Protein 6O1W (pdb70)

CATH classification: 3.40.50.300

Radius of gyration: 31.24 Å; Cα contacts (8 Å, |Δi|>4): 1347; chains: 2; bounding box: 85×74×79 Å

Secondary structure (DSSP, 8-state):
-HHHHHHHHHHHHTT---TTSPPPEEEEEEE-TTT--EEEEEE---HHHHHHTHHHHHHHHT----EEEE-SSTTEEEEE--TTS---S--B--GGG--SSTTEEEEEE-SSSEEEEETTTS--EEEE--TTSSHHHHHHHHHHHHHHTT-EE---TTTTTTS-TTGGGTB----SHHHHHHHHHHHHHHHHHHHHHHHHHT-SSHHHHHHH-TT--PPPEEEEES-GGG---TTS-HHHHHHHHHHHHHHHHHHHH-TTTTEEEEEEESS--TTTS-HHHHHH--EEEE---SSHHHHHHHHSSSGGGGS-S-TTEEEEEETTEEEEEEEPB--HHHH--HHHHHH--/-HHHHHHHHTT---TTSPPPEEEEEE--TTT---EEEEE---HHHHHHTHHHHHHHHT----EEEE-SSTTEEEEE--TT----S--B--GGG--SSTTEEEEEE-SSSEEEEETTTS--EEEE--TTSSHHHHHHHHHHHHHHTT-EE---TTTTSSS-HHHHTTB----SHHHHHHHHHHHHHHHHHHHHHHHHTT-SSHHHHHHH-SS--PPPEEEEES-GGG---SS--HHHHHHHHHHHHHHHHHHHH-TTTTEEEEEEESS--TTTS-HHHHHH--EEEE---SSHHHHHHHHSSSGGGGS-S-TTEEEEESSS-EEEEEEPB--HHHH--HHHHHHH-

Nearest PDB structures (foldseek):
  6o1x-assembly1_A  TM=9.893E-01  e=5.615E-67  Clostridium perfringens
  2ius-assembly2_B  TM=6.880E-01  e=2.241E-21  Escherichia coli
  2iu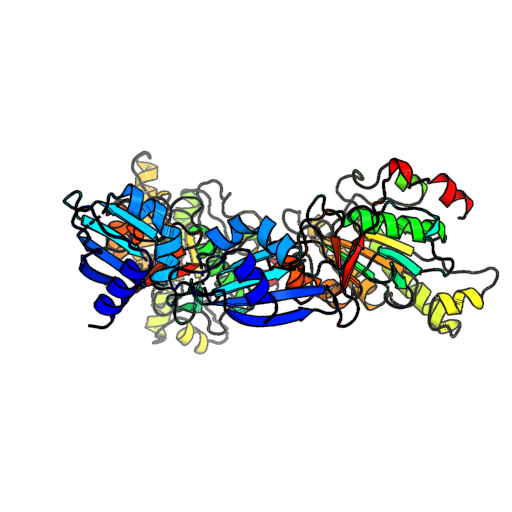s-assembly4_D  TM=6.659E-01  e=2.859E-21  Escherichia coli
  2ius-assembly5_E  TM=6.671E-01  e=4.163E-20  Escherichia coli
  6t8g-assembly1_C  TM=6.425E-01  e=1.037E-19  Pseudomonas aeruginosa PAO1

Organism: Clostridium perfringens (NCBI:txid1502)

Structure (mmCIF, N/CA/C/O backbone):
data_6O1W
#
_entry.id   6O1W
#
_cell.length_a   53.170
_cell.length_b   101.830
_cell.length_c   140.040
_cell.angle_alpha   90.000
_cell.angle_beta   90.000
_cell.angle_gamma   90.000
#
_symmetry.space_group_name_H-M   'P 21 21 21'
#
loop_
_entity.id
_entity.type
_entity.pdbx_description
1 polymer 'DNA translocase coupling protein'
2 non-polymer beta-D-glucopyranose
3 water water
#
loop_
_atom_site.group_PDB
_atom_site.id
_atom_site.type_symbol
_atom_site.label_atom_id
_atom_site.label_alt_id
_atom_site.label_comp_id
_atom_site.label_asym_id
_atom_site.label_entity_id
_atom_site.label_seq_id
_atom_site.pdbx_PDB_ins_code
_atom_site.Cartn_x
_atom_site.Cartn_y
_atom_site.Cartn_z
_atom_site.occupancy
_atom_site.B_iso_or_equiv
_atom_site.auth_seq_id
_atom_site.auth_comp_id
_atom_site.auth_asym_id
_atom_site.auth_atom_id
_atom_site.pdbx_PDB_model_num
ATOM 1 N N . ASP A 1 6 ? -16.808 -30.054 122.829 1.00 62.30 106 ASP A N 1
ATOM 2 C CA . ASP A 1 6 ? -16.625 -28.756 122.186 1.00 61.95 106 ASP A CA 1
ATOM 3 C C . ASP A 1 6 ? -15.684 -27.855 123.008 1.00 63.28 106 ASP A C 1
ATOM 4 O O . ASP A 1 6 ? -15.870 -27.717 124.222 1.00 63.20 106 ASP A O 1
ATOM 9 N N . LYS A 1 7 ? -14.685 -27.251 122.331 1.00 57.63 107 LYS A N 1
ATOM 10 C CA . LYS A 1 7 ? -13.657 -26.382 122.910 1.00 57.35 107 LYS A CA 1
ATOM 11 C C . LYS A 1 7 ? -14.238 -25.250 123.751 1.00 58.36 107 LYS A C 1
ATOM 12 O O . LYS A 1 7 ? -13.929 -25.165 124.941 1.00 58.19 107 LYS A O 1
ATOM 18 N N . ARG A 1 8 ? -15.089 -24.413 123.133 1.00 52.59 108 ARG A N 1
ATOM 19 C CA . ARG A 1 8 ? -15.734 -23.247 123.734 1.00 52.44 108 ARG A CA 1
ATOM 20 C C . ARG A 1 8 ? -16.516 -23.577 125.022 1.00 56.56 108 ARG A C 1
ATOM 21 O O . ARG A 1 8 ? -16.285 -22.925 126.046 1.00 55.33 108 ARG A O 1
ATOM 29 N N . ASN A 1 9 ? -17.384 -24.618 124.987 1.00 52.26 109 ASN A N 1
ATOM 30 C CA . ASN A 1 9 ? -18.137 -25.042 126.169 1.00 51.96 109 ASN A CA 1
ATOM 31 C C . ASN A 1 9 ? -17.214 -25.512 127.288 1.00 51.44 109 ASN A C 1
ATOM 32 O O . ASN A 1 9 ? -17.419 -25.119 128.427 1.00 50.91 109 ASN A O 1
ATOM 37 N N . ALA A 1 10 ? -16.166 -26.281 126.950 1.00 45.90 110 ALA A N 1
ATOM 38 C CA . ALA A 1 10 ? -15.175 -26.772 127.911 1.00 45.16 110 ALA A CA 1
ATOM 39 C C . ALA A 1 10 ? -14.406 -25.611 128.522 1.00 44.75 110 ALA A C 1
ATOM 40 O O . ALA A 1 10 ? -14.182 -25.609 129.722 1.00 41.87 110 ALA A O 1
ATOM 42 N N . GLU A 1 11 ? -14.052 -24.610 127.689 1.00 41.75 111 GLU A N 1
ATOM 43 C CA . GLU A 1 11 ? -13.327 -23.408 128.077 1.00 41.30 111 GLU A CA 1
ATOM 44 C C . GLU A 1 11 ? -14.179 -22.541 129.000 1.00 40.66 111 GLU A C 1
ATOM 45 O O . GLU A 1 11 ? -13.668 -22.092 130.008 1.00 37.64 111 GLU A O 1
ATOM 51 N N . TYR A 1 12 ? -15.472 -22.320 128.675 1.00 37.30 112 TYR A N 1
ATOM 52 C CA . TYR A 1 12 ? -16.351 -21.498 129.525 1.00 36.21 112 TYR A CA 1
ATOM 53 C C . TYR A 1 12 ? -16.590 -22.156 130.856 1.00 37.54 112 TYR A C 1
ATOM 54 O O . TYR A 1 12 ? -16.478 -21.494 131.890 1.00 36.71 112 TYR A O 1
ATOM 63 N N . ARG A 1 13 ? -16.857 -23.477 130.834 1.00 32.96 113 ARG A N 1
ATOM 64 C CA . ARG A 1 13 ? -17.129 -24.247 132.038 1.00 33.29 113 ARG A CA 1
ATOM 65 C C . ARG A 1 13 ? -15.983 -24.105 133.046 1.00 37.91 113 ARG A C 1
ATOM 66 O O . ARG A 1 13 ? -16.223 -23.704 134.189 1.00 38.10 113 ARG A O 1
ATOM 74 N N . LEU A 1 14 ? -14.746 -24.351 132.591 1.00 33.46 114 LEU A N 1
ATOM 75 C CA . LEU A 1 14 ? -13.535 -24.236 133.394 1.00 33.95 114 LEU A CA 1
ATOM 76 C C . LEU A 1 14 ? -13.366 -22.814 133.961 1.00 33.77 114 LEU A C 1
ATOM 77 O O . LEU A 1 14 ? -13.070 -22.657 135.148 1.00 32.60 114 LEU A O 1
ATOM 82 N N . ALA A 1 15 ? -13.592 -21.802 133.131 1.00 28.77 115 ALA A N 1
ATOM 83 C CA . ALA A 1 15 ? -13.472 -20.408 133.544 1.00 27.97 115 ALA A CA 1
ATOM 84 C C . ALA A 1 15 ? -14.464 -20.094 134.668 1.00 32.70 115 ALA A C 1
ATOM 85 O O . ALA A 1 15 ? -14.070 -19.530 135.686 1.00 31.70 115 ALA A O 1
ATOM 87 N N . PHE A 1 16 ? -15.742 -20.517 134.515 1.00 29.97 116 PHE A N 1
ATOM 88 C CA . PHE A 1 16 ? -16.772 -20.234 135.519 1.00 28.45 116 PHE A CA 1
ATOM 89 C C . PHE A 1 16 ? -16.541 -20.967 136.854 1.00 32.25 116 PHE A C 1
ATOM 90 O O . PHE A 1 16 ? -16.733 -20.391 137.924 1.00 30.27 116 PHE A O 1
ATOM 98 N N . GLU A 1 17 ? -16.109 -22.231 136.777 1.00 31.34 117 GLU A N 1
ATOM 99 C CA . GLU A 1 17 ? -15.799 -23.073 137.934 1.00 32.78 117 GLU A CA 1
ATOM 100 C C . GLU A 1 17 ? -14.603 -22.524 138.740 1.00 35.36 117 GLU A C 1
ATOM 101 O O . GLU A 1 17 ? -14.666 -22.509 139.969 1.00 34.36 117 GLU A O 1
ATOM 107 N N . GLN A 1 18 ? -13.543 -22.027 138.058 1.00 33.03 118 GLN A N 1
ATOM 108 C CA . GLN A 1 18 ? -12.372 -21.383 138.722 1.00 33.51 118 GLN A CA 1
ATOM 109 C C . GLN A 1 18 ? -12.854 -20.151 139.568 1.00 36.64 118 GLN A C 1
ATOM 110 O O . GLN A 1 18 ? -12.258 -19.827 140.592 1.00 35.65 118 GLN A O 1
ATOM 116 N N . LEU A 1 19 ? -13.952 -19.496 139.132 1.00 32.26 119 LEU A N 1
ATOM 117 C CA . LEU A 1 19 ? -14.528 -18.341 139.836 1.00 31.25 119 LEU A CA 1
ATOM 118 C C . LEU A 1 19 ? -15.626 -18.725 140.818 1.00 37.60 119 LEU A C 1
ATOM 119 O O . LEU A 1 19 ? -16.117 -17.865 141.547 1.00 37.46 119 LEU A O 1
ATOM 124 N N . ASN A 1 20 ? -16.044 -20.004 140.822 1.00 36.64 120 ASN A N 1
ATOM 125 C CA . ASN A 1 20 ? -17.233 -20.492 141.549 1.00 37.48 120 ASN A CA 1
ATOM 126 C C . ASN A 1 20 ? -18.415 -19.562 141.198 1.00 39.71 120 ASN A C 1
ATOM 127 O O . ASN A 1 20 ? -19.131 -19.064 142.070 1.00 39.32 120 ASN A O 1
ATOM 132 N N . PHE A 1 21 ? -18.536 -19.252 139.896 1.00 34.20 121 PHE A N 1
ATOM 133 C CA . PHE A 1 21 ? -19.565 -18.367 139.392 1.00 32.77 121 PHE A CA 1
ATOM 134 C C . PHE A 1 21 ? -20.809 -19.211 139.105 1.00 38.46 121 PHE A C 1
ATOM 135 O O . PHE A 1 21 ? -21.066 -19.582 137.965 1.00 37.22 121 PHE A O 1
ATOM 143 N N . VAL A 1 22 ? -21.562 -19.530 140.172 1.00 37.44 122 VAL A N 1
ATOM 144 C CA . VAL A 1 22 ? -22.761 -20.407 140.127 1.00 38.65 122 VAL A CA 1
ATOM 145 C C . VAL A 1 22 ? -24.005 -19.716 140.704 1.00 43.08 122 VAL A C 1
ATOM 146 O O . VAL A 1 22 ? -23.868 -18.893 141.609 1.00 41.38 122 VAL A O 1
ATOM 150 N N . GLY A 1 23 ? -25.189 -20.075 140.195 1.00 41.59 123 GLY A N 1
ATOM 151 C CA . GLY A 1 23 ? -26.462 -19.546 140.680 1.00 42.63 123 GLY A CA 1
ATOM 152 C C . GLY A 1 23 ? -26.944 -20.303 141.905 1.00 51.95 123 GLY A C 1
ATOM 153 O O . GLY A 1 23 ? -26.231 -21.187 142.394 1.00 51.56 123 GLY A O 1
ATOM 154 N N . ALA A 1 24 ? -28.178 -20.007 142.390 1.00 51.20 124 ALA A N 1
ATOM 155 C CA . ALA A 1 24 ? -28.775 -20.693 143.561 1.00 52.19 124 ALA A CA 1
ATOM 156 C C . ALA A 1 24 ? -28.889 -22.212 143.378 1.00 56.31 124 ALA A C 1
ATOM 157 O O . ALA A 1 24 ? -28.817 -22.953 144.364 1.00 57.04 124 ALA A O 1
ATOM 159 N N . ASP A 1 25 ? -29.045 -22.666 142.115 1.00 51.09 125 ASP A N 1
ATOM 160 C CA . ASP A 1 25 ? -29.121 -24.080 141.714 1.00 49.32 125 ASP A CA 1
ATOM 161 C C . ASP A 1 25 ? -27.730 -24.745 141.640 1.00 53.03 125 ASP A C 1
ATOM 162 O O . ASP A 1 25 ? -27.639 -25.907 141.257 1.00 53.65 125 ASP A O 1
ATOM 167 N N . SER A 1 26 ? -26.653 -23.995 141.979 1.00 49.67 126 SER A N 1
ATOM 168 C CA . SER A 1 26 ? -25.240 -24.407 141.963 1.00 49.72 126 SER A CA 1
ATOM 169 C C . SER A 1 26 ? -24.697 -24.717 140.543 1.00 50.70 126 SER A C 1
ATOM 170 O O . SER A 1 26 ? -23.658 -25.371 140.401 1.00 50.58 126 SER A O 1
ATOM 173 N N . LYS A 1 27 ? -25.351 -24.192 139.495 1.00 44.88 127 LYS A N 1
ATOM 174 C CA . LYS A 1 27 ? -24.865 -24.421 138.136 1.00 43.12 127 LYS A CA 1
ATOM 175 C C . LYS A 1 27 ? -24.107 -23.222 137.608 1.00 43.73 127 LYS A C 1
ATOM 176 O O . LYS A 1 27 ? -24.466 -22.076 137.905 1.00 42.63 127 LYS A O 1
ATOM 182 N N . THR A 1 28 ? -23.065 -23.485 136.808 1.00 38.25 128 THR A N 1
ATOM 183 C CA . THR A 1 28 ? -22.299 -22.425 136.149 1.00 37.31 128 THR A CA 1
ATOM 184 C C . THR A 1 28 ? -23.144 -22.034 134.916 1.00 38.17 128 THR A C 1
ATOM 185 O O . THR A 1 28 ? -23.961 -22.842 134.476 1.00 37.90 128 THR A O 1
ATOM 189 N N . PRO A 1 29 ? -22.975 -20.820 134.353 1.00 31.73 129 PRO A N 1
ATOM 190 C CA . PRO A 1 29 ? -23.801 -20.419 133.198 1.00 31.49 129 PRO A CA 1
ATOM 191 C C . PRO A 1 29 ? -23.733 -21.390 132.028 1.00 37.93 129 PRO A C 1
ATOM 192 O O . PRO A 1 29 ? -22.708 -22.030 131.792 1.00 37.81 129 PRO A O 1
ATOM 196 N N . ILE A 1 30 ? -24.867 -21.534 131.343 1.00 35.58 130 ILE A N 1
ATOM 197 C CA . ILE A 1 30 ? -25.049 -22.405 130.194 1.00 35.28 130 ILE A CA 1
ATOM 198 C C . ILE A 1 30 ? -24.939 -21.571 128.917 1.00 39.42 130 ILE A C 1
ATOM 199 O O . ILE A 1 30 ? -25.745 -20.666 128.724 1.00 37.57 130 ILE A O 1
ATOM 204 N N . LEU A 1 31 ? -24.014 -21.940 128.003 1.00 37.12 131 LEU A N 1
ATOM 205 C CA . LEU A 1 31 ? -23.901 -21.296 126.699 1.00 36.75 131 LEU A CA 1
ATOM 206 C C . LEU A 1 31 ? -25.124 -21.679 125.851 1.00 43.17 131 LEU A C 1
ATOM 207 O O . LEU A 1 31 ? -25.330 -22.868 125.567 1.00 42.01 131 LEU A O 1
ATOM 212 N N . LYS A 1 32 ? -25.938 -20.675 125.481 1.00 40.21 132 LYS A N 1
ATOM 213 C CA . LYS A 1 32 ? -27.126 -20.884 124.656 1.00 40.69 132 LYS A CA 1
ATOM 214 C C . LYS A 1 32 ? -26.777 -20.658 123.204 1.00 45.67 132 LYS A C 1
ATOM 215 O O . LYS A 1 32 ? -27.255 -21.402 122.344 1.00 47.07 132 LYS A O 1
ATOM 221 N N . SER A 1 33 ? -25.943 -19.631 122.926 1.00 39.71 133 SER A N 1
ATOM 222 C CA . SER A 1 33 ? -25.496 -19.291 121.574 1.00 39.07 133 SER A CA 1
ATOM 223 C C . SER A 1 33 ? -24.318 -18.338 121.557 1.00 40.67 133 SER A C 1
ATOM 224 O O . SER A 1 33 ? -24.172 -17.480 122.431 1.00 37.30 133 SER A O 1
ATOM 227 N N . PHE A 1 34 ? -23.482 -18.499 120.532 1.00 38.11 134 PHE A N 1
ATOM 228 C CA . PHE A 1 34 ? -22.316 -17.679 120.258 1.00 37.43 134 PHE A CA 1
ATOM 229 C C . PHE A 1 34 ? -22.469 -17.271 118.784 1.00 42.53 134 PHE A C 1
ATOM 230 O O . PHE A 1 34 ? -22.334 -18.126 117.904 1.00 41.60 134 PHE A O 1
ATOM 238 N N . ILE A 1 35 ? -22.820 -15.991 118.523 1.00 39.68 135 ILE A N 1
ATOM 239 C CA . ILE A 1 35 ? -23.025 -15.428 117.174 1.00 38.64 135 ILE A CA 1
ATOM 240 C C . ILE A 1 35 ? -21.932 -14.392 116.904 1.00 41.19 135 ILE A C 1
ATOM 241 O O . ILE A 1 35 ? -21.925 -13.332 117.508 1.00 39.54 135 ILE A O 1
ATOM 246 N N . GLU A 1 36 ? -20.998 -14.726 116.023 1.00 39.05 136 GLU A N 1
ATOM 247 C CA . GLU A 1 36 ? -19.881 -13.884 115.626 1.00 38.91 136 GLU A CA 1
ATOM 248 C C . GLU A 1 36 ? -20.249 -13.024 114.406 1.00 41.02 136 GLU A C 1
ATOM 249 O O . GLU A 1 36 ? -20.874 -13.530 113.482 1.00 39.69 136 GLU A O 1
ATOM 255 N N . ASP A 1 37 ? -19.867 -11.737 114.390 1.00 38.26 137 ASP A N 1
ATOM 256 C CA . ASP A 1 37 ? -20.060 -10.898 113.175 1.00 37.35 137 ASP A CA 1
ATOM 257 C C . ASP A 1 37 ? -18.681 -10.893 112.529 1.00 40.31 137 ASP A C 1
ATOM 258 O O . ASP A 1 37 ? -17.741 -10.382 113.120 1.00 39.95 137 ASP A O 1
ATOM 263 N N . LYS A 1 38 ? -18.543 -11.555 111.389 1.00 38.26 138 LYS A N 1
ATOM 264 C CA . LYS A 1 38 ? -17.275 -11.752 110.676 1.00 40.08 138 LYS A CA 1
ATOM 265 C C . LYS A 1 38 ? -16.587 -10.464 110.204 1.00 44.53 138 LYS A C 1
ATOM 266 O O . LYS A 1 38 ? -15.365 -10.419 110.176 1.00 47.10 138 LYS A O 1
ATOM 272 N N . GLY A 1 39 ? -17.355 -9.450 109.834 1.00 39.35 139 GLY A N 1
ATOM 273 C CA . GLY A 1 39 ? -16.801 -8.171 109.393 1.00 37.60 139 GLY A CA 1
ATOM 274 C C . GLY A 1 39 ? -16.391 -7.264 110.542 1.00 37.58 139 GLY A C 1
ATOM 275 O O . GLY A 1 39 ? -15.284 -6.728 110.537 1.00 35.71 139 GLY A O 1
ATOM 276 N N . THR A 1 40 ? -17.269 -7.093 111.545 1.00 33.56 140 THR A N 1
ATOM 277 C CA . THR A 1 40 ? -16.993 -6.218 112.698 1.00 32.97 140 THR A CA 1
ATOM 278 C C . THR A 1 40 ? -16.174 -6.882 113.787 1.00 37.63 140 THR A C 1
ATOM 279 O O . THR A 1 40 ? -15.584 -6.180 114.603 1.00 38.57 140 THR A O 1
ATOM 283 N N . ARG A 1 41 ? -16.185 -8.226 113.843 1.00 35.21 141 ARG A N 1
ATOM 284 C CA . ARG A 1 41 ? -15.509 -9.059 114.850 1.00 35.23 141 ARG A CA 1
ATOM 285 C C . ARG A 1 41 ? -16.126 -8.844 116.255 1.00 39.60 141 ARG A C 1
ATOM 286 O O . ARG A 1 41 ? -15.468 -9.026 117.281 1.00 39.43 141 ARG A O 1
ATOM 294 N N . ILE A 1 42 ? -17.414 -8.485 116.280 1.00 35.88 142 ILE A N 1
ATOM 295 C CA . ILE A 1 42 ? -18.174 -8.296 117.518 1.00 35.53 142 ILE A CA 1
ATOM 296 C C . ILE A 1 42 ? -19.040 -9.552 117.629 1.00 39.46 142 ILE A C 1
ATOM 297 O O . ILE A 1 42 ? -19.720 -9.902 116.655 1.00 38.39 142 ILE A O 1
ATOM 302 N N . ASP A 1 43 ? -19.002 -10.204 118.809 1.00 34.06 143 ASP A N 1
ATOM 303 C CA . ASP A 1 43 ? -19.720 -11.430 119.150 1.00 34.71 143 ASP A CA 1
ATOM 304 C C . ASP A 1 43 ? -20.902 -11.171 120.067 1.00 38.35 143 ASP A C 1
ATOM 305 O O . ASP A 1 43 ? -20.866 -10.257 120.871 1.00 39.66 143 ASP A O 1
ATOM 310 N N . GLU A 1 44 ? -21.924 -12.008 119.975 1.00 34.65 144 GLU A N 1
ATOM 311 C CA . GLU A 1 44 ? -23.099 -11.990 120.831 1.00 34.81 144 GLU A CA 1
ATOM 312 C C . GLU A 1 44 ? -23.096 -13.350 121.540 1.00 39.19 144 GLU A C 1
ATOM 313 O O . GLU A 1 44 ? -23.242 -14.399 120.889 1.00 38.40 144 GLU A O 1
ATOM 319 N N . ILE A 1 45 ? -22.799 -13.330 122.854 1.00 34.64 145 ILE A N 1
ATOM 320 C CA . ILE A 1 45 ? -22.729 -14.541 123.655 1.00 34.29 145 ILE A CA 1
ATOM 321 C C . ILE A 1 45 ? -23.911 -14.557 124.593 1.00 39.88 145 ILE A C 1
ATOM 322 O O . ILE A 1 45 ? -24.087 -13.630 125.386 1.00 39.69 145 ILE A O 1
ATOM 327 N N . THR A 1 46 ? -24.738 -15.604 124.482 1.00 35.63 146 THR A N 1
ATOM 328 C CA . THR A 1 46 ? -25.938 -15.727 125.290 1.00 35.69 146 THR A CA 1
ATOM 329 C C . THR A 1 46 ? -25.749 -16.831 126.291 1.00 39.08 146 THR A C 1
ATOM 330 O O . THR A 1 46 ? -25.429 -17.959 125.918 1.00 38.97 146 THR A O 1
ATOM 334 N N . PHE A 1 47 ? -25.986 -16.509 127.573 1.00 35.28 147 PHE A N 1
ATOM 335 C CA . PHE A 1 47 ? -25.878 -17.450 128.682 1.00 32.93 147 PHE A CA 1
ATOM 336 C C . PHE A 1 47 ? -27.173 -17.562 129.443 1.00 37.72 147 PHE A C 1
ATOM 337 O O . PHE A 1 47 ? -27.883 -16.570 129.646 1.00 36.79 147 PHE A O 1
ATOM 345 N N . GLU A 1 48 ? -27.436 -18.770 129.933 1.00 35.61 148 GLU A N 1
ATOM 346 C CA . GLU A 1 48 ? -28.552 -19.036 130.800 1.00 35.77 148 GLU A CA 1
ATOM 347 C C . GLU A 1 48 ? -28.028 -19.420 132.176 1.00 39.48 148 GLU A C 1
ATOM 348 O O . GLU A 1 48 ? -27.193 -20.329 132.295 1.00 37.91 148 GLU A O 1
ATOM 354 N N . SER A 1 49 ? -28.534 -18.738 133.220 1.00 37.87 149 SER A N 1
ATOM 355 C CA . SER A 1 49 ? -28.152 -18.988 134.627 1.00 38.12 149 SER A CA 1
ATOM 356 C C . SER A 1 49 ? -29.113 -18.296 135.604 1.00 43.54 149 SER A C 1
ATOM 357 O O . SER A 1 49 ? -29.906 -17.457 135.200 1.00 43.46 149 SER A O 1
ATOM 368 N N . ILE A 1 51 ? -27.832 -16.379 137.991 1.00 38.16 151 ILE A N 1
ATOM 369 C CA . ILE A 1 51 ? -27.019 -15.292 138.551 1.00 34.54 151 ILE A CA 1
ATOM 370 C C . ILE A 1 51 ? -27.593 -13.945 138.096 1.00 37.75 151 ILE A C 1
ATOM 371 O O . ILE A 1 51 ? -27.728 -13.719 136.888 1.00 36.99 151 ILE A O 1
ATOM 376 N N . PRO A 1 52 ? -27.930 -13.037 139.047 1.00 33.75 152 PRO A N 1
ATOM 377 C CA . PRO A 1 52 ? -28.503 -11.739 138.644 1.00 33.55 152 PRO A CA 1
ATOM 378 C C . PRO A 1 52 ? -27.561 -10.892 137.769 1.00 38.13 152 PRO A C 1
ATOM 379 O O . PRO A 1 52 ? -26.330 -10.997 137.880 1.00 38.34 152 PRO A O 1
ATOM 383 N N . ILE A 1 53 ? -28.143 -10.097 136.866 1.00 33.49 153 ILE A N 1
ATOM 384 C CA . ILE A 1 53 ? -27.429 -9.228 135.928 1.00 35.04 153 ILE A CA 1
ATOM 385 C C . ILE A 1 53 ? -26.402 -8.298 136.631 1.00 37.81 153 ILE A C 1
ATOM 386 O O . ILE A 1 53 ? -25.321 -8.084 136.097 1.00 35.37 153 ILE A O 1
ATOM 391 N N . GLU A 1 54 ? -26.751 -7.776 137.827 1.00 36.01 154 GLU A N 1
ATOM 392 C CA . GLU A 1 54 ? -25.899 -6.891 138.622 1.00 36.34 154 GLU A CA 1
ATOM 393 C C . GLU A 1 54 ? -24.653 -7.632 139.118 1.00 36.14 154 GLU A C 1
ATOM 394 O O . GLU A 1 54 ? -23.581 -7.029 139.168 1.00 34.77 154 GLU A O 1
ATOM 400 N N . THR A 1 55 ? -24.773 -8.946 139.383 1.00 30.94 155 THR A N 1
ATOM 401 C CA . THR A 1 55 ? -23.615 -9.770 139.729 1.00 31.03 155 THR A CA 1
ATOM 402 C C . THR A 1 55 ? -22.706 -9.988 138.474 1.00 35.12 155 THR A C 1
ATOM 403 O O . THR A 1 55 ? -21.500 -9.778 138.574 1.00 34.25 155 THR A O 1
ATOM 407 N N . TRP A 1 56 ? -23.297 -10.289 137.283 1.00 29.98 156 TRP A N 1
ATOM 408 C CA . TRP A 1 56 ? -22.532 -10.403 136.033 1.00 29.54 156 TRP A CA 1
ATOM 409 C C . TRP A 1 56 ? -21.776 -9.088 135.802 1.00 32.36 156 TRP A C 1
ATOM 410 O O . TRP A 1 56 ? -20.615 -9.115 135.381 1.00 30.20 156 TRP A O 1
ATOM 421 N N . LYS A 1 57 ? -22.442 -7.934 136.065 1.00 28.62 157 LYS A N 1
ATOM 422 C CA . LYS A 1 57 ? -21.825 -6.622 135.840 1.00 29.48 157 LYS A CA 1
ATOM 423 C C . LYS A 1 57 ? -20.645 -6.380 136.772 1.00 34.64 157 LYS A C 1
ATOM 424 O O . LYS A 1 57 ? -19.620 -5.863 136.331 1.00 33.12 157 LYS A O 1
ATOM 430 N N . SER A 1 58 ? -20.749 -6.851 138.025 1.00 32.38 158 SER A N 1
ATOM 431 C CA . SER A 1 58 ? -19.651 -6.766 138.990 1.00 33.60 158 SER A CA 1
ATOM 432 C C . SER A 1 58 ? -18.464 -7.637 138.544 1.00 36.06 158 SER A C 1
ATOM 433 O O . SER A 1 58 ? -17.302 -7.345 138.866 1.00 34.64 158 SER A O 1
ATOM 436 N N . TYR A 1 59 ? -18.772 -8.711 137.796 1.00 29.44 159 TYR A N 1
ATOM 437 C CA . TYR A 1 59 ? -17.745 -9.623 137.342 1.00 27.96 159 TYR A CA 1
ATOM 438 C C . TYR A 1 59 ? -17.135 -9.257 136.026 1.00 31.83 159 TYR A C 1
ATOM 439 O O . TYR A 1 59 ? -16.265 -9.994 135.612 1.00 34.07 159 TYR A O 1
ATOM 448 N N . ILE A 1 60 ? -17.550 -8.144 135.361 1.00 28.28 160 ILE A N 1
ATOM 449 C CA . ILE A 1 60 ? -17.019 -7.753 134.030 1.00 28.58 160 ILE A CA 1
ATOM 450 C C . ILE A 1 60 ? -15.461 -7.711 133.999 1.00 32.82 160 ILE A C 1
ATOM 451 O O . ILE A 1 60 ? -14.872 -8.365 133.127 1.00 31.24 160 ILE A O 1
ATOM 456 N N . PRO A 1 61 ? -14.766 -6.967 134.897 1.00 29.80 161 PRO A N 1
ATOM 457 C CA . PRO A 1 61 ? -13.306 -6.987 134.844 1.00 29.60 161 PRO A CA 1
ATOM 458 C C . PRO A 1 61 ? -12.766 -8.415 134.852 1.00 30.21 161 PRO A C 1
ATOM 459 O O . PRO A 1 61 ? -11.941 -8.699 134.010 1.00 29.09 161 PRO A O 1
ATOM 463 N N . GLN A 1 62 ? -13.287 -9.320 135.714 1.00 26.31 162 GLN A N 1
ATOM 464 C CA . GLN A 1 62 ? -12.777 -10.702 135.806 1.00 26.29 162 GLN A CA 1
ATOM 465 C C . GLN A 1 62 ? -13.104 -11.600 134.596 1.00 29.39 162 GLN A C 1
ATOM 466 O O . GLN A 1 62 ? -12.243 -12.371 134.163 1.00 28.57 162 GLN A O 1
ATOM 472 N N . LEU A 1 63 ? -14.316 -11.488 134.056 1.00 25.29 163 LEU A N 1
ATOM 473 C CA . LEU A 1 63 ? -14.759 -12.244 132.877 1.00 26.35 163 LEU A CA 1
ATOM 474 C C . LEU A 1 63 ? -13.963 -11.859 131.645 1.00 31.92 163 LEU A C 1
ATOM 475 O O . LEU A 1 63 ? -13.683 -12.717 130.816 1.00 31.46 163 LEU A O 1
ATOM 480 N N . GLN A 1 64 ? -13.590 -10.574 131.526 1.00 27.18 164 GLN A N 1
ATOM 481 C CA . GLN A 1 64 ? -12.754 -10.139 130.413 1.00 26.44 164 GLN A CA 1
ATOM 482 C C . GLN A 1 64 ? -11.433 -10.897 130.451 1.00 30.05 164 GLN A C 1
ATOM 483 O O . GLN A 1 64 ? -11.015 -11.403 129.434 1.00 30.34 164 GLN A O 1
ATOM 489 N N . THR A 1 65 ? -10.797 -10.979 131.611 1.00 26.81 165 THR A N 1
ATOM 490 C CA . THR A 1 65 ? -9.530 -11.685 131.793 1.00 27.37 165 THR A CA 1
ATOM 491 C C . THR A 1 65 ? -9.654 -13.229 131.639 1.00 31.86 165 THR A C 1
ATOM 492 O O . THR A 1 65 ? -8.847 -13.845 130.946 1.00 31.54 165 THR A O 1
ATOM 496 N N . SER A 1 66 ? -10.621 -13.831 132.308 1.00 27.84 166 SER A N 1
ATOM 497 C CA . SER A 1 66 ? -10.826 -15.282 132.270 1.00 28.27 166 SER A CA 1
ATOM 498 C C . SER A 1 66 ? -11.166 -15.729 130.844 1.00 34.76 166 SER A C 1
ATOM 499 O O . SER A 1 66 ? -10.546 -16.651 130.346 1.00 34.16 166 SER A O 1
ATOM 502 N N . LEU A 1 67 ? -12.096 -15.036 130.173 1.00 32.49 167 LEU A N 1
ATOM 503 C CA . LEU A 1 67 ? -12.505 -15.409 128.809 1.00 31.56 167 LEU A CA 1
ATOM 504 C C . LEU A 1 67 ? -11.654 -14.772 127.708 1.00 38.14 167 LEU A C 1
ATOM 505 O O . LEU A 1 67 ? -11.819 -15.139 126.547 1.00 39.57 167 LEU A O 1
ATOM 510 N N . ASN A 1 68 ? -10.731 -13.846 128.062 1.00 33.02 168 ASN A N 1
ATOM 511 C CA . ASN A 1 68 ? -9.896 -13.088 127.120 1.00 32.28 168 ASN A CA 1
ATOM 512 C C . ASN A 1 68 ? -10.749 -12.315 126.098 1.00 36.53 168 ASN A C 1
ATOM 513 O O . ASN A 1 68 ? -10.627 -12.519 124.882 1.00 37.76 168 ASN A O 1
ATOM 518 N N . ILE A 1 69 ? -11.653 -11.463 126.589 1.00 30.92 169 ILE A N 1
ATOM 519 C CA . ILE A 1 69 ? -12.520 -10.672 125.706 1.00 29.49 169 ILE A CA 1
ATOM 520 C C . ILE A 1 69 ? -12.594 -9.240 126.234 1.00 33.17 169 ILE A C 1
ATOM 521 O O . ILE A 1 69 ? -12.313 -9.014 127.399 1.00 31.43 169 ILE A O 1
ATOM 526 N N . SER A 1 70 ? -12.987 -8.299 125.384 1.00 28.46 170 SER A N 1
ATOM 527 C CA . SER A 1 70 ? -13.323 -6.933 125.750 1.00 27.86 170 SER A CA 1
ATOM 528 C C . SER A 1 70 ? -14.849 -6.921 125.736 1.00 32.59 170 SER A C 1
ATOM 529 O O . SER A 1 70 ? -15.455 -7.197 124.711 1.00 33.32 170 SER A O 1
ATOM 532 N N . ILE A 1 71 ? -15.462 -6.636 126.859 1.00 27.75 171 ILE A N 1
ATOM 533 C CA . ILE A 1 71 ? -16.904 -6.627 126.945 1.00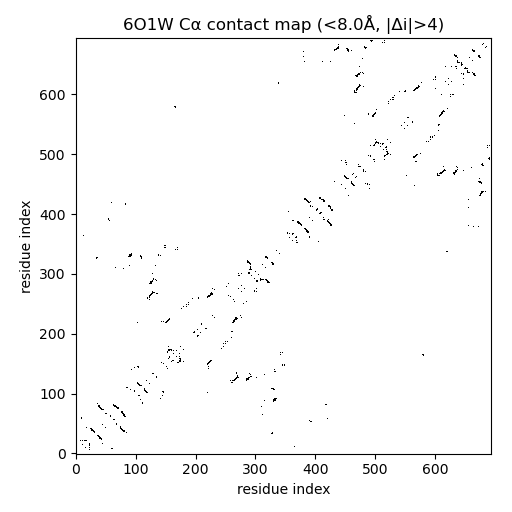 27.42 171 ILE A CA 1
ATOM 534 C C . ILE A 1 71 ? -17.418 -5.237 126.589 1.00 33.25 171 ILE A C 1
ATOM 535 O O . ILE A 1 71 ? -17.059 -4.281 127.250 1.00 32.91 171 ILE A O 1
ATOM 540 N N . ILE A 1 72 ? -18.267 -5.137 125.551 1.00 31.45 172 ILE A N 1
ATOM 541 C CA . ILE A 1 72 ? -18.862 -3.877 125.143 1.00 31.72 172 ILE A CA 1
ATOM 542 C C . ILE A 1 72 ? -20.037 -3.612 126.071 1.00 35.84 172 ILE A C 1
ATOM 543 O O . ILE A 1 72 ? -20.144 -2.506 126.583 1.00 35.92 172 ILE A O 1
ATOM 548 N N . SER A 1 73 ? -20.923 -4.622 126.270 1.00 31.49 173 SER A N 1
ATOM 549 C CA . SER A 1 73 ? -22.095 -4.516 127.141 1.00 32.03 173 SER A CA 1
ATOM 550 C C . SER A 1 73 ? -22.578 -5.884 127.598 1.00 37.69 173 SER A C 1
ATOM 551 O O . SER A 1 73 ? -22.255 -6.907 126.984 1.00 35.21 173 SER A O 1
ATOM 554 N N . ILE A 1 74 ? -23.358 -5.881 128.692 1.00 36.41 174 ILE A N 1
ATOM 555 C CA . ILE A 1 74 ? -24.075 -7.045 129.209 1.00 37.46 174 ILE A CA 1
ATOM 556 C C . ILE A 1 74 ? -25.512 -6.586 129.376 1.00 43.61 174 ILE A C 1
ATOM 557 O O . ILE A 1 74 ? -25.746 -5.540 129.976 1.00 43.93 174 ILE A O 1
ATOM 562 N N . GLU A 1 75 ? -26.461 -7.311 128.790 1.00 42.71 175 GLU A N 1
ATOM 563 C CA . GLU A 1 75 ? -27.891 -6.997 128.923 1.00 43.57 175 GLU A CA 1
ATOM 564 C C . GLU A 1 75 ? -28.713 -8.220 129.307 1.00 48.47 175 GLU A C 1
ATOM 565 O O . GLU A 1 75 ? -28.356 -9.345 128.952 1.00 47.98 175 GLU A O 1
ATOM 571 N N . GLN A 1 76 ? -29.829 -7.997 130.009 1.00 46.04 176 GLN A N 1
ATOM 572 C CA . GLN A 1 76 ? -30.769 -9.051 130.355 1.00 46.72 176 GLN A CA 1
ATOM 573 C C . GLN A 1 76 ? -31.546 -9.381 129.070 1.00 55.43 176 GLN A C 1
ATOM 574 O O . GLN A 1 76 ? -31.890 -8.471 128.315 1.00 56.21 176 GLN A O 1
ATOM 580 N N . GLY A 1 77 ? -31.754 -10.666 128.806 1.00 54.48 177 GLY A N 1
ATOM 581 C CA . GLY A 1 77 ? -32.499 -11.137 127.643 1.00 55.59 177 GLY A CA 1
ATOM 582 C C . GLY A 1 77 ? -33.988 -11.207 127.930 1.00 62.69 177 GLY A C 1
ATOM 583 O O . GLY A 1 77 ? -34.496 -10.412 128.735 1.00 61.43 177 GLY A O 1
ATOM 584 N N . ALA A 1 78 ? -34.700 -12.181 127.294 1.00 61.86 178 ALA A N 1
ATOM 585 C CA . ALA A 1 78 ? -36.151 -12.382 127.468 1.00 62.89 178 ALA A CA 1
ATOM 586 C C . ALA A 1 78 ? -36.550 -12.488 128.937 1.00 68.07 178 ALA A C 1
ATOM 587 O O . ALA A 1 78 ? -37.453 -11.770 129.372 1.00 68.82 178 ALA A O 1
ATOM 589 N N . SER A 1 79 ? -35.846 -13.345 129.707 1.00 63.31 179 SER A N 1
ATOM 590 C CA . SER A 1 79 ? -36.114 -13.551 131.132 1.00 62.34 179 SER A CA 1
ATOM 591 C C . SER A 1 79 ? -34.960 -13.076 132.008 1.00 63.59 179 SER A C 1
ATOM 592 O O . SER A 1 79 ? -33.921 -12.650 131.497 1.00 62.35 179 SER A O 1
ATOM 595 N N . LYS A 1 80 ? -35.131 -13.204 133.332 1.00 58.08 180 LYS A N 1
ATOM 596 C CA . LYS A 1 80 ? -34.090 -12.860 134.283 1.00 58.02 180 LYS A CA 1
ATOM 597 C C . LYS A 1 80 ? -33.049 -14.008 134.374 1.00 60.35 180 LYS A C 1
ATOM 598 O O . LYS A 1 80 ? -32.051 -13.878 135.083 1.00 60.97 180 LYS A O 1
ATOM 604 N N . ARG A 1 81 ? -33.268 -15.104 133.604 1.00 53.46 181 ARG A N 1
ATOM 605 C CA . ARG A 1 81 ? -32.355 -16.245 133.491 1.00 51.50 181 ARG A CA 1
ATOM 606 C C . ARG A 1 81 ? -31.391 -16.088 132.295 1.00 49.51 181 ARG A C 1
ATOM 607 O O . ARG A 1 81 ? -30.465 -16.880 132.163 1.00 48.59 181 ARG A O 1
ATOM 615 N N . ILE A 1 82 ? -31.626 -15.103 131.423 1.00 42.19 182 ILE A N 1
ATOM 616 C CA . ILE A 1 82 ? -30.844 -14.902 130.202 1.00 40.82 182 ILE A CA 1
ATOM 617 C C . ILE A 1 82 ? -30.016 -13.628 130.229 1.00 42.64 182 ILE A C 1
ATOM 618 O O . ILE A 1 82 ? -30.557 -12.541 130.447 1.00 41.44 182 ILE A O 1
ATOM 623 N N . VAL A 1 83 ? -28.707 -13.765 129.958 1.00 37.81 183 VAL A N 1
ATOM 624 C CA . VAL A 1 83 ? -27.811 -12.618 129.793 1.00 37.42 183 VAL A CA 1
ATOM 625 C C . VAL A 1 83 ? -27.210 -12.675 128.408 1.00 38.64 183 VAL A C 1
ATOM 626 O O . VAL A 1 83 ? -26.965 -13.760 127.873 1.00 39.74 183 VAL A O 1
ATOM 630 N N . ILE A 1 84 ? -27.033 -11.518 127.813 1.00 33.40 184 ILE A N 1
ATOM 631 C CA . ILE A 1 84 ? -26.506 -11.352 126.465 1.00 32.90 184 ILE A CA 1
ATOM 632 C C . ILE A 1 84 ? -25.311 -10.437 126.593 1.00 35.45 184 ILE A C 1
ATOM 633 O O . ILE A 1 84 ? -25.454 -9.313 127.085 1.00 34.35 184 ILE A O 1
ATOM 638 N N . ILE A 1 85 ? -24.141 -10.923 126.167 1.00 30.15 185 ILE A N 1
ATOM 639 C CA . ILE A 1 85 ? -22.895 -10.171 126.238 1.00 29.02 185 ILE A CA 1
ATOM 640 C C . ILE A 1 85 ? -22.495 -9.807 124.815 1.00 33.51 185 ILE A C 1
ATOM 641 O O . ILE A 1 85 ? -22.500 -10.683 123.937 1.00 32.67 185 ILE A O 1
ATOM 646 N N . LYS A 1 86 ? -22.166 -8.514 124.588 1.00 28.25 186 LYS A N 1
ATOM 647 C CA . LYS A 1 86 ? -21.618 -8.040 123.334 1.00 28.38 186 LYS A CA 1
ATOM 648 C C . LYS A 1 86 ? -20.135 -7.889 123.617 1.00 31.55 186 LYS A C 1
ATOM 649 O O . LYS A 1 86 ? -19.754 -7.244 124.596 1.00 30.45 186 LYS A O 1
ATOM 655 N N . SER A 1 87 ? -19.299 -8.598 122.871 1.00 30.08 187 SER A N 1
ATOM 656 C CA . SER A 1 87 ? -17.852 -8.571 123.139 1.00 30.83 187 SER A CA 1
ATOM 657 C C . SER A 1 87 ? -16.999 -8.692 121.898 1.00 36.73 187 SER A C 1
ATOM 658 O O . SER A 1 87 ? -17.514 -9.014 120.838 1.00 37.93 187 SER A O 1
ATOM 669 N N . ALA A 1 89 ? -13.074 -10.517 120.919 1.00 37.94 189 ALA A N 1
ATOM 670 C CA . ALA A 1 89 ? -11.983 -11.389 121.371 1.00 37.44 189 ALA A CA 1
ATOM 671 C C . ALA A 1 89 ? -10.712 -10.556 121.552 1.00 42.92 189 ALA A C 1
ATOM 672 O O . ALA A 1 89 ? -10.498 -9.621 120.777 1.00 42.47 189 ALA A O 1
ATOM 674 N N . GLY A 1 90 ? -9.896 -10.884 122.563 1.00 40.30 190 GLY A N 1
ATOM 675 C CA . GLY A 1 90 ? -8.610 -10.226 122.792 1.00 41.72 190 GLY A CA 1
ATOM 676 C C . GLY A 1 90 ? -7.710 -10.276 121.559 1.00 52.74 190 GLY A C 1
ATOM 677 O O . GLY A 1 90 ? -6.828 -9.427 121.410 1.00 54.93 190 GLY A O 1
ATOM 678 N N . ASP A 1 91 ? -7.937 -11.270 120.644 1.00 51.89 191 ASP A N 1
ATOM 679 C CA . ASP A 1 91 ? -7.209 -11.418 119.371 1.00 53.18 191 ASP A CA 1
ATOM 680 C C . ASP A 1 91 ? -7.638 -10.405 118.282 1.00 55.14 191 ASP A C 1
ATOM 681 O O . ASP A 1 91 ? -6.884 -10.194 117.329 1.00 55.82 191 ASP A O 1
ATOM 686 N N . ALA A 1 92 ? -8.857 -9.829 118.396 1.00 48.42 192 ALA A N 1
ATOM 687 C CA . ALA A 1 92 ? -9.396 -8.848 117.442 1.00 47.30 192 ALA A CA 1
ATOM 688 C C . ALA A 1 92 ? -8.919 -7.457 117.878 1.00 46.94 192 ALA A C 1
ATOM 689 O O . ALA A 1 92 ? -9.668 -6.678 118.478 1.00 44.95 192 ALA A O 1
ATOM 691 N N . LYS A 1 93 ? -7.641 -7.171 117.586 1.00 43.25 193 LYS A N 1
ATOM 692 C CA . LYS A 1 93 ? -6.976 -5.951 117.998 1.00 44.19 193 LYS A CA 1
ATOM 693 C C . LYS A 1 93 ? -6.946 -4.856 116.917 1.00 48.08 193 LYS A C 1
ATOM 694 O O . LYS A 1 93 ? -6.614 -5.112 115.756 1.00 48.10 193 LYS A O 1
ATOM 700 N N . ILE A 1 94 ? -7.348 -3.648 117.315 1.00 43.22 194 ILE A N 1
ATOM 701 C CA . ILE A 1 94 ? -7.330 -2.422 116.511 1.00 43.28 194 ILE A CA 1
ATOM 702 C C . ILE A 1 94 ? -7.008 -1.290 117.481 1.00 43.60 194 ILE A C 1
ATOM 703 O O . ILE A 1 94 ? -7.460 -1.360 118.621 1.00 42.31 194 ILE A O 1
ATOM 708 N N . PRO A 1 95 ? -6.273 -0.232 117.072 1.00 39.80 195 PRO A N 1
ATOM 709 C CA . PRO A 1 95 ? -5.955 0.841 118.019 1.00 38.98 195 PRO A CA 1
ATOM 710 C C . PRO A 1 95 ? -7.164 1.618 118.506 1.00 42.91 195 PRO A C 1
ATOM 711 O O . PRO A 1 95 ? -8.223 1.587 117.878 1.00 42.13 195 PRO A O 1
ATOM 715 N N . LYS A 1 96 ? -7.004 2.317 119.637 1.00 40.53 196 LYS A N 1
ATOM 716 C CA . LYS A 1 96 ? -8.068 3.152 120.218 1.00 41.17 196 LYS A CA 1
ATOM 717 C C . LYS A 1 96 ? -7.731 4.630 119.949 1.00 46.45 196 LYS A C 1
ATOM 718 O O . LYS A 1 96 ? -8.505 5.535 120.279 1.00 46.89 196 LYS A O 1
ATOM 724 N N . TYR A 1 97 ? -6.543 4.849 119.361 1.00 43.02 197 TYR A N 1
ATOM 725 C CA . TYR A 1 97 ? -6.010 6.134 118.944 1.00 43.39 197 TYR A CA 1
ATOM 726 C C . TYR A 1 97 ? -4.990 5.869 117.867 1.00 46.69 197 TYR A C 1
ATOM 727 O O . TYR A 1 97 ? -4.106 5.032 118.035 1.00 45.70 197 TYR A O 1
ATOM 736 N N . LEU A 1 98 ? -5.128 6.574 116.739 1.00 43.17 198 LEU A N 1
ATOM 737 C CA . LEU A 1 98 ? -4.257 6.378 115.593 1.00 41.76 198 LEU A CA 1
ATOM 738 C C . LEU A 1 98 ? -4.019 7.737 114.944 1.00 46.10 198 LEU A C 1
ATOM 739 O O . LEU A 1 98 ? -4.803 8.167 114.086 1.00 45.08 198 LEU A O 1
ATOM 744 N N . PRO A 1 99 ? -2.968 8.459 115.398 1.00 41.96 199 PRO A N 1
ATOM 745 C CA . PRO A 1 99 ? -2.694 9.781 114.815 1.00 40.58 199 PRO A CA 1
ATOM 746 C C . PRO A 1 99 ? -2.317 9.682 113.346 1.00 40.49 199 PRO A C 1
ATOM 747 O O . PRO A 1 99 ? -1.668 8.724 112.941 1.00 39.62 199 PRO A O 1
ATOM 751 N N . TRP A 1 100 ? -2.706 10.684 112.556 1.00 35.74 200 TRP A N 1
ATOM 752 C CA . TRP A 1 100 ? -2.316 10.757 111.159 1.00 34.81 200 TRP A CA 1
ATOM 753 C C . TRP A 1 100 ? -0.808 10.964 111.077 1.00 40.05 200 TRP A C 1
ATOM 754 O O . TRP A 1 100 ? -0.220 11.594 111.954 1.00 41.01 200 TRP A O 1
ATOM 765 N N . ASP A 1 101 ? -0.188 10.461 110.007 1.00 36.72 201 ASP A N 1
ATOM 766 C CA . ASP A 1 101 ? 1.227 10.671 109.729 1.00 35.86 201 ASP A CA 1
ATOM 767 C C . ASP A 1 101 ? 1.403 10.652 108.200 1.00 37.97 201 ASP A C 1
ATOM 768 O O . ASP A 1 101 ? 0.838 9.792 107.527 1.00 35.81 201 ASP A O 1
ATOM 773 N N . ASP A 1 102 ? 2.202 11.580 107.660 1.00 35.85 202 ASP A N 1
ATOM 774 C CA . ASP A 1 102 ? 2.423 11.689 106.214 1.00 37.33 202 ASP A CA 1
ATOM 775 C C . ASP A 1 102 ? 3.049 10.420 105.576 1.00 44.40 202 ASP A C 1
ATOM 776 O O . ASP A 1 102 ? 2.993 10.273 104.353 1.00 43.55 202 ASP A O 1
ATOM 781 N N . LYS A 1 103 ? 3.546 9.470 106.405 1.00 44.62 203 LYS A N 1
ATOM 782 C CA . LYS A 1 103 ? 4.120 8.198 105.942 1.00 45.31 203 LYS A CA 1
ATOM 783 C C . LYS A 1 103 ? 3.066 7.280 105.290 1.00 49.14 203 LYS A C 1
ATOM 784 O O . LYS A 1 103 ? 3.432 6.404 104.491 1.00 49.25 203 LYS A O 1
ATOM 790 N N . TYR A 1 104 ? 1.768 7.481 105.640 1.00 43.39 204 TYR A N 1
ATOM 791 C CA . TYR A 1 104 ? 0.642 6.721 105.106 1.00 42.63 204 TYR A CA 1
ATOM 792 C C . TYR A 1 104 ? 0.233 7.141 103.685 1.00 44.46 204 TYR A C 1
ATOM 793 O O . TYR A 1 104 ? -0.451 6.371 103.014 1.00 43.78 204 TYR A O 1
ATOM 802 N N . ILE A 1 105 ? 0.652 8.338 103.227 1.00 41.10 205 ILE A N 1
ATOM 803 C CA . ILE A 1 105 ? 0.324 8.847 101.895 1.00 41.68 205 ILE A CA 1
ATOM 804 C C . ILE A 1 105 ? 0.784 7.864 100.827 1.00 48.53 205 ILE A C 1
ATOM 805 O O . ILE A 1 105 ? 1.962 7.499 100.789 1.00 48.64 205 ILE A O 1
ATOM 810 N N . GLU A 1 106 ? -0.165 7.424 99.984 1.00 46.76 206 GLU A N 1
ATOM 811 C CA . GLU A 1 106 ? 0.061 6.470 98.898 1.00 46.47 206 GLU A CA 1
ATOM 812 C C . GLU A 1 106 ? 0.709 7.127 97.717 1.00 49.53 206 GLU A C 1
ATOM 813 O O . GLU A 1 106 ? 0.422 8.286 97.394 1.00 47.74 206 GLU A O 1
ATOM 819 N N . GLU A 1 107 ? 1.549 6.348 97.035 1.00 47.14 207 GLU A N 1
ATOM 820 C CA . GLU A 1 107 ? 2.290 6.732 95.835 1.00 47.41 207 GLU A CA 1
ATOM 821 C C . GLU A 1 107 ? 1.340 6.766 94.649 1.00 50.40 207 GLU A C 1
ATOM 822 O O . GLU A 1 107 ? 1.410 7.678 93.811 1.00 51.30 207 GLU A O 1
ATOM 828 N N . GLN A 1 108 ? 0.386 5.819 94.632 1.00 44.51 208 GLN A N 1
ATOM 829 C CA . GLN A 1 108 ? -0.619 5.705 93.593 1.00 43.67 208 GLN A CA 1
ATOM 830 C C . GLN A 1 108 ? -1.653 6.839 93.702 1.00 45.73 208 GLN A C 1
ATOM 831 O O . GLN A 1 108 ? -2.357 6.954 94.710 1.00 45.67 208 GLN A O 1
ATOM 837 N N . GLU A 1 109 ? -1.712 7.690 92.665 1.00 39.14 209 GLU A N 1
ATOM 838 C CA . GLU A 1 109 ? -2.630 8.826 92.570 1.00 38.12 209 GLU A CA 1
ATOM 839 C C . GLU A 1 109 ? -4.072 8.309 92.686 1.00 39.82 209 GLU A C 1
ATOM 840 O O . GLU A 1 109 ? -4.404 7.308 92.061 1.00 40.68 209 GLU A O 1
ATOM 846 N N . GLY A 1 110 ? -4.896 8.970 93.488 1.00 34.72 210 GLY A N 1
ATOM 847 C CA . GLY A 1 110 ? -6.292 8.571 93.667 1.00 34.03 210 GLY A CA 1
ATOM 848 C C . GLY A 1 110 ? -6.547 7.544 94.753 1.00 35.26 210 GLY A C 1
ATOM 849 O O . GLY A 1 110 ? -7.701 7.248 95.063 1.00 35.08 210 GLY A O 1
ATOM 850 N N . VAL A 1 111 ? -5.486 6.999 95.345 1.00 30.49 211 VAL A N 1
ATOM 851 C CA . VAL A 1 111 ? -5.579 6.023 96.432 1.00 29.70 211 VAL A CA 1
ATOM 852 C C . VAL A 1 111 ? -5.389 6.793 97.730 1.00 33.63 211 VAL A C 1
ATOM 853 O O . VAL A 1 111 ? -4.394 7.526 97.891 1.00 32.42 211 VAL A O 1
ATOM 857 N N . VAL A 1 112 ? -6.353 6.622 98.652 1.00 30.42 212 VAL A N 1
ATOM 858 C CA . VAL A 1 112 ? -6.329 7.234 99.978 1.00 30.52 212 VAL A CA 1
ATOM 859 C C . VAL A 1 112 ? -6.441 6.164 101.081 1.00 35.59 212 VAL A C 1
ATOM 860 O O . VAL A 1 112 ? -6.990 5.093 100.846 1.00 33.22 212 VAL A O 1
ATOM 864 N N . VAL A 1 113 ? -5.896 6.455 102.271 1.00 34.65 213 VAL A N 1
ATOM 865 C CA . VAL A 1 113 ? -5.941 5.578 103.435 1.00 35.12 213 VAL A CA 1
ATOM 866 C C . VAL A 1 113 ? -6.812 6.264 104.512 1.00 37.26 213 VAL A C 1
ATOM 867 O O . VAL A 1 113 ? -6.594 7.440 104.807 1.00 35.64 213 VAL A O 1
ATOM 871 N N . VAL A 1 114 ? -7.784 5.540 105.106 1.00 32.26 214 VAL A N 1
ATOM 872 C CA . VAL A 1 114 ? -8.640 6.201 106.104 1.00 32.60 214 VAL A CA 1
ATOM 873 C C . VAL A 1 114 ? -8.399 5.734 107.567 1.00 35.16 214 VAL A C 1
ATOM 874 O O . VAL A 1 114 ? -8.888 6.378 108.489 1.00 33.60 214 VAL A O 1
ATOM 878 N N . GLY A 1 115 ? -7.636 4.666 107.754 1.00 31.27 215 GLY A N 1
ATOM 879 C CA . GLY A 1 115 ? -7.332 4.156 109.078 1.00 31.72 215 GLY A CA 1
ATOM 880 C C . GLY A 1 115 ? -6.977 2.688 109.123 1.00 36.52 215 GLY A C 1
ATOM 881 O O . GLY A 1 115 ? -6.669 2.088 108.093 1.00 34.67 215 GLY A O 1
ATOM 882 N N . GLN A 1 116 ? -7.049 2.097 110.325 1.00 34.22 216 GLN A N 1
ATOM 883 C CA . GLN A 1 116 ? -6.632 0.715 110.569 1.00 34.23 216 GLN A CA 1
ATOM 884 C C . GLN A 1 116 ? -7.726 -0.241 110.928 1.00 37.37 216 GLN A C 1
ATOM 885 O O . GLN A 1 116 ? -8.493 0.038 111.841 1.00 36.04 216 GLN A O 1
ATOM 891 N N . THR A 1 117 ? -7.725 -1.423 110.276 1.00 34.90 217 THR A N 1
ATOM 892 C CA . THR A 1 117 ? -8.644 -2.520 110.563 1.00 35.80 217 THR A CA 1
ATOM 893 C C . THR A 1 117 ? -7.823 -3.684 111.210 1.00 41.90 217 THR A C 1
ATOM 894 O O . THR A 1 117 ? -6.683 -3.456 111.613 1.00 41.09 217 THR A O 1
ATOM 898 N N . PHE A 1 118 ? -8.415 -4.882 111.362 1.00 40.16 218 PHE A N 1
ATOM 899 C CA . PHE A 1 118 ? -7.778 -6.050 112.007 1.00 40.10 218 PHE A CA 1
ATOM 900 C C . PHE A 1 118 ? -6.532 -6.549 111.276 1.00 48.69 218 PHE A C 1
ATOM 901 O O . PHE A 1 118 ? -5.514 -6.787 111.920 1.00 48.56 218 PHE A O 1
ATOM 909 N N . SER A 1 119 ? -6.619 -6.692 109.939 1.00 48.02 219 SER A N 1
ATOM 910 C CA . SER A 1 119 ? -5.527 -7.113 109.071 1.00 48.95 219 SER A CA 1
ATOM 911 C C . SER A 1 119 ? -5.293 -5.990 108.069 1.00 53.70 219 SER A C 1
ATOM 912 O O . SER A 1 119 ? -6.012 -5.902 107.067 1.00 55.39 219 SER A O 1
ATOM 915 N N . GLY A 1 120 ? -4.344 -5.111 108.381 1.00 47.89 220 GLY A N 1
ATOM 916 C CA . GLY A 1 120 ? -3.962 -3.990 107.521 1.00 45.74 220 GLY A CA 1
ATOM 917 C C . GLY A 1 120 ? -4.784 -2.725 107.646 1.00 46.46 220 GLY A C 1
ATOM 918 O O . GLY A 1 120 ? -5.651 -2.604 108.519 1.00 46.21 220 GLY A O 1
ATOM 919 N N . ASN A 1 121 ? -4.510 -1.772 106.747 1.00 39.51 221 ASN A N 1
ATOM 920 C CA . ASN A 1 121 ? -5.176 -0.478 106.696 1.00 37.84 221 ASN A CA 1
ATOM 921 C C . ASN A 1 121 ? -6.305 -0.459 105.683 1.00 39.72 221 ASN A C 1
ATOM 922 O O . ASN A 1 121 ? -6.344 -1.285 104.762 1.00 39.95 221 ASN A O 1
ATOM 927 N N . ILE A 1 122 ? -7.239 0.465 105.864 1.00 32.93 222 ILE A N 1
ATOM 928 C CA . ILE A 1 122 ? -8.339 0.589 104.933 1.00 32.90 222 ILE A CA 1
ATOM 929 C C . ILE A 1 122 ? -7.898 1.555 103.840 1.00 35.53 222 ILE A C 1
ATOM 930 O O . ILE A 1 122 ? -7.578 2.700 104.148 1.00 33.64 222 ILE A O 1
ATOM 935 N N . LYS A 1 123 ? -7.880 1.087 102.575 1.00 33.33 223 LYS A N 1
ATOM 936 C CA . LYS A 1 123 ? -7.512 1.905 101.400 1.00 33.32 223 LYS A CA 1
ATOM 937 C C . LYS A 1 123 ? -8.707 2.046 100.488 1.00 35.71 223 LYS A C 1
ATOM 938 O O . LYS A 1 123 ? -9.503 1.109 100.360 1.00 34.85 223 LYS A O 1
ATOM 944 N N . ILE A 1 124 ? -8.883 3.242 99.930 1.00 31.72 224 ILE A N 1
ATOM 945 C CA . ILE A 1 124 ? -9.943 3.543 98.980 1.00 31.69 224 ILE A CA 1
ATOM 946 C C . ILE A 1 124 ? -9.257 4.021 97.699 1.00 35.55 224 ILE A C 1
ATOM 947 O O . ILE A 1 124 ? -8.472 4.969 97.747 1.00 35.62 224 ILE A O 1
ATOM 952 N N . ASP A 1 125 ? -9.555 3.366 96.567 1.00 33.07 225 ASP A N 1
ATOM 953 C CA . ASP A 1 125 ? -9.067 3.763 95.243 1.00 32.13 225 ASP A CA 1
ATOM 954 C C . ASP A 1 125 ? -10.207 4.530 94.572 1.00 33.43 225 ASP A C 1
ATOM 955 O O . ASP A 1 125 ? -11.174 3.937 94.070 1.00 31.60 225 ASP A O 1
ATOM 960 N N . LEU A 1 126 ? -10.083 5.864 94.567 1.00 29.82 226 LEU A N 1
ATOM 961 C CA . LEU A 1 126 ? -11.085 6.757 94.003 1.00 29.19 226 LEU A CA 1
ATOM 962 C C . LEU A 1 126 ? -11.345 6.519 92.518 1.00 32.57 226 LEU A C 1
ATOM 963 O O . LEU A 1 126 ? -12.436 6.847 92.070 1.00 31.36 226 LEU A O 1
ATOM 968 N N . ASN A 1 127 ? -10.420 5.845 91.781 1.00 29.80 227 ASN A N 1
ATOM 969 C CA . ASN A 1 127 ? -10.661 5.483 90.368 1.00 30.33 227 ASN A CA 1
ATOM 970 C C . ASN A 1 127 ? -11.688 4.323 90.244 1.00 36.66 227 ASN A C 1
ATOM 971 O O . ASN A 1 127 ? -12.266 4.130 89.178 1.00 37.67 227 ASN A O 1
ATOM 976 N N . LYS A 1 128 ? -11.926 3.576 91.335 1.00 34.06 228 LYS A N 1
ATOM 977 C CA . LYS A 1 128 ? -12.856 2.431 91.381 1.00 34.12 228 LYS A CA 1
ATOM 978 C C . LYS A 1 128 ? -14.152 2.732 92.139 1.00 36.52 228 LYS A C 1
ATOM 979 O O . LYS A 1 128 ? -15.226 2.329 91.695 1.00 34.97 228 LYS A O 1
ATOM 985 N N . SER A 1 129 ? -14.052 3.477 93.258 1.00 31.90 229 SER A N 1
ATOM 986 C CA . SER A 1 129 ? -15.188 3.834 94.124 1.00 30.96 229 SER A CA 1
ATOM 987 C C . SER A 1 129 ? -15.034 5.348 94.347 1.00 31.75 229 SER A C 1
ATOM 988 O O . SER A 1 129 ? -14.250 5.782 95.183 1.00 28.94 229 SER A O 1
ATOM 991 N N . PRO A 1 130 ? -15.651 6.148 93.443 1.00 28.91 230 PRO A N 1
ATOM 992 C CA . PRO A 1 130 ? -15.314 7.583 93.374 1.00 28.88 230 PRO A CA 1
ATOM 993 C C . PRO A 1 130 ? -15.881 8.519 94.433 1.00 34.03 230 PRO A C 1
ATOM 994 O O . PRO A 1 130 ? -15.381 9.649 94.534 1.00 35.37 230 PRO A O 1
ATOM 998 N N . HIS A 1 131 ? -16.923 8.101 95.177 1.00 28.12 231 HIS A N 1
ATOM 999 C CA . HIS A 1 131 ? -17.547 8.975 96.170 1.00 25.45 231 HIS A CA 1
ATOM 1000 C C . HIS A 1 131 ? -17.634 8.336 97.539 1.00 28.56 231 HIS A C 1
ATOM 1001 O O . HIS A 1 131 ? -17.756 7.112 97.659 1.00 28.72 231 HIS A O 1
ATOM 1008 N N . ILE A 1 132 ? -17.539 9.168 98.568 1.00 24.54 232 ILE A N 1
ATOM 1009 C CA . ILE A 1 132 ? -17.513 8.753 99.973 1.00 25.51 232 ILE A CA 1
ATOM 1010 C C . ILE A 1 132 ? -18.552 9.524 100.787 1.00 30.17 232 ILE A C 1
ATOM 1011 O O . ILE A 1 132 ? -18.656 10.751 100.676 1.00 28.47 232 ILE A O 1
ATOM 1016 N N . LEU A 1 133 ? -19.265 8.810 101.640 1.00 26.16 233 LEU A N 1
ATOM 1017 C CA . LEU A 1 133 ? -20.196 9.424 102.568 1.00 25.70 233 LEU A CA 1
ATOM 1018 C C . LEU A 1 133 ? -19.701 9.039 103.972 1.00 29.65 233 LEU A C 1
ATOM 1019 O O . LEU A 1 133 ? -19.512 7.839 104.270 1.00 28.64 233 LEU A O 1
ATOM 1024 N N . SER A 1 134 ? -19.467 10.046 104.812 1.00 24.32 234 SER A N 1
ATOM 1025 C CA . SER A 1 134 ? -18.993 9.848 106.182 1.00 25.00 234 SER A CA 1
ATOM 1026 C C . SER A 1 134 ? -20.054 10.367 107.125 1.00 32.14 234 SER A C 1
ATOM 1027 O O . SER A 1 134 ? -20.398 11.551 107.065 1.00 32.01 234 SER A O 1
ATOM 1030 N N . ALA A 1 135 ? -20.637 9.452 107.940 1.00 28.24 235 ALA A N 1
ATOM 1031 C CA . ALA A 1 135 ? -21.714 9.768 108.853 1.00 28.67 235 ALA A CA 1
ATOM 1032 C C . ALA A 1 135 ? -21.353 9.535 110.300 1.00 31.97 235 ALA A C 1
ATOM 1033 O O . ALA A 1 135 ? -20.741 8.534 110.625 1.00 30.26 235 ALA A O 1
ATOM 1035 N N . GLY A 1 136 ? -21.754 10.459 111.158 1.00 30.96 236 GLY A N 1
ATOM 1036 C CA . GLY A 1 136 ? -21.461 10.372 112.582 1.00 31.91 236 GLY A CA 1
ATOM 1037 C C . GLY A 1 136 ? -21.968 11.564 113.363 1.00 38.45 236 GLY A C 1
ATOM 1038 O O . GLY A 1 136 ? -22.192 12.633 112.786 1.00 37.76 236 GLY A O 1
ATOM 1039 N N . GLU A 1 137 ? -22.185 11.361 114.681 1.00 37.22 237 GLU A N 1
ATOM 1040 C CA . GLU A 1 137 ? -22.645 12.377 115.626 1.00 38.96 237 GLU A CA 1
ATOM 1041 C C . GLU A 1 137 ? -21.572 13.442 115.792 1.00 43.02 237 GLU A C 1
ATOM 1042 O O . GLU A 1 137 ? -20.408 13.169 115.514 1.00 41.02 237 GLU A O 1
ATOM 1048 N N . THR A 1 138 ? -21.938 14.651 116.225 1.00 44.11 238 THR A N 1
ATOM 1049 C CA . THR A 1 138 ? -20.924 15.710 116.360 1.00 46.42 238 THR A CA 1
ATOM 1050 C C . THR A 1 138 ? -19.858 15.293 117.415 1.00 52.10 238 THR A C 1
ATOM 1051 O O . THR A 1 138 ? -20.208 14.733 118.456 1.00 53.18 238 THR A O 1
ATOM 1055 N N . GLY A 1 139 ? -18.584 15.431 117.040 1.00 48.85 239 GLY A N 1
ATOM 1056 C CA . GLY A 1 139 ? -17.440 15.029 117.862 1.00 48.71 239 GLY A CA 1
ATOM 1057 C C . GLY A 1 139 ? -16.935 13.611 117.616 1.00 51.46 239 GLY A C 1
ATOM 1058 O O . GLY A 1 139 ? -15.906 13.220 118.181 1.00 51.61 239 GLY A O 1
ATOM 1059 N N . SER A 1 140 ? -17.641 12.827 116.754 1.00 44.58 240 SER A N 1
ATOM 1060 C CA . SER A 1 140 ? -17.294 11.427 116.428 1.00 42.66 240 SER A CA 1
ATOM 1061 C C . SER A 1 140 ? -15.985 11.272 115.677 1.00 43.81 240 SER A C 1
ATOM 1062 O O . SER A 1 140 ? -15.352 10.222 115.778 1.00 42.75 240 SER A O 1
ATOM 1065 N N . GLY A 1 141 ? -15.641 12.267 114.862 1.00 39.95 241 GLY A N 1
ATOM 1066 C CA . GLY A 1 141 ? -14.471 12.211 113.985 1.00 38.59 241 GLY A CA 1
ATOM 1067 C C . GLY A 1 141 ? -14.876 12.058 112.527 1.00 40.80 241 GLY A C 1
ATOM 1068 O O . GLY A 1 141 ? -14.016 11.952 111.648 1.00 40.65 241 GLY A O 1
ATOM 1069 N N . LYS A 1 142 ? -16.202 12.071 112.248 1.00 35.98 242 LYS A N 1
ATOM 1070 C CA . LYS A 1 142 ? -16.773 11.935 110.889 1.00 34.42 242 LYS A CA 1
ATOM 1071 C C . LYS A 1 142 ? -16.152 12.977 109.927 1.00 37.95 242 LYS A C 1
ATOM 1072 O O . LYS A 1 142 ? -15.842 12.653 108.781 1.00 35.61 242 LYS A O 1
ATOM 1078 N N . SER A 1 143 ? -16.028 14.235 110.403 1.00 35.25 243 SER A N 1
ATOM 1079 C CA . SER A 1 143 ? -15.520 15.367 109.631 1.00 35.42 243 SER A CA 1
ATOM 1080 C C . SER A 1 143 ? -14.002 15.360 109.488 1.00 37.61 243 SER A C 1
ATOM 1081 O O . SER A 1 143 ? -13.495 15.746 108.429 1.00 36.72 243 SER A O 1
ATOM 1084 N N . VAL A 1 144 ? -13.294 14.899 110.541 1.00 33.35 244 VAL A N 1
ATOM 1085 C CA . VAL A 1 144 ? -11.836 14.730 110.609 1.00 33.93 244 VAL A CA 1
ATOM 1086 C C . VAL A 1 144 ? -11.348 13.791 109.471 1.00 34.63 244 VAL A C 1
ATOM 1087 O O . VAL A 1 144 ? -10.373 14.115 108.793 1.00 34.81 244 VAL A O 1
ATOM 1091 N N . ILE A 1 145 ? -12.077 12.689 109.221 1.00 30.47 245 ILE A N 1
ATOM 1092 C CA . ILE A 1 145 ? -11.802 11.706 108.148 1.00 31.01 245 ILE A CA 1
ATOM 1093 C C . ILE A 1 145 ? -11.791 12.394 106.796 1.00 31.49 245 ILE A C 1
ATOM 1094 O O . ILE A 1 145 ? -10.890 12.150 106.013 1.00 31.33 245 ILE A O 1
ATOM 1099 N N . LEU A 1 146 ? -12.816 13.219 106.510 1.00 26.63 246 LEU A N 1
ATOM 1100 C CA . LEU A 1 146 ? -12.939 13.942 105.247 1.00 28.08 246 LEU A CA 1
ATOM 1101 C C . LEU A 1 146 ? -11.759 14.880 105.003 1.00 30.75 246 LEU A C 1
ATOM 1102 O O . LEU A 1 146 ? -11.290 14.948 103.885 1.00 29.32 246 LEU A O 1
ATOM 1107 N N . ARG A 1 147 ? -11.279 15.593 106.056 1.00 28.92 247 ARG A N 1
ATOM 1108 C CA . ARG A 1 147 ? -10.134 16.519 105.962 1.00 28.87 247 ARG A CA 1
ATOM 1109 C C . ARG A 1 147 ? -8.815 15.755 105.762 1.00 29.69 247 ARG A C 1
ATOM 1110 O O . ARG A 1 147 ? -7.920 16.267 105.098 1.00 27.78 247 ARG A O 1
ATOM 1118 N N . CYS A 1 148 ? -8.723 14.529 106.316 1.00 25.95 248 CYS A N 1
ATOM 1119 C CA . CYS A 1 148 ? -7.587 13.603 106.149 1.00 26.85 248 CYS A CA 1
ATOM 1120 C C . CYS A 1 148 ? -7.514 13.127 104.688 1.00 27.77 248 CYS A C 1
ATOM 1121 O O . CYS A 1 148 ? -6.439 13.073 104.116 1.00 27.14 248 CYS A O 1
ATOM 1124 N N . ILE A 1 149 ? -8.658 12.761 104.099 1.00 25.59 249 ILE A N 1
ATOM 1125 C CA . ILE A 1 149 ? -8.776 12.358 102.684 1.00 24.98 249 ILE A CA 1
ATOM 1126 C C . ILE A 1 149 ? -8.374 13.556 101.802 1.00 27.28 249 ILE A C 1
ATOM 1127 O O . ILE A 1 149 ? -7.605 13.386 100.868 1.00 25.52 249 ILE A O 1
ATOM 1132 N N . LEU A 1 150 ? -8.897 14.763 102.123 1.00 24.60 250 LEU A N 1
ATOM 1133 C CA . LEU A 1 150 ? -8.622 16.005 101.401 1.00 23.88 250 LEU A CA 1
ATOM 1134 C C . LEU A 1 150 ? -7.127 16.286 101.356 1.00 28.07 250 LEU A C 1
ATOM 1135 O O . LEU A 1 150 ? -6.606 16.581 100.286 1.00 29.56 250 LEU A O 1
ATOM 1140 N N . TRP A 1 151 ? -6.445 16.194 102.516 1.00 25.97 251 TRP A N 1
ATOM 1141 C CA . TRP A 1 151 ? -5.004 16.412 102.664 1.00 26.85 251 TRP A CA 1
ATOM 1142 C C . TRP A 1 151 ? -4.192 15.482 101.743 1.00 30.24 251 TRP A C 1
ATOM 1143 O O . TRP A 1 151 ? -3.314 15.939 101.014 1.00 31.50 251 TRP A O 1
ATOM 1154 N N . GLN A 1 152 ? -4.546 14.196 101.731 1.00 26.42 252 GLN A N 1
ATOM 1155 C CA . GLN A 1 152 ? -3.920 13.171 100.899 1.00 26.40 252 GLN A CA 1
ATOM 1156 C C . GLN A 1 152 ? -4.020 13.519 99.419 1.00 29.75 252 GLN A C 1
ATOM 1157 O O . GLN A 1 152 ? -2.996 13.523 98.732 1.00 28.17 252 GLN A O 1
ATOM 1163 N N . LEU A 1 153 ? -5.227 13.900 98.962 1.00 26.17 253 LEU A N 1
ATOM 1164 C CA . LEU A 1 153 ? -5.460 14.303 97.580 1.00 26.37 253 LEU A CA 1
ATOM 1165 C C . LEU A 1 153 ? -4.781 15.616 97.215 1.00 31.06 253 LEU A C 1
ATOM 1166 O O . LEU A 1 153 ? -4.279 15.728 96.099 1.00 31.35 253 LEU A O 1
ATOM 1171 N N . LEU A 1 154 ? -4.729 16.586 98.149 1.00 28.12 254 LEU A N 1
ATOM 1172 C CA . LEU A 1 154 ? -4.021 17.863 97.922 1.00 27.79 254 LEU A CA 1
ATOM 1173 C C . LEU A 1 154 ? -2.514 17.587 97.736 1.00 32.30 254 LEU A C 1
ATOM 1174 O O . LEU A 1 154 ? -1.863 18.246 96.926 1.00 31.96 254 LEU A O 1
ATOM 1179 N N . LYS A 1 155 ? -1.981 16.585 98.470 1.00 29.85 255 LYS A N 1
ATOM 1180 C CA . LYS A 1 155 ? -0.579 16.131 98.398 1.00 30.55 255 LYS A CA 1
ATOM 1181 C C . LYS A 1 155 ? -0.314 15.377 97.109 1.00 34.74 255 LYS A C 1
ATOM 1182 O O . LYS A 1 155 ? 0.834 15.260 96.730 1.00 35.06 255 LYS A O 1
ATOM 1188 N N . GLN A 1 156 ? -1.364 14.855 96.432 1.00 31.99 256 GLN A N 1
ATOM 1189 C CA . GLN A 1 156 ? -1.199 14.170 95.132 1.00 31.12 256 GLN A CA 1
ATOM 1190 C C . GLN A 1 156 ? -1.472 15.123 93.991 1.00 33.79 256 GLN A C 1
ATOM 1191 O O . GLN A 1 156 ? -1.471 14.699 92.844 1.00 33.73 256 GLN A O 1
ATOM 1197 N N . GLY A 1 157 ? -1.687 16.402 94.303 1.00 30.10 257 GLY A N 1
ATOM 1198 C CA . GLY A 1 157 ? -1.894 17.432 93.282 1.00 30.03 257 GLY A CA 1
ATOM 1199 C C . GLY A 1 157 ? -3.329 17.721 92.880 1.00 33.67 257 GLY A C 1
ATOM 1200 O O . GLY A 1 157 ? -3.548 18.418 91.887 1.00 33.83 257 GLY A O 1
ATOM 1201 N N . ALA A 1 158 ? -4.327 17.214 93.629 1.00 27.75 258 ALA A N 1
ATOM 1202 C CA . ALA A 1 158 ? -5.735 17.480 93.263 1.00 27.85 258 ALA A CA 1
ATOM 1203 C C . ALA A 1 158 ? -6.127 18.944 93.511 1.00 31.97 258 ALA A C 1
ATOM 1204 O O . ALA A 1 158 ? -5.482 19.631 94.321 1.00 29.36 258 ALA A O 1
ATOM 1206 N N . ILE A 1 159 ? -7.175 19.399 92.789 1.00 29.58 259 ILE A N 1
ATOM 1207 C CA . ILE A 1 159 ? -7.851 20.697 92.908 1.00 30.31 259 ILE A CA 1
ATOM 1208 C C . ILE A 1 159 ? -8.952 20.444 93.954 1.00 32.52 259 ILE A C 1
ATOM 1209 O O . ILE A 1 159 ? -9.642 19.429 93.867 1.00 31.58 259 ILE A O 1
ATOM 1214 N N . ALA A 1 160 ? -9.197 21.408 94.846 1.00 28.25 260 ALA A N 1
ATOM 1215 C CA . ALA A 1 160 ? -10.208 21.241 95.878 1.00 27.27 260 ALA A CA 1
ATOM 1216 C C . ALA A 1 160 ? -11.255 22.308 95.940 1.00 30.66 260 ALA A C 1
ATOM 1217 O O . ALA A 1 160 ? -10.961 23.487 95.775 1.00 30.73 260 ALA A O 1
ATOM 1219 N N . TYR A 1 161 ? -12.482 21.888 96.267 1.00 27.69 261 TYR A N 1
ATOM 1220 C CA . TYR A 1 161 ? -13.634 22.755 96.475 1.00 27.77 261 TYR A CA 1
ATOM 1221 C C . TYR A 1 161 ? -14.264 22.326 97.789 1.00 32.37 261 TYR A C 1
ATOM 1222 O O . TYR A 1 161 ? -14.463 21.131 98.026 1.00 29.80 261 TYR A O 1
ATOM 1239 N N . VAL A 1 163 ? -17.338 22.987 100.687 1.00 29.31 263 VAL A N 1
ATOM 1240 C CA . VAL A 1 163 ? -18.655 23.573 100.914 1.00 28.80 263 VAL A CA 1
ATOM 1241 C C . VAL A 1 163 ? -18.996 23.564 102.395 1.00 33.25 263 VAL A C 1
ATOM 1242 O O . VAL A 1 163 ? -19.050 22.489 103.012 1.00 31.54 263 VAL A O 1
ATOM 1246 N N . ASP A 1 164 ? -19.271 24.761 102.953 1.00 30.19 264 ASP A N 1
ATOM 1247 C CA . ASP A 1 164 ? -19.687 24.902 104.351 1.00 30.65 264 ASP A CA 1
ATOM 1248 C C . ASP A 1 164 ? -20.548 26.121 104.521 1.00 31.43 264 ASP A C 1
ATOM 1249 O O . ASP A 1 164 ? -20.017 27.215 104.569 1.00 31.89 264 ASP A O 1
ATOM 1254 N N . PHE A 1 165 ? -21.862 25.933 104.706 1.00 28.19 265 PHE A N 1
ATOM 1255 C CA . PHE A 1 165 ? -22.829 27.026 104.837 1.00 27.73 265 PHE A CA 1
ATOM 1256 C C . PHE A 1 165 ? -22.797 27.708 106.182 1.00 32.88 265 PHE A C 1
ATOM 1257 O O . PHE A 1 165 ? -23.460 28.723 106.344 1.00 33.76 265 PHE A O 1
ATOM 1265 N N . LYS A 1 166 ? -21.996 27.203 107.139 1.00 30.24 266 LYS A N 1
ATOM 1266 C CA . LYS A 1 166 ? -21.857 27.859 108.440 1.00 28.64 266 LYS A CA 1
ATOM 1267 C C . LYS A 1 166 ? -20.742 28.917 108.360 1.00 34.42 266 LYS A C 1
ATOM 1268 O O . LYS A 1 166 ? -19.799 28.916 109.156 1.00 34.72 266 LYS A O 1
ATOM 1274 N N . GLY A 1 167 ? -20.880 29.825 107.398 1.00 32.41 267 GLY A N 1
ATOM 1275 C CA . GLY A 1 167 ? -19.929 30.908 107.159 1.00 33.23 267 GLY A CA 1
ATOM 1276 C C . GLY A 1 167 ? -18.515 30.445 106.852 1.00 38.73 267 GLY A C 1
ATOM 1277 O O . GLY A 1 167 ? -17.576 31.234 106.952 1.00 37.99 267 GLY A O 1
ATOM 1278 N N . GLY A 1 168 ? -18.358 29.157 106.522 1.00 36.62 268 GLY A N 1
ATOM 1279 C CA . GLY A 1 168 ? -17.061 28.568 106.209 1.00 36.37 268 GLY A CA 1
ATOM 1280 C C . GLY A 1 168 ? -16.171 28.337 107.412 1.00 40.35 268 GLY A C 1
ATOM 1281 O O . GLY A 1 168 ? -14.992 28.030 107.240 1.00 40.98 268 GLY A O 1
ATOM 1282 N N . VAL A 1 169 ? -16.724 28.434 108.638 1.00 34.26 269 VAL A N 1
ATOM 1283 C CA . VAL A 1 169 ? -15.992 28.267 109.899 1.00 34.00 269 VAL A CA 1
ATOM 1284 C C . VAL A 1 169 ? -15.297 26.882 109.985 1.00 39.16 269 VAL A C 1
ATOM 1285 O O . VAL A 1 169 ? -14.245 26.756 110.618 1.00 39.77 269 VAL A O 1
ATOM 1289 N N . GLU A 1 170 ? -15.851 25.875 109.311 1.00 36.05 270 GLU A N 1
ATOM 1290 C CA . GLU A 1 170 ? -15.268 24.530 109.275 1.00 36.93 270 GLU A CA 1
ATOM 1291 C C . GLU A 1 170 ? -14.070 24.457 108.320 1.00 39.25 270 GLU A C 1
ATOM 1292 O O . GLU A 1 170 ? -13.321 23.494 108.386 1.00 41.58 270 GLU A O 1
ATOM 1298 N N . PHE A 1 171 ? -13.929 25.432 107.396 1.00 33.51 271 PHE A N 1
ATOM 1299 C CA . PHE A 1 171 ? -12.814 25.517 106.432 1.00 33.14 271 PHE A CA 1
ATOM 1300 C C . PHE A 1 171 ? -12.259 26.928 106.468 1.00 36.62 271 PHE A C 1
ATOM 1301 O O . PHE A 1 171 ? -12.620 27.778 105.645 1.00 34.14 271 PHE A O 1
ATOM 1309 N N . GLY A 1 172 ? -11.445 27.166 107.490 1.00 35.09 272 GLY A N 1
ATOM 1310 C CA . GLY A 1 172 ? -10.826 28.448 107.776 1.00 35.83 272 GLY A CA 1
ATOM 1311 C C . GLY A 1 172 ? -9.954 29.007 106.687 1.00 40.58 272 GLY A C 1
ATOM 1312 O O . GLY A 1 172 ? -9.892 28.463 105.581 1.00 39.15 272 GLY A O 1
ATOM 1313 N N . LEU A 1 173 ? -9.256 30.096 107.010 1.00 40.30 273 LEU A N 1
ATOM 1314 C CA . LEU A 1 173 ? -8.410 30.845 106.065 1.00 41.08 273 LEU A CA 1
ATOM 1315 C C . LEU A 1 173 ? -7.236 30.039 105.506 1.00 44.35 273 LEU A C 1
ATOM 1316 O O . LEU A 1 173 ? -6.801 30.307 104.400 1.00 45.46 273 LEU A O 1
ATOM 1321 N N . GLU A 1 174 ? -6.757 29.045 106.246 1.00 40.68 274 GLU A N 1
ATOM 1322 C CA . GLU A 1 174 ? -5.666 28.192 105.805 1.00 40.94 274 GLU A CA 1
ATOM 1323 C C . GLU A 1 174 ? -6.116 27.267 104.674 1.00 43.15 274 GLU A C 1
ATOM 1324 O O . GLU A 1 174 ? -5.324 27.030 103.761 1.00 42.00 274 GLU A O 1
ATOM 1330 N N . TYR A 1 175 ? -7.417 26.833 104.680 1.00 37.84 275 TYR A N 1
ATOM 1331 C CA . TYR A 1 175 ? -8.037 26.021 103.612 1.00 35.27 275 TYR A CA 1
ATOM 1332 C C . TYR A 1 175 ? -8.191 26.825 102.358 1.00 39.07 275 TYR A C 1
ATOM 1333 O O . TYR A 1 175 ? -8.008 26.286 101.274 1.00 38.70 275 TYR A O 1
ATOM 1342 N N . GLU A 1 176 ? -8.453 28.127 102.504 1.00 36.72 276 GLU A N 1
ATOM 1343 C CA . GLU A 1 176 ? -8.585 29.070 101.394 1.00 38.05 276 GLU A CA 1
ATOM 1344 C C . GLU A 1 176 ? -7.276 29.255 100.622 1.00 40.53 276 GLU A C 1
ATOM 1345 O O . GLU A 1 176 ? -7.314 29.694 99.482 1.00 39.74 276 GLU A O 1
ATOM 1351 N N . LYS A 1 177 ? -6.127 28.923 101.226 1.00 37.84 277 LYS A N 1
ATOM 1352 C CA . LYS A 1 177 ? -4.838 29.038 100.523 1.00 38.37 277 LYS A CA 1
ATOM 1353 C C . LYS A 1 177 ? -4.700 27.925 99.475 1.00 43.45 277 LYS A C 1
ATOM 1354 O O . LYS A 1 177 ? -3.958 28.109 98.514 1.00 44.99 277 LYS A O 1
ATOM 1360 N N . VAL A 1 178 ? -5.390 26.762 99.677 1.00 37.67 278 VAL A N 1
ATOM 1361 C CA . VAL A 1 178 ? -5.243 25.586 98.811 1.00 36.63 278 VAL A CA 1
ATOM 1362 C C . VAL A 1 178 ? -6.462 25.283 97.910 1.00 39.87 278 VAL A C 1
ATOM 1363 O O . VAL A 1 178 ? -6.394 24.382 97.070 1.00 40.17 278 VAL A O 1
ATOM 1367 N N . GLY A 1 179 ? -7.533 26.048 98.059 1.00 34.22 279 GLY A N 1
ATOM 1368 C CA . GLY A 1 179 ? -8.737 25.854 97.269 1.00 33.61 279 GLY A CA 1
ATOM 1369 C C . GLY A 1 179 ? -9.804 26.890 97.548 1.00 38.43 279 GLY A C 1
ATOM 1370 O O . GLY A 1 179 ? -9.570 27.892 98.230 1.00 40.07 279 GLY A O 1
ATOM 1371 N N . GLN A 1 180 ? -10.973 26.660 97.010 1.00 33.11 280 GLN A N 1
ATOM 1372 C CA . GLN A 1 180 ? -12.097 27.577 97.126 1.00 31.61 280 GLN A CA 1
ATOM 1373 C C . GLN A 1 180 ? -13.071 27.054 98.169 1.00 31.92 280 GLN A C 1
ATOM 1374 O O . GLN A 1 180 ? -13.486 25.884 98.108 1.00 29.23 280 GLN A O 1
ATOM 1380 N N . VAL A 1 181 ? -13.460 27.936 99.088 1.00 27.88 281 VAL A N 1
ATOM 1381 C CA . VAL A 1 181 ? -14.445 27.648 100.133 1.00 28.34 281 VAL A CA 1
ATOM 1382 C C . VAL A 1 181 ? -15.740 28.355 99.744 1.00 32.31 281 VAL A C 1
ATOM 1383 O O . VAL A 1 181 ? -15.744 29.560 99.576 1.00 30.69 281 VAL A O 1
ATOM 1387 N N . ILE A 1 182 ? -16.828 27.584 99.590 1.00 29.44 282 ILE A N 1
ATOM 1388 C CA . ILE A 1 182 ? -18.171 28.046 99.249 1.00 28.06 282 ILE A CA 1
ATOM 1389 C C . ILE A 1 182 ? -18.966 28.047 100.556 1.00 31.70 282 ILE A C 1
ATOM 1390 O O . ILE A 1 182 ? -19.108 26.999 101.185 1.00 30.17 282 ILE A O 1
ATOM 1395 N N . THR A 1 183 ? -19.467 29.225 100.959 1.00 28.45 283 THR A N 1
ATOM 1396 C CA . THR A 1 183 ? -20.148 29.431 102.237 1.00 29.52 283 THR A CA 1
ATOM 1397 C C . THR A 1 183 ? -21.655 29.754 102.156 1.00 36.02 283 THR A C 1
ATOM 1398 O O . THR A 1 183 ? -22.296 29.940 103.201 1.00 35.82 283 THR A O 1
ATOM 1402 N N . GLU A 1 184 ? -22.200 29.899 100.948 1.00 33.49 284 GLU A N 1
ATOM 1403 C CA . GLU A 1 184 ? -23.621 30.226 100.801 1.00 34.29 284 GLU A CA 1
ATOM 1404 C C . GLU A 1 184 ? -24.199 29.537 99.569 1.00 35.53 284 GLU A C 1
ATOM 1405 O O . GLU A 1 184 ? -23.450 29.125 98.697 1.00 34.20 284 GLU A O 1
ATOM 1411 N N . VAL A 1 185 ? -25.526 29.411 99.523 1.00 32.91 285 VAL A N 1
ATOM 1412 C CA . VAL A 1 185 ? -26.292 28.706 98.501 1.00 33.34 285 VAL A CA 1
ATOM 1413 C C . VAL A 1 185 ? -26.107 29.293 97.072 1.00 39.23 285 VAL A C 1
ATOM 1414 O O . VAL A 1 185 ? -26.071 28.509 96.118 1.00 39.66 285 VAL A O 1
ATOM 1418 N N . ASP A 1 186 ? -25.921 30.627 96.93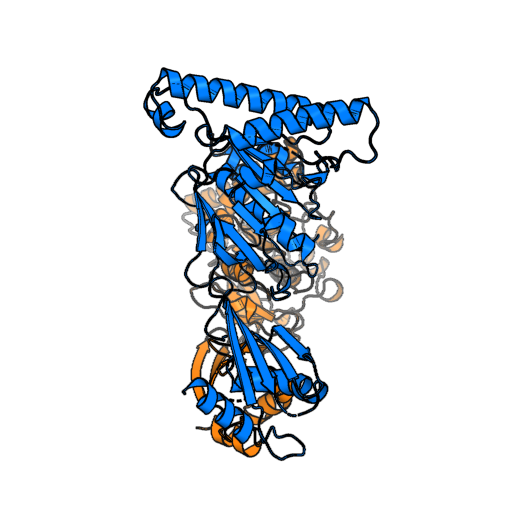2 1.00 34.88 286 ASP A N 1
ATOM 1419 C CA . ASP A 1 186 ? -25.693 31.245 95.621 1.00 34.76 286 ASP A CA 1
ATOM 1420 C C . ASP A 1 186 ? -24.368 30.766 95.032 1.00 37.07 286 ASP A C 1
ATOM 1421 O O . ASP A 1 186 ? -24.326 30.319 93.879 1.00 37.48 286 ASP A O 1
ATOM 1426 N N . ALA A 1 187 ? -23.284 30.825 95.830 1.00 31.61 287 ALA A N 1
ATOM 1427 C CA . ALA A 1 187 ? -21.967 30.342 95.409 1.00 30.13 287 ALA A CA 1
ATOM 1428 C C . ALA A 1 187 ? -22.009 28.824 95.132 1.00 32.30 287 ALA A C 1
ATOM 1429 O O . ALA A 1 187 ? -21.359 28.380 94.193 1.00 32.85 287 ALA A O 1
ATOM 1431 N N . ALA A 1 188 ? -22.818 28.046 95.887 1.00 28.39 288 ALA A N 1
ATOM 1432 C CA . ALA A 1 188 ? -22.961 26.585 95.674 1.00 27.59 288 ALA A CA 1
ATOM 1433 C C . ALA A 1 188 ? -23.672 26.281 94.360 1.00 32.98 288 ALA A C 1
ATOM 1434 O O . ALA A 1 188 ? -23.281 25.320 93.712 1.00 33.61 288 ALA A O 1
ATOM 1436 N N . GLU A 1 189 ? -24.713 27.077 93.960 1.00 29.77 289 GLU A N 1
ATOM 1437 C CA . GLU A 1 189 ? -25.373 26.857 92.661 1.00 30.09 289 GLU A CA 1
ATOM 1438 C C . GLU A 1 189 ? -24.352 27.094 91.534 1.00 34.55 289 GLU A C 1
ATOM 1439 O O . GLU A 1 189 ? -24.251 26.261 90.646 1.00 36.14 289 GLU A O 1
ATOM 1445 N N . LYS A 1 190 ? -23.567 28.189 91.596 1.00 29.33 290 LYS A N 1
ATOM 1446 C CA . LYS A 1 190 ? -22.514 28.461 90.610 1.00 29.45 290 LYS A CA 1
ATOM 1447 C C . LYS A 1 190 ? -21.471 27.325 90.601 1.00 32.22 290 LYS A C 1
ATOM 1448 O O . LYS A 1 190 ? -20.999 26.944 89.547 1.00 32.01 290 LYS A O 1
ATOM 1454 N N . LEU A 1 191 ? -21.096 26.811 91.769 1.00 29.79 291 LEU A N 1
ATOM 1455 C CA . LEU A 1 191 ? -20.093 25.744 91.861 1.00 28.87 291 LEU A CA 1
ATOM 1456 C C . LEU A 1 191 ? -20.572 24.461 91.228 1.00 31.10 291 LEU A C 1
ATOM 1457 O O . LEU A 1 191 ? -19.853 23.897 90.416 1.00 30.05 291 LEU A O 1
ATOM 1462 N N . PHE A 1 192 ? -21.766 24.001 91.598 1.00 28.35 292 PHE A N 1
ATOM 1463 C CA . PHE A 1 192 ? -22.287 22.719 91.110 1.00 29.31 292 PHE A CA 1
ATOM 1464 C C . PHE A 1 192 ? -22.663 22.735 89.621 1.00 31.32 292 PHE A C 1
ATOM 1465 O O . PHE A 1 192 ? -22.557 21.697 88.969 1.00 28.44 292 PHE A O 1
ATOM 1473 N N . LYS A 1 193 ? -23.077 23.892 89.099 1.00 28.19 293 LYS A N 1
ATOM 1474 C CA . LYS A 1 193 ? -23.347 24.049 87.667 1.00 28.79 293 LYS A CA 1
ATOM 1475 C C . LYS A 1 193 ? -21.985 23.991 86.912 1.00 32.88 293 LYS A C 1
ATOM 1476 O O . LYS A 1 193 ? -21.880 23.325 85.901 1.00 33.92 293 LYS A O 1
ATOM 1482 N N . TYR A 1 194 ? -20.937 24.597 87.464 1.00 28.49 294 TYR A N 1
ATOM 1483 C CA . TYR A 1 194 ? -19.599 24.511 86.893 1.00 27.59 294 TYR A CA 1
ATOM 1484 C C . TYR A 1 194 ? -19.084 23.043 86.862 1.00 33.05 294 TYR A C 1
ATOM 1485 O O . TYR A 1 194 ? -18.535 22.611 85.843 1.00 33.44 294 TYR A O 1
ATOM 1494 N N . LEU A 1 195 ? -19.193 22.311 88.000 1.00 28.78 295 LEU A N 1
ATOM 1495 C CA . LEU A 1 195 ? -18.714 20.932 88.141 1.00 28.09 295 LEU A CA 1
ATOM 1496 C C . LEU A 1 195 ? -19.443 19.974 87.216 1.00 32.17 295 LEU A C 1
ATOM 1497 O O . LEU A 1 195 ? -18.813 19.089 86.648 1.00 32.32 295 LEU A O 1
ATOM 1502 N N . VAL A 1 196 ? -20.758 20.166 87.038 1.00 27.91 296 VAL A N 1
ATOM 1503 C CA . VAL A 1 196 ? -21.578 19.363 86.116 1.00 28.86 296 VAL A CA 1
ATOM 1504 C C . VAL A 1 196 ? -21.149 19.610 84.642 1.00 31.27 296 VAL A C 1
ATOM 1505 O O . VAL A 1 196 ? -21.077 18.664 83.858 1.00 30.17 296 VAL A O 1
ATOM 1509 N N . ASP A 1 197 ? -20.856 20.868 84.291 1.00 27.49 297 ASP A N 1
ATOM 1510 C CA . ASP A 1 197 ? -20.345 21.236 82.954 1.00 27.71 297 ASP A CA 1
ATOM 1511 C C . ASP A 1 197 ? -18.912 20.695 82.782 1.00 31.74 297 ASP A C 1
ATOM 1512 O O . ASP A 1 197 ? -18.592 20.212 81.703 1.00 33.53 297 ASP A O 1
ATOM 1517 N N . GLU A 1 198 ? -18.051 20.791 83.831 1.00 25.08 298 GLU A N 1
ATOM 1518 C CA . GLU A 1 198 ? -16.676 20.286 83.751 1.00 25.01 298 GLU A CA 1
ATOM 1519 C C . GLU A 1 198 ? -16.708 18.752 83.573 1.00 28.82 298 GLU A C 1
ATOM 1520 O O . GLU A 1 198 ? -15.915 18.211 82.812 1.00 28.18 298 GLU A O 1
ATOM 1526 N N . ASN A 1 199 ? -17.642 18.081 84.252 1.00 25.70 299 ASN A N 1
ATOM 1527 C CA . ASN A 1 199 ? -17.837 16.649 84.117 1.00 26.11 299 ASN A CA 1
ATOM 1528 C C . ASN A 1 199 ? -18.254 16.315 82.668 1.00 30.80 299 ASN A C 1
ATOM 1529 O O . ASN A 1 199 ? -17.684 15.404 82.067 1.00 31.12 299 ASN A O 1
ATOM 1534 N N . ALA A 1 200 ? -19.211 17.075 82.109 1.00 27.18 300 ALA A N 1
ATOM 1535 C CA . ALA A 1 200 ? -19.711 16.879 80.725 1.00 28.22 300 ALA A CA 1
ATOM 1536 C C . ALA A 1 200 ? -18.579 17.056 79.706 1.00 32.41 300 ALA A C 1
ATOM 1537 O O . ALA A 1 200 ? -18.450 16.219 78.831 1.00 33.34 300 ALA A O 1
ATOM 1539 N N . LYS A 1 201 ? -17.697 18.052 79.896 1.00 29.84 301 LYS A N 1
ATOM 1540 C CA . LYS A 1 201 ? -16.523 18.295 79.036 1.00 29.84 301 LYS A CA 1
ATOM 1541 C C . LYS A 1 201 ? -15.503 17.134 79.093 1.00 31.57 301 LYS A C 1
ATOM 1542 O O . LYS A 1 201 ? -14.966 16.739 78.059 1.00 29.20 301 LYS A O 1
ATOM 1548 N N . ARG A 1 202 ? -15.322 16.542 80.283 1.00 27.79 302 ARG A N 1
ATOM 1549 C CA . ARG A 1 202 ? -14.417 15.413 80.514 1.00 26.80 302 ARG A CA 1
ATOM 1550 C C . ARG A 1 202 ? -14.955 14.142 79.892 1.00 29.90 302 ARG A C 1
ATOM 1551 O O . ARG A 1 202 ? -14.188 13.442 79.236 1.00 29.70 302 ARG A O 1
ATOM 1559 N N . LEU A 1 203 ? -16.283 13.887 79.998 1.00 26.69 303 LEU A N 1
ATOM 1560 C CA . LEU A 1 203 ? -16.911 12.717 79.367 1.00 26.76 303 LEU A CA 1
ATOM 1561 C C . LEU A 1 203 ? -16.743 12.800 77.844 1.00 32.16 303 LEU A C 1
ATOM 1562 O O . LEU A 1 203 ? -16.499 11.785 77.198 1.00 32.53 303 LEU A O 1
ATOM 1567 N N . LYS A 1 204 ? -16.853 14.018 77.288 1.00 27.04 304 LYS A N 1
ATOM 1568 C CA . LYS A 1 204 ? -16.736 14.302 75.848 1.00 26.83 304 LYS A CA 1
ATOM 1569 C C . LYS A 1 204 ? -15.290 13.967 75.399 1.00 29.81 304 LYS A C 1
ATOM 1570 O O . LYS A 1 204 ? -15.109 13.273 74.397 1.00 27.57 304 LYS A O 1
ATOM 1576 N N . LEU A 1 205 ? -14.283 14.384 76.193 1.00 26.72 305 LEU A N 1
ATOM 1577 C CA . LEU A 1 205 ? -12.869 14.097 75.921 1.00 27.63 305 LEU A CA 1
ATOM 1578 C C . LEU A 1 205 ? -12.565 12.590 75.950 1.00 32.15 305 LEU A C 1
ATOM 1579 O O . LEU A 1 205 ? -11.862 12.090 75.074 1.00 31.12 305 LEU A O 1
ATOM 1584 N N . LEU A 1 206 ? -13.175 11.854 76.898 1.00 29.88 306 LEU A N 1
ATOM 1585 C CA . LEU A 1 206 ? -13.038 10.392 77.004 1.00 29.52 306 LEU A CA 1
ATOM 1586 C C . LEU A 1 206 ? -13.649 9.668 75.821 1.00 32.57 306 LEU A C 1
ATOM 1587 O O . LEU A 1 206 ? -12.986 8.793 75.262 1.00 34.56 306 LEU A O 1
ATOM 1592 N N . ARG A 1 207 ? -14.873 10.041 75.388 1.00 27.79 307 ARG A N 1
ATOM 1593 C CA . ARG A 1 207 ? -15.500 9.388 74.218 1.00 27.53 307 ARG A CA 1
ATOM 1594 C C . ARG A 1 207 ? -14.681 9.643 72.969 1.00 30.52 307 ARG A C 1
ATOM 1595 O O . ARG A 1 207 ? -14.347 8.705 72.255 1.00 30.89 307 ARG A O 1
ATOM 1603 N N . GLU A 1 208 ? -14.343 10.912 72.713 1.00 26.26 308 GLU A N 1
ATOM 1604 C CA . GLU A 1 208 ? -13.602 11.324 71.513 1.00 26.11 308 GLU A CA 1
ATOM 1605 C C . GLU A 1 208 ? -12.212 10.703 71.373 1.00 30.59 308 GLU A C 1
ATOM 1606 O O . GLU A 1 208 ? -11.787 10.439 70.255 1.00 28.74 308 GLU A O 1
ATOM 1612 N N . SER A 1 209 ? -11.501 10.514 72.490 1.00 28.78 309 SER A N 1
ATOM 1613 C CA . SER A 1 209 ? -10.136 9.982 72.469 1.00 30.65 309 SER A CA 1
ATOM 1614 C C . SER A 1 209 ? -10.081 8.476 72.663 1.00 39.86 309 SER A C 1
ATOM 1615 O O . SER A 1 209 ? -8.996 7.907 72.586 1.00 41.19 309 SER A O 1
ATOM 1618 N N . GLY A 1 210 ? -11.234 7.849 72.929 1.00 37.53 310 GLY A N 1
ATOM 1619 C CA . GLY A 1 210 ? -11.318 6.412 73.195 1.00 36.95 310 GLY A CA 1
ATOM 1620 C C . GLY A 1 210 ? -10.616 6.057 74.495 1.00 39.51 310 GLY A C 1
ATOM 1621 O O . GLY A 1 210 ? -9.957 5.020 74.583 1.00 38.92 310 GLY A O 1
ATOM 1622 N N . SER A 1 211 ? -10.701 6.953 75.502 1.00 34.37 311 SER A N 1
ATOM 1623 C CA . SER A 1 211 ? -10.019 6.784 76.782 1.00 31.69 311 SER A CA 1
ATOM 1624 C C . SER A 1 211 ? -10.965 6.288 77.841 1.00 36.00 311 SER A C 1
ATOM 1625 O O . SER A 1 211 ? -12.068 6.812 77.949 1.00 34.23 311 SER A O 1
ATOM 1628 N N . LYS A 1 212 ? -10.499 5.346 78.693 1.00 35.51 312 LYS A N 1
ATOM 1629 C CA . LYS A 1 212 ? -11.285 4.775 79.779 1.00 36.27 312 LYS A CA 1
ATOM 1630 C C . LYS A 1 212 ? -11.492 5.752 80.905 1.00 37.79 312 LYS A C 1
ATOM 1631 O O . LYS A 1 212 ? -12.556 5.754 81.507 1.00 39.46 312 LYS A O 1
ATOM 1637 N N . ASN A 1 213 ? -10.483 6.566 81.206 1.00 33.58 313 ASN A N 1
ATOM 1638 C CA . ASN A 1 213 ? -10.495 7.537 82.307 1.00 33.05 313 ASN A CA 1
ATOM 1639 C C . ASN A 1 213 ? -9.567 8.702 82.001 1.00 34.25 313 ASN A C 1
ATOM 1640 O O . ASN A 1 213 ? -8.835 8.637 81.028 1.00 31.66 313 ASN A O 1
ATOM 1645 N N . ILE A 1 214 ? -9.562 9.747 82.848 1.00 32.02 314 ILE A N 1
ATOM 1646 C CA . ILE A 1 214 ? -8.716 10.924 82.632 1.00 33.57 314 ILE A CA 1
ATOM 1647 C C . ILE A 1 214 ? -7.211 10.588 82.655 1.00 37.60 314 ILE A C 1
ATOM 1648 O O . ILE A 1 214 ? -6.443 11.288 82.007 1.00 37.20 314 ILE A O 1
ATOM 1653 N N . GLY A 1 215 ? -6.822 9.527 83.360 1.00 34.75 315 GLY A N 1
ATOM 1654 C CA . GLY A 1 215 ? -5.439 9.051 83.412 1.00 34.23 315 GLY A CA 1
ATOM 1655 C C . GLY A 1 215 ? -4.973 8.584 82.049 1.00 38.98 315 GLY A C 1
ATOM 1656 O O . GLY A 1 215 ? -3.873 8.935 81.629 1.00 40.01 315 GLY A O 1
ATOM 1657 N N . GLU A 1 216 ? -5.832 7.827 81.313 1.00 35.63 316 GLU A N 1
ATOM 1658 C CA . GLU A 1 216 ? -5.507 7.353 79.963 1.00 35.71 316 GLU A CA 1
ATOM 1659 C C . GLU A 1 216 ? -5.524 8.555 79.006 1.00 38.06 316 GLU A C 1
ATOM 1660 O O . GLU A 1 216 ? -4.653 8.662 78.147 1.00 37.85 316 GLU A O 1
ATOM 1666 N N . TYR A 1 217 ? -6.490 9.467 79.176 1.00 32.66 317 TYR A N 1
ATOM 1667 C CA . TYR A 1 217 ? -6.560 10.686 78.363 1.00 32.34 317 TYR A CA 1
ATOM 1668 C C . TYR A 1 217 ? -5.284 11.542 78.486 1.00 37.38 317 TYR A C 1
ATOM 1669 O O . TYR A 1 217 ? -4.777 12.031 77.467 1.00 36.41 317 TYR A O 1
ATOM 1678 N N . ASN A 1 218 ? -4.824 11.788 79.739 1.00 34.18 318 ASN A N 1
ATOM 1679 C CA . ASN A 1 218 ? -3.635 12.605 80.034 1.00 33.87 318 ASN A CA 1
ATOM 1680 C C . ASN A 1 218 ? -2.359 12.127 79.361 1.00 39.31 318 ASN A C 1
ATOM 1681 O O . ASN A 1 218 ? -1.571 12.958 78.927 1.00 40.63 318 ASN A O 1
ATOM 1686 N N . LYS A 1 219 ? -2.171 10.803 79.241 1.00 36.66 319 LYS A N 1
ATOM 1687 C CA . LYS A 1 219 ? -1.023 10.174 78.585 1.00 36.62 319 LYS A CA 1
ATOM 1688 C C . LYS A 1 219 ? -1.016 10.418 77.080 1.00 44.46 319 LYS A C 1
ATOM 1689 O O . LYS A 1 219 ? 0.041 10.272 76.463 1.00 46.34 319 LYS A O 1
ATOM 1695 N N . LYS A 1 220 ? -2.190 10.732 76.480 1.00 39.95 320 LYS A N 1
ATOM 1696 C CA . LYS A 1 220 ? -2.320 10.961 75.044 1.00 39.78 320 LYS A CA 1
ATOM 1697 C C . LYS A 1 220 ? -1.886 12.364 74.618 1.00 45.96 320 LYS A C 1
ATOM 1698 O O . LYS A 1 220 ? -1.544 12.559 73.453 1.00 45.55 320 LYS A O 1
ATOM 1704 N N . PHE A 1 221 ? -1.969 13.347 75.532 1.00 45.39 321 PHE A N 1
ATOM 1705 C CA . PHE A 1 221 ? -1.649 14.754 75.265 1.00 46.39 321 PHE A CA 1
ATOM 1706 C C . PHE A 1 221 ? -0.671 15.310 76.310 1.00 58.30 321 PHE A C 1
ATOM 1707 O O . PHE A 1 221 ? -1.064 15.534 77.468 1.00 60.31 321 PHE A O 1
ATOM 1715 N N . GLU A 1 222 ? 0.580 15.580 75.898 1.00 57.84 322 GLU A N 1
ATOM 1716 C CA . GLU A 1 222 ? 1.594 16.111 76.811 1.00 59.46 322 GLU A CA 1
ATOM 1717 C C . GLU A 1 222 ? 1.168 17.411 77.539 1.00 65.47 322 GLU A C 1
ATOM 1718 O O . GLU A 1 222 ? 1.209 17.443 78.777 1.00 66.69 322 GLU A O 1
ATOM 1724 N N . GLY A 1 223 ? 0.737 18.424 76.791 1.00 61.48 323 GLY A N 1
ATOM 1725 C CA . GLY A 1 223 ? 0.368 19.714 77.369 1.00 62.26 323 GLY A CA 1
ATOM 1726 C C . GLY A 1 223 ? -1.038 19.869 77.928 1.00 68.31 323 GLY A C 1
ATOM 1727 O O . GLY A 1 223 ? -1.393 20.959 78.392 1.00 67.41 323 GLY A O 1
ATOM 1728 N N . GLU A 1 224 ? -1.863 18.798 77.866 1.00 65.83 324 GLU A N 1
ATOM 1729 C CA . GLU A 1 224 ? -3.246 18.840 78.344 1.00 65.50 324 GLU A CA 1
ATOM 1730 C C . GLU A 1 224 ? -3.426 17.846 79.497 1.00 66.83 324 GLU A C 1
ATOM 1731 O O . GLU A 1 224 ? -3.655 16.645 79.278 1.00 66.95 324 GLU A O 1
ATOM 1737 N N . GLU A 1 225 ? -3.253 18.346 80.731 1.00 59.08 325 GLU A N 1
ATOM 1738 C CA . GLU A 1 225 ? -3.367 17.506 81.922 1.00 56.49 325 GLU A CA 1
ATOM 1739 C C . GLU A 1 225 ? -4.568 17.907 82.740 1.00 53.51 325 GLU A C 1
ATOM 1740 O O . GLU A 1 225 ? -4.600 19.007 83.309 1.00 53.75 325 GLU A O 1
ATOM 1746 N N . LEU A 1 226 ? -5.585 17.028 82.745 1.00 43.32 326 LEU A N 1
ATOM 1747 C CA . LEU A 1 226 ? -6.791 17.224 83.543 1.00 40.68 326 LEU A CA 1
ATOM 1748 C C . LEU A 1 226 ? -6.414 16.761 84.948 1.00 38.62 326 LEU A C 1
ATOM 1749 O O . LEU A 1 226 ? -5.763 15.739 85.109 1.00 37.66 326 LEU A O 1
ATOM 1754 N N . LYS A 1 227 ? -6.771 17.530 85.939 1.00 33.22 327 LYS A N 1
ATOM 1755 C CA . LYS A 1 227 ? -6.447 17.197 87.318 1.00 31.65 327 LYS A CA 1
ATOM 1756 C C . LYS A 1 227 ? -7.661 16.646 88.035 1.00 33.56 327 LYS A C 1
ATOM 1757 O O . LYS A 1 227 ? -8.794 17.065 87.753 1.00 30.03 327 LYS A O 1
ATOM 1763 N N . ARG A 1 228 ? -7.420 15.748 89.016 1.00 30.49 328 ARG A N 1
ATOM 1764 C CA . ARG A 1 228 ? -8.478 15.259 89.903 1.00 29.75 328 ARG A CA 1
ATOM 1765 C C . ARG A 1 228 ? -9.093 16.464 90.641 1.00 28.02 328 ARG A C 1
ATOM 1766 O O . ARG A 1 228 ? -8.358 17.338 91.097 1.00 24.89 328 ARG A O 1
ATOM 1774 N N . ILE A 1 229 ? -10.420 16.516 90.719 1.00 23.57 329 ILE A N 1
ATOM 1775 C CA . ILE A 1 229 ? -11.146 17.526 91.475 1.00 23.79 329 ILE A CA 1
ATOM 1776 C C . ILE A 1 229 ? -11.794 16.851 92.710 1.00 29.83 329 ILE A C 1
ATOM 1777 O O . ILE A 1 229 ? -12.547 15.890 92.554 1.00 28.40 329 ILE A O 1
ATOM 1782 N N . ILE A 1 230 ? -11.509 17.358 93.930 1.00 27.02 330 ILE A N 1
ATOM 1783 C CA . ILE A 1 230 ? -12.143 16.849 95.144 1.00 26.40 330 ILE A CA 1
ATOM 1784 C C . ILE A 1 230 ? -13.121 17.893 95.678 1.00 29.06 330 ILE A C 1
ATOM 1785 O O . ILE A 1 230 ? -12.790 19.073 95.787 1.00 27.67 330 ILE A O 1
ATOM 1790 N N . VAL A 1 231 ? -14.346 17.464 95.937 1.00 26.32 331 VAL A N 1
ATOM 1791 C CA . VAL A 1 231 ? -15.419 18.328 96.424 1.00 25.77 331 VAL A CA 1
ATOM 1792 C C . VAL A 1 231 ? -15.794 17.828 97.813 1.00 27.69 331 VAL A C 1
ATOM 1793 O O . VAL A 1 231 ? -16.273 16.707 97.954 1.00 26.39 331 VAL A O 1
ATOM 1797 N N . VAL A 1 232 ? -15.563 18.643 98.821 1.00 23.70 332 VAL A N 1
ATOM 1798 C CA . VAL A 1 232 ? -15.832 18.249 100.199 1.00 24.06 332 VAL A CA 1
ATOM 1799 C C . VAL A 1 232 ? -17.067 18.979 100.649 1.00 28.15 332 VAL A C 1
ATOM 1800 O O . VAL A 1 232 ? -17.090 20.204 100.629 1.00 27.45 332 VAL A O 1
ATOM 1804 N N . ILE A 1 233 ? -18.098 18.232 101.017 1.00 24.73 333 ILE A N 1
ATOM 1805 C CA . ILE A 1 233 ? -19.347 18.816 101.484 1.00 25.13 333 ILE A CA 1
ATOM 1806 C C . ILE A 1 233 ? -19.368 18.482 102.963 1.00 31.16 333 ILE A C 1
ATOM 1807 O O . ILE A 1 233 ? -19.529 17.317 103.341 1.00 32.13 333 ILE A O 1
ATOM 1812 N N . ASP A 1 234 ? -19.154 19.496 103.799 1.00 28.58 334 ASP A N 1
ATOM 1813 C CA . ASP A 1 234 ? -19.123 19.335 105.256 1.00 29.60 334 ASP A CA 1
ATOM 1814 C C . ASP A 1 234 ? -20.431 18.787 105.802 1.00 34.32 334 ASP A C 1
ATOM 1815 O O . ASP A 1 234 ? -20.403 17.938 106.689 1.00 34.01 334 ASP A O 1
ATOM 1820 N N . GLU A 1 235 ? -21.582 19.244 105.261 1.00 29.64 335 GLU A N 1
ATOM 1821 C CA . GLU A 1 235 ? -22.855 18.761 105.764 1.00 29.36 335 GLU A CA 1
ATOM 1822 C C . GLU A 1 235 ? -23.845 18.672 104.643 1.00 33.07 335 GLU A C 1
ATOM 1823 O O . GLU A 1 235 ? -24.252 19.711 104.100 1.00 34.29 335 GLU A O 1
ATOM 1829 N N . LEU A 1 236 ? -24.233 17.431 104.283 1.00 28.46 336 LEU A N 1
ATOM 1830 C CA . LEU A 1 236 ? -25.188 17.168 103.199 1.00 28.64 336 LEU A CA 1
ATOM 1831 C C . LEU A 1 236 ? -26.567 17.791 103.467 1.00 34.60 336 LEU A C 1
ATOM 1832 O O . LEU A 1 236 ? -27.209 18.224 102.510 1.00 35.21 336 LEU A O 1
ATOM 1837 N N . ALA A 1 237 ? -27.002 17.874 104.749 1.00 31.28 337 ALA A N 1
ATOM 1838 C CA . ALA A 1 237 ? -28.302 18.477 105.111 1.00 31.80 337 ALA A CA 1
ATOM 1839 C C . ALA A 1 237 ? -28.439 19.933 104.630 1.00 36.35 337 ALA A C 1
ATOM 1840 O O . ALA A 1 237 ? -29.536 20.336 104.276 1.00 36.58 337 ALA A O 1
ATOM 1842 N N . GLU A 1 238 ? -27.331 20.696 104.567 1.00 32.72 338 GLU A N 1
ATOM 1843 C CA . GLU A 1 238 ? -27.318 22.097 104.074 1.00 33.52 338 GLU A CA 1
ATOM 1844 C C . GLU A 1 238 ? -27.713 22.205 102.570 1.00 39.36 338 GLU A C 1
ATOM 1845 O O . GLU A 1 238 ? -28.189 23.256 102.127 1.00 38.57 338 GLU A O 1
ATOM 1851 N N . LEU A 1 239 ? -27.515 21.116 101.799 1.00 36.52 339 LEU A N 1
ATOM 1852 C CA . LEU A 1 239 ? -27.869 21.070 100.380 1.00 37.62 339 LEU A CA 1
ATOM 1853 C C . LEU A 1 239 ? -29.170 20.273 100.139 1.00 46.71 339 LEU A C 1
ATOM 1854 O O . LEU A 1 239 ? -29.868 20.550 99.168 1.00 47.22 339 LEU A O 1
ATOM 1867 N N . ASP A 1 241 ? -31.675 19.097 102.853 1.00 47.06 341 ASP A N 1
ATOM 1868 C CA . ASP A 1 241 ? -32.826 19.414 103.697 1.00 47.88 341 ASP A CA 1
ATOM 1869 C C . ASP A 1 241 ? -33.444 20.751 103.289 1.00 54.03 341 ASP A C 1
ATOM 1870 O O . ASP A 1 241 ? -32.880 21.815 103.557 1.00 53.62 341 ASP A O 1
ATOM 1875 N N . LYS A 1 242 ? -34.624 20.673 102.642 1.00 50.91 342 LYS A N 1
ATOM 1876 C CA . LYS A 1 242 ? -35.375 21.811 102.104 1.00 50.77 342 LYS A CA 1
ATOM 1877 C C . LYS A 1 242 ? -36.592 22.248 102.950 1.00 55.81 342 LYS A C 1
ATOM 1878 O O . LYS A 1 242 ? -37.288 23.178 102.548 1.00 55.57 342 LYS A O 1
ATOM 1884 N N . THR A 1 243 ? -36.850 21.598 104.093 1.00 55.00 343 THR A N 1
ATOM 1885 C CA . THR A 1 243 ? -38.067 21.770 104.910 1.00 56.16 343 THR A CA 1
ATOM 1886 C C . THR A 1 243 ? -38.531 23.213 105.267 1.00 65.91 343 THR A C 1
ATOM 1887 O O . THR A 1 243 ? -39.728 23.492 105.099 1.00 69.19 343 THR A O 1
ATOM 1891 N N . GLY A 1 244 ? -37.654 24.078 105.781 1.00 62.23 344 GLY A N 1
ATOM 1892 C CA . GLY A 1 244 ? -38.076 25.407 106.239 1.00 61.52 344 GLY A CA 1
ATOM 1893 C C . GLY A 1 244 ? -37.723 26.629 105.417 1.00 65.32 344 GLY A C 1
ATOM 1894 O O . GLY A 1 244 ? -37.992 27.751 105.851 1.00 65.84 344 GLY A O 1
ATOM 1895 N N . VAL A 1 245 ? -37.146 26.436 104.229 1.00 60.99 345 VAL A N 1
ATOM 1896 C CA . VAL A 1 245 ? -36.768 27.521 103.306 1.00 59.76 345 VAL A CA 1
ATOM 1897 C C . VAL A 1 245 ? -37.975 28.026 102.491 1.00 61.80 345 VAL A C 1
ATOM 1898 O O . VAL A 1 245 ? -38.979 27.325 102.392 1.00 60.11 345 VAL A O 1
ATOM 1902 N N . ASP A 1 246 ? -37.850 29.214 101.860 1.00 59.42 346 ASP A N 1
ATOM 1903 C CA . ASP A 1 246 ? -38.889 29.774 100.990 1.00 59.31 346 ASP A CA 1
ATOM 1904 C C . ASP A 1 246 ? -38.831 29.135 99.583 1.00 62.02 346 ASP A C 1
ATOM 1905 O O . ASP A 1 246 ? -37.897 28.390 99.273 1.00 61.84 346 ASP A O 1
ATOM 1910 N N . ASP A 1 247 ? -39.815 29.467 98.737 1.00 57.55 347 ASP A N 1
ATOM 1911 C CA . ASP A 1 247 ? -40.025 28.984 97.374 1.00 57.35 347 ASP A CA 1
ATOM 1912 C C . ASP A 1 247 ? -38.825 29.101 96.459 1.00 58.75 347 ASP A C 1
ATOM 1913 O O . ASP A 1 247 ? -38.534 28.149 95.733 1.00 58.60 347 ASP A O 1
ATOM 1918 N N . GLU A 1 248 ? -38.149 30.265 96.474 1.00 53.25 348 GLU A N 1
ATOM 1919 C CA . GLU A 1 248 ? -36.993 30.551 95.631 1.00 52.77 348 GLU A CA 1
ATOM 1920 C C . GLU A 1 248 ? -35.754 29.780 96.061 1.00 53.71 348 GLU A C 1
ATOM 1921 O O . GLU A 1 248 ? -35.036 29.276 95.200 1.00 54.18 348 GLU A O 1
ATOM 1927 N N . THR A 1 249 ? -35.515 29.678 97.378 1.00 48.02 349 THR A N 1
ATOM 1928 C CA . THR A 1 249 ? -34.388 28.946 97.956 1.00 47.14 349 THR A CA 1
ATOM 1929 C C . THR A 1 249 ? -34.588 27.455 97.731 1.00 49.25 349 THR A C 1
ATOM 1930 O O . THR A 1 249 ? -33.614 26.754 97.483 1.00 48.47 349 THR A O 1
ATOM 1934 N N . ARG A 1 250 ? -35.847 26.982 97.792 1.00 45.63 350 ARG A N 1
ATOM 1935 C CA . ARG A 1 250 ? -36.200 25.572 97.574 1.00 45.47 350 ARG A CA 1
ATOM 1936 C C . ARG A 1 250 ? -35.871 25.169 96.134 1.00 46.92 350 ARG A C 1
ATOM 1937 O O . ARG A 1 250 ? -35.188 24.166 95.939 1.00 46.30 350 ARG A O 1
ATOM 1945 N N . ALA A 1 251 ? -36.299 25.987 95.141 1.00 41.61 351 ALA A N 1
ATOM 1946 C CA . ALA A 1 251 ? -36.037 25.748 93.716 1.00 40.61 351 ALA A CA 1
ATOM 1947 C C . ALA A 1 251 ? -34.521 25.716 93.431 1.00 41.93 351 ALA A C 1
ATOM 1948 O O . ALA A 1 251 ? -34.045 24.867 92.665 1.00 40.23 351 ALA A O 1
ATOM 1950 N N . LYS A 1 252 ? -33.771 26.615 94.088 1.00 37.61 352 LYS A N 1
ATOM 1951 C CA . LYS A 1 252 ? -32.316 26.689 94.013 1.00 37.50 352 LYS A CA 1
ATOM 1952 C C . LYS A 1 252 ? -31.699 25.368 94.549 1.00 40.32 352 LYS A C 1
ATOM 1953 O O . LYS A 1 252 ? -30.852 24.782 93.873 1.00 39.93 352 LYS A O 1
ATOM 1959 N N . LEU A 1 253 ? -32.159 24.887 95.725 1.00 35.91 353 LEU A N 1
ATOM 1960 C CA . LEU A 1 253 ? -31.697 23.610 96.321 1.00 35.84 353 LEU A CA 1
ATOM 1961 C C . LEU A 1 253 ? -32.057 22.400 95.441 1.00 37.58 353 LEU A C 1
ATOM 1962 O O . LEU A 1 253 ? -31.273 21.467 95.346 1.00 34.76 353 LEU A O 1
ATOM 1967 N N . VAL A 1 254 ? -33.248 22.430 94.807 1.00 35.22 354 VAL A N 1
ATOM 1968 C CA . VAL A 1 254 ? -33.717 21.401 93.868 1.00 35.10 354 VAL A CA 1
ATOM 1969 C C . VAL A 1 254 ? -32.747 21.368 92.681 1.00 37.01 354 VAL A C 1
ATOM 1970 O O . VAL A 1 254 ? -32.325 20.292 92.287 1.00 37.52 354 VAL A O 1
ATOM 1974 N N . ARG A 1 255 ? -32.370 22.539 92.151 1.00 32.80 355 ARG A N 1
ATOM 1975 C CA . ARG A 1 255 ? -31.443 22.672 91.021 1.00 33.51 355 ARG A CA 1
ATOM 1976 C C . ARG A 1 255 ? -30.076 22.107 91.410 1.00 36.93 355 ARG A C 1
ATOM 1977 O O . ARG A 1 255 ? -29.548 21.284 90.680 1.00 37.22 355 ARG A O 1
ATOM 1985 N N . ILE A 1 256 ? -29.561 22.462 92.610 1.00 32.89 356 ILE A N 1
ATOM 1986 C CA . ILE A 1 256 ? -28.297 21.949 93.161 1.00 32.72 356 ILE A CA 1
ATOM 1987 C C . ILE A 1 256 ? -28.335 20.418 93.337 1.00 37.54 356 ILE A C 1
ATOM 1988 O O . ILE A 1 256 ? -27.321 19.756 93.061 1.00 36.88 356 ILE A O 1
ATOM 1993 N N . GLU A 1 257 ? -29.476 19.868 93.853 1.00 32.94 357 GLU A N 1
ATOM 1994 C CA . GLU A 1 257 ? -29.647 18.416 94.047 1.00 32.83 357 GLU A CA 1
ATOM 1995 C C . GLU A 1 257 ? -29.570 17.695 92.677 1.00 36.76 357 GLU A C 1
ATOM 1996 O O . GLU A 1 257 ? -28.957 16.623 92.581 1.00 36.04 357 GLU A O 1
ATOM 2002 N N . GLY A 1 258 ? -30.163 18.315 91.643 1.00 32.09 358 GLY A N 1
ATOM 2003 C CA . GLY A 1 258 ? -30.133 17.818 90.277 1.00 31.75 358 GLY A CA 1
ATOM 2004 C C . GLY A 1 258 ? -28.698 17.764 89.777 1.00 36.36 358 GLY A C 1
ATOM 2005 O O . GLY A 1 258 ? -28.301 16.778 89.131 1.00 36.37 358 GLY A O 1
ATOM 2006 N N . TYR A 1 259 ? -27.880 18.789 90.145 1.00 30.32 359 TYR A N 1
ATOM 2007 C CA . TYR A 1 259 ? -26.470 18.821 89.758 1.00 30.92 359 TYR A CA 1
ATOM 2008 C C . TYR A 1 259 ? -25.631 17.786 90.519 1.00 37.69 359 TYR A C 1
ATOM 2009 O O . TYR A 1 259 ? -24.783 17.138 89.912 1.00 38.34 359 TYR A O 1
ATOM 2018 N N . THR A 1 260 ? -25.873 17.627 91.831 1.00 34.41 360 THR A N 1
ATOM 2019 C CA . THR A 1 260 ? -25.163 16.676 92.703 1.00 34.09 360 THR A CA 1
ATOM 2020 C C . THR A 1 260 ? -25.415 15.241 92.266 1.00 37.75 360 THR A C 1
ATOM 2021 O O . THR A 1 260 ? -24.458 14.467 92.176 1.00 38.62 360 THR A O 1
ATOM 2025 N N . SER A 1 261 ? -26.687 14.910 91.955 1.00 31.74 361 SER A N 1
ATOM 2026 C CA . SER A 1 261 ? -27.143 13.600 91.495 1.00 32.28 361 SER A CA 1
ATOM 2027 C C . SER A 1 261 ? -26.477 13.214 90.203 1.00 37.22 361 SER A C 1
ATOM 2028 O O . SER A 1 261 ? -25.960 12.107 90.112 1.00 37.22 361 SER A O 1
ATOM 2031 N N . THR A 1 262 ? -26.475 14.132 89.209 1.00 34.70 362 THR A N 1
ATOM 2032 C CA . THR A 1 262 ? -25.841 13.961 87.888 1.00 34.98 362 THR A CA 1
ATOM 2033 C C . THR A 1 262 ? -24.334 13.752 88.085 1.00 39.15 362 THR A C 1
ATOM 2034 O O . THR A 1 262 ? -23.742 12.861 87.458 1.00 37.03 362 THR A O 1
ATOM 2038 N N . LEU A 1 263 ? -23.722 14.560 88.969 1.00 36.49 363 LEU A N 1
ATOM 2039 C CA . LEU A 1 263 ? -22.294 14.431 89.252 1.00 36.46 363 LEU A CA 1
ATOM 2040 C C . LEU A 1 263 ? -21.986 13.063 89.826 1.00 39.09 363 LEU A C 1
ATOM 2041 O O . LEU A 1 263 ? -21.129 12.376 89.291 1.00 39.48 363 LEU A O 1
ATOM 2046 N N . ALA A 1 264 ? -22.715 12.643 90.876 1.00 33.83 364 ALA A N 1
ATOM 2047 C CA . ALA A 1 264 ? -22.493 11.362 91.538 1.00 33.41 364 ALA A CA 1
ATOM 2048 C C . ALA A 1 264 ? -22.629 10.150 90.579 1.00 36.71 364 ALA A C 1
ATOM 2049 O O . ALA A 1 264 ? -21.797 9.237 90.582 1.00 35.95 364 ALA A O 1
ATOM 2051 N N . ARG A 1 265 ? -23.644 10.176 89.749 1.00 32.34 365 ARG A N 1
ATOM 2052 C CA . ARG A 1 265 ? -23.958 9.101 88.820 1.00 32.44 365 ARG A CA 1
ATOM 2053 C C . ARG A 1 265 ? -22.969 9.022 87.653 1.00 36.17 365 ARG A C 1
ATOM 2054 O O . ARG A 1 265 ? -22.571 7.920 87.288 1.00 36.77 365 ARG A O 1
ATOM 2062 N N . LEU A 1 266 ? -22.550 10.172 87.098 1.00 31.62 366 LEU A N 1
ATOM 2063 C CA . LEU A 1 266 ? -21.717 10.210 85.890 1.00 32.11 366 LEU A CA 1
ATOM 2064 C C . LEU A 1 266 ? -20.220 10.492 86.040 1.00 38.50 366 LEU A C 1
ATOM 2065 O O . LEU A 1 266 ? -19.530 10.441 85.009 1.00 38.43 366 LEU A O 1
ATOM 2070 N N . SER A 1 267 ? -19.705 10.809 87.246 1.00 36.28 367 SER A N 1
ATOM 2071 C CA . SER A 1 267 ? -18.283 11.206 87.368 1.00 37.85 367 SER A CA 1
ATOM 2072 C C . SER A 1 267 ? -17.269 10.092 87.753 1.00 45.48 367 SER A C 1
ATOM 2073 O O . SER A 1 267 ? -16.127 10.398 88.175 1.00 48.56 367 SER A O 1
ATOM 2076 N N . ARG A 1 268 ? -17.643 8.840 87.521 1.00 39.11 368 ARG A N 1
ATOM 2077 C CA . ARG A 1 268 ? -16.843 7.642 87.786 1.00 39.90 368 ARG A CA 1
ATOM 2078 C C . ARG A 1 268 ? -15.433 7.700 87.170 1.00 44.23 368 ARG A C 1
ATOM 2079 O O . ARG A 1 268 ? -14.460 7.482 87.871 1.00 47.32 368 ARG A O 1
ATOM 2087 N N . ALA A 1 269 ? -15.341 8.010 85.866 1.00 37.98 369 ALA A N 1
ATOM 2088 C CA . ALA A 1 269 ? -14.128 8.016 85.053 1.00 36.65 369 ALA A CA 1
ATOM 2089 C C . ALA A 1 269 ? -13.456 9.378 84.882 1.00 35.26 369 ALA A C 1
ATOM 2090 O O . ALA A 1 269 ? -12.327 9.435 84.389 1.00 34.02 369 ALA A O 1
ATOM 2092 N N . THR A 1 270 ? -14.143 10.460 85.249 1.00 30.30 370 THR A N 1
ATOM 2093 C CA . THR A 1 270 ? -13.693 11.843 85.014 1.00 28.15 370 THR A CA 1
ATOM 2094 C C . THR A 1 270 ? -12.806 12.459 86.123 1.00 31.25 370 THR A C 1
ATOM 2095 O O . THR A 1 270 ? -12.303 13.574 85.954 1.00 29.41 370 THR A O 1
ATOM 2099 N N . GLY A 1 271 ? -12.596 11.748 87.228 1.00 27.33 371 GLY A N 1
ATOM 2100 C CA . GLY A 1 271 ? -11.730 12.267 88.277 1.00 26.08 371 GLY A CA 1
ATOM 2101 C C . GLY A 1 271 ? -12.326 13.449 89.023 1.00 30.41 371 GLY A C 1
ATOM 2102 O O . GLY A 1 271 ? -11.603 14.357 89.417 1.00 31.81 371 GLY A O 1
ATOM 2103 N N . ILE A 1 272 ? -13.642 13.450 89.229 1.00 25.16 372 ILE A N 1
ATOM 2104 C CA . ILE A 1 272 ? -14.332 14.427 90.063 1.00 24.98 372 ILE A CA 1
ATOM 2105 C C . ILE A 1 272 ? -14.942 13.603 91.215 1.00 30.54 372 ILE A C 1
ATOM 2106 O O . ILE A 1 272 ? -15.863 12.800 90.988 1.00 32.20 372 ILE A O 1
ATOM 2111 N N . ASN A 1 273 ? -14.435 13.814 92.447 1.00 25.99 373 ASN A N 1
ATOM 2112 C CA . ASN A 1 273 ? -14.820 13.047 93.625 1.00 27.07 373 ASN A CA 1
ATOM 2113 C C . ASN A 1 273 ? -15.553 13.832 94.705 1.00 31.89 373 ASN A C 1
ATOM 2114 O O . ASN A 1 273 ? -15.122 14.910 95.114 1.00 30.06 373 ASN A O 1
ATOM 2119 N N . LEU A 1 274 ? -16.676 13.274 95.160 1.00 31.65 374 LEU A N 1
ATOM 2120 C CA . LEU A 1 274 ? -17.496 13.869 96.228 1.00 32.12 374 LEU A CA 1
ATOM 2121 C C . LEU A 1 274 ? -17.187 13.203 97.562 1.00 35.96 374 LEU A C 1
ATOM 2122 O O . LEU A 1 274 ? -17.233 11.973 97.635 1.00 34.53 374 LEU A O 1
ATOM 2127 N N . CYS A 1 275 ? -16.845 14.001 98.586 1.00 34.12 375 CYS A N 1
ATOM 2128 C CA . CYS A 1 275 ? -16.586 13.556 99.963 1.00 37.01 375 CYS A CA 1
ATOM 2129 C C . CYS A 1 275 ? -17.616 14.264 100.797 1.00 35.95 375 CYS A C 1
ATOM 2130 O O . CYS A 1 275 ? -17.525 15.486 101.003 1.00 33.77 375 CYS A O 1
ATOM 2133 N N . ILE A 1 276 ? -18.641 13.512 101.218 1.00 30.85 376 ILE A N 1
ATOM 2134 C CA . ILE A 1 276 ? -19.810 14.053 101.910 1.00 30.31 376 ILE A CA 1
ATOM 2135 C C . ILE A 1 276 ? -19.883 13.692 103.389 1.00 33.62 376 ILE A C 1
ATOM 2136 O O . ILE A 1 276 ? -19.825 12.520 103.742 1.00 31.69 376 ILE A O 1
ATOM 2141 N N . GLY A 1 277 ? -20.106 14.699 104.225 1.00 29.98 377 GLY A N 1
ATOM 2142 C CA . GLY A 1 277 ? -20.344 14.515 105.649 1.00 28.90 377 GLY A CA 1
ATOM 2143 C C . GLY A 1 277 ? -21.827 14.626 105.959 1.00 33.69 377 GLY A C 1
ATOM 2144 O O . GLY A 1 277 ? -22.545 15.431 105.344 1.00 32.29 377 GLY A O 1
ATOM 2145 N N . VAL A 1 278 ? -22.307 13.783 106.884 1.00 31.61 378 VAL A N 1
ATOM 2146 C CA . VAL A 1 278 ? -23.693 13.775 107.361 1.00 33.15 378 VAL A CA 1
ATOM 2147 C C . VAL A 1 278 ? -23.709 13.602 108.886 1.00 35.39 378 VAL A C 1
ATOM 2148 O O . VAL A 1 278 ? -23.199 12.612 109.414 1.00 33.35 378 VAL A O 1
ATOM 2152 N N . GLN A 1 279 ? -24.298 14.552 109.590 1.00 33.17 379 GLN A N 1
ATOM 2153 C CA . GLN A 1 279 ? -24.369 14.445 111.047 1.00 33.96 379 GLN A CA 1
ATOM 2154 C C . GLN A 1 279 ? -25.578 13.611 111.554 1.00 40.73 379 GLN A C 1
ATOM 2155 O O . GLN A 1 279 ? -25.465 12.861 112.544 1.00 40.45 379 GLN A O 1
ATOM 2161 N N . ARG A 1 280 ? -26.723 13.795 110.901 1.00 36.24 380 ARG A N 1
ATOM 2162 C CA . ARG A 1 280 ? -27.979 13.192 111.294 1.00 37.31 380 ARG A CA 1
ATOM 2163 C C . ARG A 1 280 ? -28.585 12.476 110.085 1.00 41.78 380 ARG A C 1
ATOM 2164 O O . ARG A 1 280 ? -29.182 13.133 109.228 1.00 40.43 380 ARG A O 1
ATOM 2172 N N . PRO A 1 281 ? -28.382 11.141 109.954 1.00 39.77 381 PRO A N 1
ATOM 2173 C CA . PRO A 1 281 ? -28.952 10.419 108.805 1.00 40.06 381 PRO A CA 1
ATOM 2174 C C . PRO A 1 281 ? -30.474 10.526 108.822 1.00 43.19 381 PRO A C 1
ATOM 2175 O O . PRO A 1 281 ? -31.093 10.425 109.870 1.00 40.76 381 PRO A O 1
ATOM 2179 N N . ASP A 1 282 ? -31.036 10.836 107.663 1.00 41.83 382 ASP A N 1
ATOM 2180 C CA . ASP A 1 282 ? -32.449 11.058 107.417 1.00 42.49 382 ASP A CA 1
ATOM 2181 C C . ASP A 1 282 ? -32.625 10.673 105.970 1.00 45.45 382 ASP A C 1
ATOM 2182 O O . ASP A 1 282 ? -31.783 11.054 105.159 1.00 45.59 382 ASP A O 1
ATOM 2187 N N . ALA A 1 283 ? -33.696 9.923 105.627 1.00 42.55 383 ALA A N 1
ATOM 2188 C CA . ALA A 1 283 ? -33.997 9.495 104.244 1.00 43.16 383 ALA A CA 1
ATOM 2189 C C . ALA A 1 283 ? -34.229 10.639 103.269 1.00 48.23 383 ALA A C 1
ATOM 2190 O O . ALA A 1 283 ? -34.074 10.448 102.064 1.00 49.31 383 ALA A O 1
ATOM 2192 N N . LYS A 1 284 ? -34.567 11.835 103.773 1.00 45.41 384 LYS A N 1
ATOM 2193 C CA . LYS A 1 284 ? -34.758 13.019 102.924 1.00 45.05 384 LYS A CA 1
ATOM 2194 C C . LYS A 1 284 ? -33.426 13.587 102.475 1.00 47.32 384 LYS A C 1
ATOM 2195 O O . LYS A 1 284 ? -33.369 14.249 101.431 1.00 47.02 384 LYS A O 1
ATOM 2201 N N . VAL A 1 285 ? -32.355 13.340 103.269 1.00 41.57 385 VAL A N 1
ATOM 2202 C CA . VAL A 1 285 ? -31.003 13.851 103.026 1.00 40.10 385 VAL A CA 1
ATOM 2203 C C . VAL A 1 285 ? -30.155 12.791 102.336 1.00 41.70 385 VAL A C 1
ATOM 2204 O O . VAL A 1 285 ? -29.569 13.077 101.294 1.00 39.92 385 VAL A O 1
ATOM 2208 N N . ILE A 1 286 ? -30.095 11.575 102.904 1.00 38.11 386 ILE A N 1
ATOM 2209 C CA . ILE A 1 286 ? -29.396 10.430 102.296 1.00 37.73 386 ILE A CA 1
ATOM 2210 C C . ILE A 1 286 ? -30.482 9.689 101.510 1.00 44.13 386 ILE A C 1
ATOM 2211 O O . ILE A 1 286 ? -31.080 8.738 102.012 1.00 44.03 386 ILE A O 1
ATOM 2216 N N . THR A 1 287 ? -30.798 10.201 100.320 1.00 42.23 387 THR A N 1
ATOM 2217 C CA . THR A 1 287 ? -31.838 9.645 99.459 1.00 42.99 387 THR A CA 1
ATOM 2218 C C . THR A 1 287 ? -31.350 8.343 98.790 1.00 48.46 387 THR A C 1
ATOM 2219 O O . THR A 1 287 ? -30.196 7.927 98.990 1.00 47.00 387 THR A O 1
ATOM 2223 N N . GLY A 1 288 ? -32.235 7.738 97.987 1.00 44.36 388 GLY A N 1
ATOM 2224 C CA . GLY A 1 288 ? -31.947 6.547 97.198 1.00 43.70 388 GLY A CA 1
ATOM 2225 C C . GLY A 1 288 ? -30.959 6.857 96.089 1.00 47.39 388 GLY A C 1
ATOM 2226 O O . GLY A 1 288 ? -30.137 6.014 95.754 1.00 45.91 388 GLY A O 1
ATOM 2227 N N . GLN A 1 289 ? -30.994 8.084 95.544 1.00 45.47 389 GLN A N 1
ATOM 2228 C CA . GLN A 1 289 ? -30.054 8.501 94.500 1.00 46.85 389 GLN A CA 1
ATOM 2229 C C . GLN A 1 289 ? -28.623 8.594 95.070 1.00 51.09 389 GLN A C 1
ATOM 2230 O O . GLN A 1 289 ? -27.685 8.110 94.432 1.00 52.01 389 GLN A O 1
ATOM 2236 N N . ILE A 1 290 ? -28.468 9.189 96.276 1.00 44.17 390 ILE A N 1
ATOM 2237 C CA . ILE A 1 290 ? -27.187 9.287 96.969 1.00 43.53 390 ILE A CA 1
ATOM 2238 C C . ILE A 1 290 ? -26.689 7.851 97.221 1.00 44.59 390 ILE A C 1
ATOM 2239 O O . ILE A 1 290 ? -25.572 7.530 96.857 1.00 42.92 390 ILE A O 1
ATOM 2244 N N . LYS A 1 291 ? -27.537 6.991 97.787 1.00 39.97 391 LYS A N 1
ATOM 2245 C CA . LYS A 1 291 ? -27.168 5.619 98.076 1.00 40.12 391 LYS A CA 1
ATOM 2246 C C . LYS A 1 291 ? -26.779 4.827 96.845 1.00 43.31 391 LYS A C 1
ATOM 2247 O O . LYS A 1 291 ? -25.787 4.114 96.893 1.00 43.57 391 LYS A O 1
ATOM 2253 N N . ASN A 1 292 ? -27.519 4.969 95.734 1.00 39.14 392 ASN A N 1
ATOM 2254 C CA . ASN A 1 292 ? -27.213 4.224 94.510 1.00 37.82 392 ASN A CA 1
ATOM 2255 C C . ASN A 1 292 ? -25.909 4.688 93.847 1.00 40.08 392 ASN A C 1
ATOM 2256 O O . ASN A 1 292 ? -25.310 3.912 93.106 1.00 40.06 392 ASN A O 1
ATOM 2261 N N . ASN A 1 293 ? -25.435 5.917 94.139 1.00 34.87 393 ASN A N 1
ATOM 2262 C CA . ASN A 1 293 ? -24.240 6.412 93.457 1.00 33.99 393 ASN A CA 1
ATOM 2263 C C . ASN A 1 293 ? -23.051 6.718 94.350 1.00 36.31 393 ASN A C 1
ATOM 2264 O O . ASN A 1 293 ? -21.995 7.075 93.831 1.00 35.95 393 ASN A O 1
ATOM 2269 N N . VAL A 1 294 ? -23.205 6.618 95.664 1.00 31.75 394 VAL A N 1
ATOM 2270 C CA . VAL A 1 294 ? -22.096 6.882 96.600 1.00 31.58 394 VAL A CA 1
ATOM 2271 C C . VAL A 1 294 ? -21.703 5.539 97.204 1.00 32.27 394 VAL A C 1
ATOM 2272 O O . VAL A 1 294 ? -22.360 5.109 98.127 1.00 31.94 394 VAL A O 1
ATOM 2276 N N . PRO A 1 295 ? -20.679 4.847 96.666 1.00 28.43 395 PRO A N 1
ATOM 2277 C CA . PRO A 1 295 ? -20.393 3.475 97.132 1.00 28.30 395 PRO A CA 1
ATOM 2278 C C . PRO A 1 295 ? -19.679 3.321 98.470 1.00 33.95 395 PRO A C 1
ATOM 2279 O O . PRO A 1 295 ? -19.879 2.299 99.107 1.00 34.15 395 PRO A O 1
ATOM 2283 N N . VAL A 1 296 ? -18.807 4.274 98.864 1.00 29.42 396 VAL A N 1
ATOM 2284 C CA . VAL A 1 296 ? -18.079 4.144 100.122 1.00 28.82 396 VAL A CA 1
ATOM 2285 C C . VAL A 1 296 ? -18.895 4.755 101.256 1.00 31.60 396 VAL A C 1
ATOM 2286 O O . VAL A 1 296 ? -19.296 5.916 101.161 1.00 29.18 396 VAL A O 1
ATOM 2290 N N . ARG A 1 297 ? -19.125 3.980 102.332 1.00 28.33 397 ARG A N 1
ATOM 2291 C CA . ARG A 1 297 ? -19.812 4.492 103.513 1.00 28.89 397 ARG A CA 1
ATOM 2292 C C . ARG A 1 297 ? -18.909 4.316 104.701 1.00 32.11 397 ARG A C 1
ATOM 2293 O O . ARG A 1 297 ? -18.368 3.223 104.953 1.00 30.66 397 ARG A O 1
ATOM 2301 N N . ILE A 1 298 ? -18.759 5.394 105.435 1.00 29.29 398 ILE A N 1
ATOM 2302 C CA . ILE A 1 298 ? -18.025 5.426 106.681 1.00 28.63 398 ILE A CA 1
ATOM 2303 C C . ILE A 1 298 ? -19.074 5.840 107.703 1.00 33.88 398 ILE A C 1
ATOM 2304 O O . ILE A 1 298 ? -19.684 6.894 107.556 1.00 34.41 398 ILE A O 1
ATOM 2309 N N . CYS A 1 299 ? -19.355 4.967 108.682 1.00 30.37 399 CYS A N 1
ATOM 2310 C CA . CYS A 1 299 ? -20.400 5.232 109.662 1.00 28.78 399 CYS A CA 1
ATOM 2311 C C . CYS A 1 299 ? -19.934 5.121 111.107 1.00 32.26 399 CYS A C 1
ATOM 2312 O O . CYS A 1 299 ? -19.339 4.115 111.498 1.00 31.70 399 CYS A O 1
ATOM 2315 N N . GLY A 1 300 ? -20.206 6.167 111.882 1.00 27.92 400 GLY A N 1
ATOM 2316 C CA . GLY A 1 300 ? -19.898 6.210 113.301 1.00 27.77 400 GLY A CA 1
ATOM 2317 C C . GLY A 1 300 ? -20.987 5.493 114.073 1.00 31.55 400 GLY A C 1
ATOM 2318 O O . GLY A 1 300 ? -21.915 4.931 113.491 1.00 29.67 400 GLY A O 1
ATOM 2319 N N . ARG A 1 301 ? -20.870 5.496 115.381 1.00 30.54 401 ARG A N 1
ATOM 2320 C CA . ARG A 1 301 ? -21.825 4.837 116.256 1.00 30.81 401 ARG A CA 1
ATOM 2321 C C . ARG A 1 301 ? -23.141 5.615 116.315 1.00 35.12 401 ARG A C 1
ATOM 2322 O O . ARG A 1 301 ? -23.118 6.808 116.528 1.00 35.29 401 ARG A O 1
ATOM 2330 N N . PHE A 1 302 ? -24.263 4.945 116.104 1.00 33.48 402 PHE A N 1
ATOM 2331 C CA . PHE A 1 302 ? -25.610 5.506 116.273 1.00 34.74 402 PHE A CA 1
ATOM 2332 C C . PHE A 1 302 ? -26.401 4.426 117.041 1.00 43.97 402 PHE A C 1
ATOM 2333 O O . PHE A 1 302 ? -26.505 3.298 116.555 1.00 42.64 402 PHE A O 1
ATOM 2341 N N . ALA A 1 303 ? -26.932 4.757 118.229 1.00 44.32 403 ALA A N 1
ATOM 2342 C CA . ALA A 1 303 ? -27.728 3.815 119.034 1.00 45.74 403 ALA A CA 1
ATOM 2343 C C . ALA A 1 303 ? -29.051 3.458 118.350 1.00 51.78 403 ALA A C 1
ATOM 2344 O O . ALA A 1 303 ? -29.559 2.365 118.556 1.00 52.07 403 ALA A O 1
ATOM 2346 N N . ASP A 1 304 ? -29.564 4.349 117.486 1.00 49.56 404 ASP A N 1
ATOM 2347 C CA . ASP A 1 304 ? -30.803 4.148 116.734 1.00 49.33 404 ASP A CA 1
ATOM 2348 C C . ASP A 1 304 ? -30.577 3.290 115.472 1.00 53.91 404 ASP A C 1
ATOM 2349 O O . ASP A 1 304 ? -29.759 3.634 114.612 1.00 53.99 404 ASP A O 1
ATOM 2354 N N . SER A 1 305 ? -31.352 2.200 115.358 1.00 51.04 405 SER A N 1
ATOM 2355 C CA . SER A 1 305 ? -31.351 1.231 114.255 1.00 50.98 405 SER A CA 1
ATOM 2356 C C . SER A 1 305 ? -31.651 1.847 112.893 1.00 53.10 405 SER A C 1
ATOM 2357 O O . SER A 1 305 ? -31.034 1.447 111.911 1.00 53.32 405 SER A O 1
ATOM 2360 N N . LYS A 1 306 ? -32.616 2.781 112.829 1.00 48.61 406 LYS A N 1
ATOM 2361 C CA . LYS A 1 306 ? -33.039 3.472 111.601 1.00 47.59 406 LYS A CA 1
ATOM 2362 C C . LYS A 1 306 ? -31.892 4.309 110.978 1.00 46.84 406 LYS A C 1
ATOM 2363 O O . LYS A 1 306 ? -31.695 4.258 109.764 1.00 45.75 406 LYS A O 1
ATOM 2369 N N . ALA A 1 307 ? -31.139 5.041 111.821 1.00 41.60 407 ALA A N 1
ATOM 2370 C CA . ALA A 1 307 ? -29.993 5.884 111.454 1.00 40.37 407 ALA A CA 1
ATOM 2371 C C . ALA A 1 307 ? -28.891 5.045 110.779 1.00 43.52 407 ALA A C 1
ATOM 2372 O O . ALA A 1 307 ? -28.312 5.480 109.768 1.00 42.85 407 ALA A O 1
ATOM 2374 N N . SER A 1 308 ? -28.610 3.838 111.342 1.00 38.16 408 SER A N 1
ATOM 2375 C CA . SER A 1 308 ? -27.636 2.891 110.785 1.00 37.45 408 SER A CA 1
ATOM 2376 C C . SER A 1 308 ? -28.136 2.351 109.426 1.00 40.81 408 SER A C 1
ATOM 2377 O O . SER A 1 308 ? -27.319 2.208 108.517 1.00 39.09 408 SER A O 1
ATOM 2380 N N . GLU A 1 309 ? -29.456 1.991 109.313 1.00 36.73 409 GLU A N 1
ATOM 2381 C CA . GLU A 1 309 ? -30.058 1.482 108.062 1.00 36.99 409 GLU A CA 1
ATOM 2382 C C . GLU A 1 309 ? -30.033 2.512 106.941 1.00 40.98 409 GLU A C 1
ATOM 2383 O O . GLU A 1 309 ? -29.821 2.152 105.786 1.00 39.82 409 GLU A O 1
ATOM 2389 N N . ILE A 1 310 ? -30.238 3.795 107.272 1.00 38.96 410 ILE A N 1
ATOM 2390 C CA . ILE A 1 310 ? -30.183 4.858 106.259 1.00 38.77 410 ILE A CA 1
ATOM 2391 C C . ILE A 1 310 ? -28.761 4.917 105.642 1.00 41.54 410 ILE A C 1
ATOM 2392 O O . ILE A 1 310 ? -28.632 4.987 104.419 1.00 42.05 410 ILE A O 1
ATOM 2397 N N . VAL A 1 311 ? -27.705 4.825 106.484 1.00 34.69 411 VAL A N 1
ATOM 2398 C CA . VAL A 1 311 ? -26.311 4.911 106.028 1.00 32.55 411 VAL A CA 1
ATOM 2399 C C . VAL A 1 311 ? -25.817 3.626 105.352 1.00 37.95 411 VAL A C 1
ATOM 2400 O O . VAL A 1 311 ? -25.282 3.684 104.246 1.00 38.01 411 VAL A O 1
ATOM 2404 N N . LEU A 1 312 ? -25.970 2.478 106.045 1.00 33.72 412 LEU A N 1
ATOM 2405 C CA . LEU A 1 312 ? -25.399 1.174 105.703 1.00 32.52 412 LEU A CA 1
ATOM 2406 C C . LEU A 1 312 ? -26.331 0.121 105.154 1.00 38.42 412 LEU A C 1
ATOM 2407 O O . LEU A 1 312 ? -25.844 -0.934 104.713 1.00 39.09 412 LEU A O 1
ATOM 2412 N N . SER A 1 313 ? -27.657 0.337 105.280 1.00 34.62 413 SER A N 1
ATOM 2413 C CA . SER A 1 313 ? -28.735 -0.620 104.964 1.00 33.81 413 SER A CA 1
ATOM 2414 C C . SER A 1 313 ? -28.578 -1.940 105.792 1.00 38.87 413 SER A C 1
ATOM 2415 O O . SER A 1 313 ? -28.950 -3.033 105.360 1.00 40.63 413 SER A O 1
ATOM 2418 N N . ASN A 1 314 ? -28.074 -1.781 107.028 1.00 33.83 414 ASN A N 1
ATOM 2419 C CA . ASN A 1 314 ? -27.979 -2.781 108.107 1.00 33.23 414 ASN A CA 1
ATOM 2420 C C . ASN A 1 314 ? -27.986 -1.989 109.443 1.00 37.02 414 ASN A C 1
ATOM 2421 O O . ASN A 1 314 ? -27.881 -0.762 109.411 1.00 36.63 414 ASN A O 1
ATOM 2426 N N . THR A 1 315 ? -28.096 -2.668 110.591 1.00 32.32 415 THR A N 1
ATOM 2427 C CA . THR A 1 315 ? -28.198 -2.033 111.905 1.00 31.51 415 THR A CA 1
ATOM 2428 C C . THR A 1 315 ? -26.885 -2.100 112.711 1.00 36.91 415 THR A C 1
ATOM 2429 O O . THR A 1 315 ? -26.917 -1.881 113.925 1.00 38.23 415 THR A O 1
ATOM 2433 N N . LYS A 1 316 ? -25.749 -2.404 112.069 1.00 32.70 416 LYS A N 1
ATOM 2434 C CA . LYS A 1 316 ? -24.469 -2.612 112.768 1.00 32.39 416 LYS A CA 1
ATOM 2435 C C . LYS A 1 316 ? -23.857 -1.386 113.457 1.00 35.78 416 LYS A C 1
ATOM 2436 O O . LYS A 1 316 ? -23.022 -1.582 114.342 1.00 34.07 416 LYS A O 1
ATOM 2442 N N . ALA A 1 317 ? -24.235 -0.138 113.078 1.00 33.30 417 ALA A N 1
ATOM 2443 C CA . ALA A 1 317 ? -23.663 1.039 113.770 1.00 34.12 417 ALA A CA 1
ATOM 2444 C C . ALA A 1 317 ? -24.094 1.096 115.265 1.00 37.18 417 ALA A C 1
ATOM 2445 O O . ALA A 1 317 ? -23.416 1.714 116.073 1.00 36.70 417 ALA A O 1
ATOM 2447 N N . LYS A 1 318 ? -25.168 0.380 115.639 1.00 33.98 418 LYS A N 1
ATOM 2448 C CA . LYS A 1 318 ? -25.619 0.332 117.038 1.00 34.27 418 LYS A CA 1
ATOM 2449 C C . LYS A 1 318 ? -24.725 -0.577 117.920 1.00 39.51 418 LYS A C 1
ATOM 2450 O O . LYS A 1 318 ? -24.817 -0.515 119.141 1.00 40.09 418 LYS A O 1
ATOM 2456 N N . ASP A 1 319 ? -23.897 -1.439 117.299 1.00 36.38 419 ASP A N 1
ATOM 2457 C CA . ASP A 1 319 ? -23.053 -2.435 117.980 1.00 35.42 419 ASP A CA 1
ATOM 2458 C C . ASP A 1 319 ? -21.660 -1.930 118.305 1.00 37.02 419 ASP A C 1
ATOM 2459 O O . ASP A 1 319 ? -20.932 -2.612 119.032 1.00 35.61 419 ASP A O 1
ATOM 2464 N N . LEU A 1 320 ? -21.223 -0.839 117.649 1.00 31.07 420 LEU A N 1
ATOM 2465 C CA . LEU A 1 320 ? -19.856 -0.361 117.839 1.00 30.41 420 LEU A CA 1
ATOM 2466 C C . LEU A 1 320 ? -19.518 -0.063 119.305 1.00 36.09 420 LEU A C 1
ATOM 2467 O O . LEU A 1 320 ? -20.379 0.464 119.993 1.00 33.67 420 LEU A O 1
ATOM 2472 N N . PRO A 1 321 ? -18.268 -0.302 119.774 1.00 36.52 421 PRO A N 1
ATOM 2473 C CA . PRO A 1 321 ? -17.905 0.149 121.120 1.00 37.95 421 PRO A CA 1
ATOM 2474 C C . PRO A 1 321 ? -17.758 1.675 121.125 1.00 45.47 421 PRO A C 1
ATOM 2475 O O . PRO A 1 321 ? -17.449 2.273 120.081 1.00 43.21 421 PRO A O 1
ATOM 2479 N N . GLU A 1 322 ? -17.949 2.295 122.309 1.00 44.36 422 GLU A N 1
ATOM 2480 C CA . GLU A 1 322 ? -17.854 3.746 122.514 1.00 44.83 422 GLU A CA 1
ATOM 2481 C C . GLU A 1 322 ? -16.413 4.221 122.600 1.00 49.77 422 GLU A C 1
ATOM 2482 O O . GLU A 1 322 ? -15.948 4.624 123.667 1.00 51.05 422 GLU A O 1
ATOM 2488 N N . VAL A 1 323 ? -15.711 4.168 121.455 1.00 44.12 423 VAL A N 1
ATOM 2489 C CA . VAL A 1 323 ? -14.317 4.571 121.277 1.00 42.42 423 VAL A CA 1
ATOM 2490 C C . VAL A 1 323 ? -14.315 5.719 120.260 1.00 42.24 423 VAL A C 1
ATOM 2491 O O . VAL A 1 323 ? -14.897 5.579 119.175 1.00 39.13 423 VAL A O 1
ATOM 2495 N N . LYS A 1 324 ? -13.652 6.835 120.593 1.00 36.52 424 LYS A N 1
ATOM 2496 C CA . LYS A 1 324 ? -13.549 7.958 119.668 1.00 35.44 424 LYS A CA 1
ATOM 2497 C C . LYS A 1 324 ? -12.708 7.551 118.450 1.00 37.73 424 LYS A C 1
ATOM 2498 O O . LYS A 1 324 ? -11.615 6.968 118.597 1.00 36.98 424 LYS A O 1
ATOM 2504 N N . GLY A 1 325 ? -13.244 7.857 117.267 1.00 33.01 425 GLY A N 1
ATOM 2505 C CA . GLY A 1 325 ? -12.604 7.550 115.996 1.00 32.65 425 GLY A CA 1
ATOM 2506 C C . GLY A 1 325 ? -12.823 6.128 115.514 1.00 34.92 425 GLY A C 1
ATOM 2507 O O . GLY A 1 325 ? -12.231 5.721 114.513 1.00 34.44 425 GLY A O 1
ATOM 2508 N N . ARG A 1 326 ? -13.680 5.366 116.195 1.00 30.45 426 ARG A N 1
ATOM 2509 C CA . ARG A 1 326 ? -13.995 3.991 115.798 1.00 29.61 426 ARG A CA 1
ATOM 2510 C C . ARG A 1 326 ? -15.196 4.012 114.842 1.00 33.73 426 ARG A C 1
ATOM 2511 O O . ARG A 1 326 ? -16.234 4.599 115.146 1.00 33.87 426 ARG A O 1
ATOM 2519 N N . PHE A 1 327 ? -15.037 3.425 113.664 1.00 29.47 427 PHE A N 1
ATOM 2520 C CA . PHE A 1 327 ? -16.099 3.484 112.660 1.00 28.65 427 PHE A CA 1
ATOM 2521 C C . PHE A 1 327 ? -16.332 2.166 112.008 1.00 30.26 427 PHE A C 1
ATOM 2522 O O . PHE A 1 327 ? -15.498 1.269 112.124 1.00 28.14 427 PHE A O 1
ATOM 2530 N N . LEU A 1 328 ? -17.435 2.094 111.238 1.00 27.92 428 LEU A N 1
ATOM 2531 C CA . LEU A 1 328 ? -17.741 1.036 110.280 1.00 27.34 428 LEU A CA 1
ATOM 2532 C C . LEU A 1 328 ? -17.433 1.536 108.855 1.00 28.13 428 LEU A C 1
ATOM 2533 O O . LEU A 1 328 ? -17.764 2.662 108.479 1.00 26.01 428 LEU A O 1
ATOM 2538 N N . PHE A 1 329 ? -16.828 0.677 108.069 1.00 27.15 429 PHE A N 1
ATOM 2539 C CA . PHE A 1 329 ? -16.518 0.912 106.663 1.00 26.13 429 PHE A CA 1
ATOM 2540 C C . PHE A 1 329 ? -17.354 -0.081 105.862 1.00 32.58 429 PHE A C 1
ATOM 2541 O O . PHE A 1 329 ? -17.273 -1.286 106.091 1.00 31.86 429 PHE A O 1
ATOM 2549 N N . LYS A 1 330 ? -18.093 0.422 104.888 1.00 29.41 430 LYS A N 1
ATOM 2550 C CA . LYS A 1 330 ? -18.867 -0.401 103.977 1.00 28.83 430 LYS A CA 1
ATOM 2551 C C . LYS A 1 330 ? -18.593 0.025 102.522 1.00 32.08 430 LYS A C 1
ATOM 2552 O O . LYS A 1 330 ? -18.742 1.198 102.180 1.00 31.79 430 LYS A O 1
ATOM 2558 N N . LEU A 1 331 ? -18.139 -0.924 101.702 1.00 30.87 431 LEU A N 1
ATOM 2559 C CA . LEU A 1 331 ? -17.908 -0.799 100.254 1.00 31.91 431 LEU A CA 1
ATOM 2560 C C . LEU A 1 331 ? -18.368 -2.112 99.665 1.00 38.79 431 LEU A C 1
ATOM 2561 O O . LEU A 1 331 ? -17.727 -3.139 99.858 1.00 40.64 431 LEU A O 1
ATOM 2566 N N . GLY A 1 332 ? -19.490 -2.075 98.983 1.00 34.86 432 GLY A N 1
ATOM 2567 C CA . GLY A 1 332 ? -20.099 -3.282 98.453 1.00 34.81 432 GLY A CA 1
ATOM 2568 C C . GLY A 1 332 ? -20.943 -3.925 99.538 1.00 40.08 432 GLY A C 1
ATOM 2569 O O . GLY A 1 332 ? -21.565 -3.221 100.344 1.00 38.46 432 GLY A O 1
ATOM 2570 N N . ALA A 1 333 ? -20.944 -5.261 99.601 1.00 37.90 433 ALA A N 1
ATOM 2571 C CA . ALA A 1 333 ? -21.783 -5.972 100.562 1.00 37.66 433 ALA A CA 1
ATOM 2572 C C . ALA A 1 333 ? -21.170 -6.200 101.964 1.00 42.59 433 ALA A C 1
ATOM 2573 O O . ALA A 1 333 ? -21.902 -6.638 102.850 1.00 43.76 433 ALA A O 1
ATOM 2575 N N . ASP A 1 334 ? -19.877 -5.916 102.186 1.00 39.36 434 ASP A N 1
ATOM 2576 C CA . ASP A 1 334 ? -19.249 -6.160 103.510 1.00 39.51 434 ASP A CA 1
ATOM 2577 C C . ASP A 1 334 ? -19.090 -4.896 104.372 1.00 40.93 434 ASP A C 1
ATOM 2578 O O . ASP A 1 334 ? -18.799 -3.820 103.849 1.00 41.11 434 ASP A O 1
ATOM 2583 N N . THR A 1 335 ? -19.285 -5.041 105.687 1.00 36.12 435 THR A N 1
ATOM 2584 C CA . THR A 1 335 ? -19.160 -3.960 106.675 1.00 35.76 435 THR A CA 1
ATOM 2585 C C . THR A 1 335 ? -18.072 -4.351 107.656 1.00 38.40 435 THR A C 1
ATOM 2586 O O . THR A 1 335 ? -18.212 -5.358 108.332 1.00 38.90 435 THR A O 1
ATOM 2590 N N . VAL A 1 336 ? -16.994 -3.576 107.736 1.00 34.43 436 VAL A N 1
ATOM 2591 C CA . VAL A 1 336 ? -15.899 -3.900 108.663 1.00 33.89 436 VAL A CA 1
ATOM 2592 C C . VAL A 1 336 ? -15.675 -2.780 109.675 1.00 35.11 436 VAL A C 1
ATOM 2593 O O . VAL A 1 336 ? -15.927 -1.613 109.374 1.00 35.04 436 VAL A O 1
ATOM 2597 N N . GLN A 1 337 ? -15.161 -3.130 110.850 1.00 28.19 437 GLN A N 1
ATOM 2598 C CA . GLN A 1 337 ? -14.851 -2.159 111.882 1.00 28.03 437 GLN A CA 1
ATOM 2599 C C . GLN A 1 337 ? -13.401 -1.685 111.663 1.00 32.58 437 GLN A C 1
ATOM 2600 O O . GLN A 1 337 ? -12.535 -2.479 111.306 1.00 33.16 437 GLN A O 1
ATOM 2606 N N . PHE A 1 338 ? -13.140 -0.391 111.855 1.00 29.37 438 PHE A N 1
ATOM 2607 C CA . PHE A 1 338 ? -11.791 0.152 111.747 1.00 27.92 438 PHE A CA 1
ATOM 2608 C C . PHE A 1 338 ? -11.656 1.384 112.627 1.00 31.79 438 PHE A C 1
ATOM 2609 O O . PHE A 1 338 ? -12.676 2.022 112.935 1.00 30.39 438 PHE A O 1
ATOM 2617 N N . GLN A 1 339 ? -10.385 1.747 112.957 1.00 28.14 439 GLN A N 1
ATOM 2618 C CA . GLN A 1 339 ? -10.026 2.953 113.690 1.00 29.24 439 GLN A CA 1
ATOM 2619 C C . GLN A 1 339 ? -9.570 3.978 112.670 1.00 31.84 439 GLN A C 1
ATOM 2620 O O . GLN A 1 339 ? -8.595 3.752 111.963 1.00 31.56 439 GLN A O 1
ATOM 2626 N N . ALA A 1 340 ? -10.256 5.103 112.620 1.00 29.56 440 ALA A N 1
ATOM 2627 C CA . ALA A 1 340 ? -9.956 6.204 111.722 1.00 30.15 440 ALA A CA 1
ATOM 2628 C C . ALA A 1 340 ? -8.786 7.002 112.242 1.00 36.29 440 ALA A C 1
ATOM 2629 O O . ALA A 1 340 ? -8.640 7.159 113.451 1.00 36.22 440 ALA A O 1
ATOM 2631 N N . PHE A 1 341 ? -7.983 7.550 111.327 1.00 33.79 441 PHE A N 1
ATOM 2632 C CA . PHE A 1 341 ? -6.875 8.440 111.654 1.00 34.27 441 PHE A CA 1
ATOM 2633 C C . PHE A 1 341 ? -7.412 9.696 112.311 1.00 40.77 441 PHE A C 1
ATOM 2634 O O . PHE A 1 341 ? -8.457 10.219 111.895 1.00 40.22 441 PHE A O 1
ATOM 2642 N N . TYR A 1 342 ? -6.700 10.190 113.324 1.00 39.39 442 TYR A N 1
ATOM 2643 C CA . TYR A 1 342 ? -7.089 11.462 113.906 1.00 39.90 442 TYR A CA 1
ATOM 2644 C C . TYR A 1 342 ? -6.167 12.463 113.242 1.00 39.60 442 TYR A C 1
ATOM 2645 O O . TYR A 1 342 ? -4.938 12.367 113.358 1.00 38.35 442 TYR A O 1
ATOM 2654 N N . PHE A 1 343 ? -6.765 13.298 112.396 1.00 33.35 443 PHE A N 1
ATOM 2655 C CA . PHE A 1 343 ? -6.087 14.328 111.612 1.00 32.35 443 PHE A CA 1
ATOM 2656 C C . PHE A 1 343 ? -6.469 15.619 112.281 1.00 37.10 443 PHE A C 1
ATOM 2657 O O . PHE A 1 343 ? -7.647 15.949 112.368 1.00 35.92 443 PHE A O 1
ATOM 2665 N N . ASP A 1 344 ? -5.484 16.323 112.795 1.00 35.76 444 ASP A N 1
ATOM 2666 C CA . ASP A 1 344 ? -5.670 17.559 113.551 1.00 36.81 444 ASP A CA 1
ATOM 2667 C C . ASP A 1 344 ? -5.147 18.681 112.690 1.00 42.83 444 ASP A C 1
ATOM 2668 O O . ASP A 1 344 ? -3.941 18.701 112.404 1.00 43.23 444 ASP A O 1
ATOM 2673 N N . ASP A 1 345 ? -6.031 19.612 112.257 1.00 39.96 445 ASP A N 1
ATOM 2674 C CA . ASP A 1 345 ? -5.646 20.767 111.424 1.00 40.31 445 ASP A CA 1
ATOM 2675 C C . ASP A 1 345 ? -4.451 21.547 111.993 1.00 45.35 445 ASP A C 1
ATOM 2676 O O . ASP A 1 345 ? -3.544 21.914 111.236 1.00 45.81 445 ASP A O 1
ATOM 2681 N N . ASP A 1 346 ? -4.430 21.764 113.323 1.00 42.22 446 ASP A N 1
ATOM 2682 C CA . ASP A 1 346 ? -3.369 22.525 113.991 1.00 43.71 446 ASP A CA 1
ATOM 2683 C C . ASP A 1 346 ? -1.978 21.911 113.838 1.00 46.19 446 ASP A C 1
ATOM 2684 O O . ASP A 1 346 ? -1.001 22.651 113.853 1.00 45.76 446 ASP A O 1
ATOM 2689 N N . LYS A 1 347 ? -1.876 20.598 113.628 1.00 41.92 447 LYS A N 1
ATOM 2690 C CA . LYS A 1 347 ? -0.546 20.023 113.450 1.00 41.61 447 LYS A CA 1
ATOM 2691 C C . LYS A 1 347 ? -0.344 19.234 112.153 1.00 45.10 447 LYS A C 1
ATOM 2692 O O . LYS A 1 347 ? 0.804 18.959 111.797 1.00 46.19 447 LYS A O 1
ATOM 2698 N N . HIS A 1 348 ? -1.418 18.922 111.411 1.00 38.75 448 HIS A N 1
ATOM 2699 C CA . HIS A 1 348 ? -1.270 18.102 110.221 1.00 36.37 448 HIS A CA 1
ATOM 2700 C C . HIS A 1 348 ? -1.519 18.820 108.909 1.00 39.21 448 HIS A C 1
ATOM 2701 O O . HIS A 1 348 ? -1.011 18.372 107.888 1.00 39.24 448 HIS A O 1
ATOM 2708 N N . PHE A 1 349 ? -2.275 19.926 108.919 1.00 36.35 449 PHE A N 1
ATOM 2709 C CA . PHE A 1 349 ? -2.614 20.662 107.706 1.00 36.40 449 PHE A CA 1
ATOM 2710 C C . PHE A 1 349 ? -1.605 21.778 107.502 1.00 42.50 449 PHE A C 1
ATOM 2711 O O . PHE A 1 349 ? -1.645 22.773 108.217 1.00 43.56 449 PHE A O 1
ATOM 2719 N N . ILE A 1 350 ? -0.653 21.570 106.585 1.00 39.22 450 ILE A N 1
ATOM 2720 C CA . ILE A 1 350 ? 0.455 22.498 106.314 1.00 39.24 450 ILE A CA 1
ATOM 2721 C C . ILE A 1 350 ? 0.314 23.053 104.897 1.00 40.82 450 ILE A C 1
ATOM 2722 O O . ILE A 1 350 ? 0.739 22.408 103.938 1.00 38.61 450 ILE A O 1
ATOM 2727 N N . PRO A 1 351 ? -0.367 24.216 104.750 1.00 39.35 451 PRO A N 1
ATOM 2728 C CA . PRO A 1 351 ? -0.658 24.742 103.402 1.00 40.62 451 PRO A CA 1
ATOM 2729 C C . PRO A 1 351 ? 0.545 24.968 102.487 1.00 48.80 451 PRO A C 1
ATOM 2730 O O . PRO A 1 351 ? 0.426 24.786 101.273 1.00 48.48 451 PRO A O 1
ATOM 2734 N N . ASN A 1 352 ? 1.690 25.380 103.063 1.00 48.18 452 ASN A N 1
ATOM 2735 C CA . ASN A 1 352 ? 2.915 25.671 102.312 1.00 48.91 452 ASN A CA 1
ATOM 2736 C C . ASN A 1 352 ? 3.486 24.435 101.615 1.00 50.84 452 ASN A C 1
ATOM 2737 O O . ASN A 1 352 ? 4.033 24.587 100.529 1.00 53.00 452 ASN A O 1
ATOM 2742 N N . LYS A 1 353 ? 3.290 23.222 102.167 1.00 44.09 453 LYS A N 1
ATOM 2743 C CA . LYS A 1 353 ? 3.710 21.988 101.488 1.00 43.13 453 LYS A CA 1
ATOM 2744 C C . LYS A 1 353 ? 2.940 21.793 100.156 1.00 46.87 453 LYS A C 1
ATOM 2745 O O . LYS A 1 353 ? 3.540 21.379 99.166 1.00 47.17 453 LYS A O 1
ATOM 2751 N N . ILE A 1 354 ? 1.640 22.152 100.123 1.00 41.30 454 ILE A N 1
ATOM 2752 C CA . ILE A 1 354 ? 0.782 22.055 98.935 1.00 39.72 454 ILE A CA 1
ATOM 2753 C C . ILE A 1 354 ? 1.122 23.104 97.887 1.00 47.50 454 ILE A C 1
ATOM 2754 O O . ILE A 1 354 ? 1.111 22.802 96.686 1.00 45.23 454 ILE A O 1
ATOM 2759 N N . LEU A 1 355 ? 1.345 24.357 98.329 1.00 49.11 455 LEU A N 1
ATOM 2760 C CA . LEU A 1 355 ? 1.668 25.469 97.429 1.00 50.55 455 LEU A CA 1
ATOM 2761 C C . LEU A 1 355 ? 3.009 25.235 96.737 1.00 59.11 455 LEU A C 1
ATOM 2762 O O . LEU A 1 355 ? 3.131 25.557 95.556 1.00 60.29 455 LEU A O 1
ATOM 2767 N N . LYS A 1 356 ? 3.972 24.579 97.441 1.00 57.78 456 LYS A N 1
ATOM 2768 C CA . LYS A 1 356 ? 5.285 24.191 96.906 1.00 58.70 456 LYS A CA 1
ATOM 2769 C C . LYS A 1 356 ? 5.152 23.210 95.723 1.00 65.73 456 LYS A C 1
ATOM 2770 O O . LYS A 1 356 ? 6.007 23.229 94.841 1.00 65.27 456 LYS A O 1
ATOM 2776 N N . LEU A 1 357 ? 4.068 22.382 95.684 1.00 64.99 457 LEU A N 1
ATOM 2777 C CA . LEU A 1 357 ? 3.716 21.506 94.553 1.00 66.39 457 LEU A CA 1
ATOM 2778 C C . LEU A 1 357 ? 3.187 22.489 93.483 1.00 71.97 457 LEU A C 1
ATOM 2779 O O . LEU A 1 357 ? 1.975 22.679 93.353 1.00 71.53 457 LEU A O 1
ATOM 2784 N N . ARG A 1 358 ? 4.114 23.186 92.796 1.00 69.99 458 ARG A N 1
ATOM 2785 C CA . ARG A 1 358 ? 3.840 24.209 91.792 1.00 95.07 458 ARG A CA 1
ATOM 2786 C C . ARG A 1 358 ? 3.269 23.605 90.520 1.00 116.87 458 ARG A C 1
ATOM 2787 O O . ARG A 1 358 ? 2.104 23.222 90.504 1.00 74.78 458 ARG A O 1
ATOM 2795 N N . ALA B 1 10 ? 11.051 -15.142 140.370 1.00 63.83 110 ALA B N 1
ATOM 2796 C CA . ALA B 1 10 ? 11.615 -15.821 141.538 1.00 64.16 110 ALA B CA 1
ATOM 2797 C C . ALA B 1 10 ? 11.389 -15.031 142.834 1.00 67.25 110 ALA B C 1
ATOM 2798 O O . ALA B 1 10 ? 10.902 -15.595 143.809 1.00 66.73 110 ALA B O 1
ATOM 2800 N N . GLU B 1 11 ? 11.741 -13.737 142.848 1.00 64.17 111 GLU B N 1
ATOM 2801 C CA . GLU B 1 11 ? 11.516 -12.871 144.007 1.00 63.81 111 GLU B CA 1
ATOM 2802 C C . GLU B 1 11 ? 10.064 -12.390 143.943 1.00 63.39 111 GLU B C 1
ATOM 2803 O O . GLU B 1 11 ? 9.398 -12.320 144.974 1.00 63.96 111 GLU B O 1
ATOM 2809 N N . TYR B 1 12 ? 9.590 -12.073 142.729 1.00 55.78 112 TYR B N 1
ATOM 2810 C CA . TYR B 1 12 ? 8.233 -11.610 142.451 1.00 53.68 112 TYR B CA 1
ATOM 2811 C C . TYR B 1 12 ? 7.190 -12.601 142.992 1.00 56.03 112 TYR B C 1
ATOM 2812 O O . TYR B 1 12 ? 6.324 -12.176 143.758 1.00 54.66 112 TYR B O 1
ATOM 2821 N N . ARG B 1 13 ? 7.344 -13.927 142.690 1.00 51.96 113 ARG B N 1
ATOM 2822 C CA . ARG B 1 13 ? 6.468 -15.007 143.180 1.00 51.95 113 ARG B CA 1
ATOM 2823 C C . ARG B 1 13 ? 6.314 -14.943 144.692 1.00 55.79 113 ARG B C 1
ATOM 2824 O O . ARG B 1 13 ? 5.189 -15.002 145.171 1.00 55.59 113 ARG B O 1
ATOM 2832 N N . LEU B 1 14 ? 7.434 -14.802 145.438 1.00 52.79 114 LEU B N 1
ATOM 2833 C CA . LEU B 1 14 ? 7.411 -14.726 146.905 1.00 53.06 114 LEU B CA 1
ATOM 2834 C C . LEU B 1 14 ? 6.656 -13.493 147.404 1.00 51.53 114 LEU B C 1
ATOM 2835 O O . LEU B 1 14 ? 5.918 -13.587 148.386 1.00 50.67 114 LEU B O 1
ATOM 2840 N N . ALA B 1 15 ? 6.864 -12.344 146.735 1.00 43.37 115 ALA B N 1
ATOM 2841 C CA . ALA B 1 15 ? 6.206 -11.083 147.065 1.00 42.05 115 ALA B CA 1
ATOM 2842 C C . ALA B 1 15 ? 4.680 -11.211 146.826 1.00 43.84 115 ALA B C 1
ATOM 2843 O O . ALA B 1 15 ? 3.895 -10.820 147.685 1.00 43.50 115 ALA B O 1
ATOM 2845 N N . PHE B 1 16 ? 4.292 -11.838 145.702 1.00 38.41 116 PHE B N 1
ATOM 2846 C CA . PHE B 1 16 ? 2.897 -12.061 145.312 1.00 37.18 116 PHE B CA 1
ATOM 2847 C C . PHE B 1 16 ? 2.214 -13.049 146.250 1.00 40.97 116 PHE B C 1
ATOM 2848 O O . PHE B 1 16 ? 1.026 -12.896 146.542 1.00 39.80 116 PHE B O 1
ATOM 2856 N N . GLU B 1 17 ? 2.960 -14.057 146.727 1.00 37.53 117 GLU B N 1
ATOM 2857 C CA . GLU B 1 17 ? 2.413 -15.045 147.650 1.00 37.49 117 GLU B CA 1
ATOM 2858 C C . GLU B 1 17 ? 2.147 -14.460 149.025 1.00 42.49 117 GLU B C 1
ATOM 2859 O O . GLU B 1 17 ? 1.168 -14.845 149.651 1.00 43.69 117 GLU B O 1
ATOM 2865 N N . GLN B 1 18 ? 3.006 -13.549 149.517 1.00 40.59 118 GLN B N 1
ATOM 2866 C CA . GLN B 1 18 ? 2.815 -12.928 150.842 1.00 40.69 118 GLN B CA 1
ATOM 2867 C C . GLN B 1 18 ? 1.593 -12.005 150.819 1.00 43.24 118 GLN B C 1
ATOM 2868 O O . GLN B 1 18 ? 0.939 -11.789 151.844 1.00 42.68 118 GLN B O 1
ATOM 2874 N N . LEU B 1 19 ? 1.285 -11.500 149.629 1.00 40.00 119 LEU B N 1
ATOM 2875 C CA . LEU B 1 19 ? 0.164 -10.605 149.333 1.00 40.18 119 LEU B CA 1
ATOM 2876 C C . LEU B 1 19 ? -1.118 -11.376 148.988 1.00 42.96 119 LEU B C 1
ATOM 2877 O O . LEU B 1 19 ? -2.192 -10.781 148.962 1.00 43.00 119 LEU B O 1
ATOM 2882 N N . ASN B 1 20 ? -1.003 -12.704 148.728 1.00 38.16 120 ASN B N 1
ATOM 2883 C CA . ASN B 1 20 ? -2.092 -13.567 148.250 1.00 36.02 120 ASN B CA 1
ATOM 2884 C C . ASN B 1 20 ? -2.627 -13.007 146.907 1.00 37.83 120 ASN B C 1
ATOM 2885 O O . ASN B 1 20 ? -3.837 -12.989 146.643 1.00 38.89 120 ASN B O 1
ATOM 2890 N N . PHE B 1 21 ? -1.707 -12.497 146.084 1.00 30.00 121 PHE B N 1
ATOM 2891 C CA . PHE B 1 21 ? -2.048 -11.910 144.798 1.00 29.01 121 PHE B CA 1
ATOM 2892 C C . PHE B 1 21 ? -2.052 -12.995 143.709 1.00 33.04 121 PHE B C 1
ATOM 2893 O O . PHE B 1 21 ? -1.061 -13.202 143.037 1.00 33.13 121 PHE B O 1
ATOM 2901 N N . VAL B 1 22 ? -3.173 -13.724 143.590 1.00 30.64 122 VAL B N 1
ATOM 2902 C CA . VAL B 1 22 ? -3.350 -14.848 142.660 1.00 30.22 122 VAL B CA 1
ATOM 2903 C C . VAL B 1 22 ? -4.566 -14.602 141.734 1.00 33.91 122 VAL B C 1
ATOM 2904 O O . VAL B 1 22 ? -5.546 -13.969 142.143 1.00 31.92 122 VAL B O 1
ATOM 2908 N N . GLY B 1 23 ? -4.511 -15.148 140.529 1.00 29.87 123 GLY B N 1
ATOM 2909 C CA . GLY B 1 23 ? -5.605 -14.994 139.576 1.00 29.57 123 GLY B CA 1
ATOM 2910 C C . GLY B 1 23 ? -6.685 -16.027 139.783 1.00 31.86 123 GLY B C 1
ATOM 2911 O O . GLY B 1 23 ? -6.640 -16.786 140.755 1.00 29.05 123 GLY B O 1
ATOM 2912 N N . ALA B 1 24 ? -7.626 -16.109 138.817 1.00 29.50 124 ALA B N 1
ATOM 2913 C CA . ALA B 1 24 ? -8.758 -17.039 138.850 1.00 29.79 124 ALA B CA 1
ATOM 2914 C C . ALA B 1 24 ? -8.316 -18.509 138.963 1.00 33.69 124 ALA B C 1
ATOM 2915 O O . ALA B 1 24 ? -9.022 -19.334 139.548 1.00 32.33 124 ALA B O 1
ATOM 2917 N N . ASP B 1 25 ? -7.148 -18.826 138.383 1.00 31.34 125 ASP B N 1
ATOM 2918 C CA . ASP B 1 25 ? -6.595 -20.176 138.385 1.00 32.59 125 ASP B CA 1
ATOM 2919 C C . ASP B 1 25 ? -5.762 -20.470 139.634 1.00 37.18 125 ASP B C 1
ATOM 2920 O O . ASP B 1 25 ? -5.113 -21.504 139.663 1.00 38.01 125 ASP B O 1
ATOM 2925 N N . SER B 1 26 ? -5.749 -19.551 140.641 1.00 34.20 126 SER B N 1
ATOM 2926 C CA . SER B 1 26 ? -4.984 -19.674 141.907 1.00 34.02 126 SER B CA 1
ATOM 2927 C C . SER B 1 26 ? -3.474 -19.545 141.698 1.00 37.53 126 SER B C 1
ATOM 2928 O O . SER B 1 26 ? -2.733 -19.850 142.625 1.00 37.90 126 SER B O 1
ATOM 2931 N N . LYS B 1 27 ? -3.017 -19.031 140.519 1.00 32.78 127 LYS B N 1
ATOM 2932 C CA . LYS B 1 27 ? -1.591 -18.859 140.222 1.00 31.96 127 LYS B CA 1
ATOM 2933 C C . LYS B 1 27 ? -1.120 -17.442 140.431 1.00 34.25 127 LYS B C 1
ATOM 2934 O O . LYS B 1 27 ? -1.845 -16.492 140.091 1.00 32.46 127 LYS B O 1
ATOM 2940 N N . THR B 1 28 ? 0.133 -17.274 140.896 1.00 31.46 128 THR B N 1
ATOM 2941 C CA . THR B 1 28 ? 0.706 -15.918 141.026 1.00 32.12 128 THR B CA 1
ATOM 2942 C C . THR B 1 28 ? 1.079 -15.414 139.617 1.00 37.06 128 THR B C 1
ATOM 2943 O O . THR B 1 28 ? 1.249 -16.232 138.715 1.00 36.73 128 THR B O 1
ATOM 2947 N N . PRO B 1 29 ? 1.202 -14.103 139.353 1.00 33.47 129 PRO B N 1
ATOM 2948 C CA . PRO B 1 29 ? 1.553 -13.682 137.988 1.00 33.05 129 PRO B CA 1
ATOM 2949 C C . PRO B 1 29 ? 2.920 -14.226 137.535 1.00 38.14 129 PRO B C 1
ATOM 2950 O O . PRO B 1 29 ? 3.848 -14.362 138.341 1.00 36.28 129 PRO B O 1
ATOM 2954 N N . ILE B 1 30 ? 3.036 -14.502 136.231 1.00 36.34 130 ILE B N 1
ATOM 2955 C CA . ILE B 1 30 ? 4.246 -15.028 135.603 1.00 37.30 130 ILE B CA 1
ATOM 2956 C C . ILE B 1 30 ? 5.018 -13.909 134.910 1.00 40.89 130 ILE B C 1
ATOM 2957 O O . ILE B 1 30 ? 4.481 -13.241 134.016 1.00 37.82 130 ILE B O 1
ATOM 2962 N N . LEU B 1 31 ? 6.293 -13.736 135.297 1.00 40.06 131 LEU B N 1
ATOM 2963 C CA . LEU B 1 31 ? 7.151 -12.714 134.696 1.00 40.66 131 LEU B CA 1
ATOM 2964 C C . LEU B 1 31 ? 7.530 -13.155 133.289 1.00 46.17 131 LEU B C 1
ATOM 2965 O O . LEU B 1 31 ? 8.197 -14.167 133.142 1.00 46.87 131 LEU B O 1
ATOM 2970 N N . LYS B 1 32 ? 7.036 -12.437 132.264 1.00 43.88 132 LYS B N 1
ATOM 2971 C CA . LYS B 1 32 ? 7.274 -12.734 130.851 1.00 44.10 132 LYS B CA 1
ATOM 2972 C C . LYS B 1 32 ? 8.526 -12.035 130.323 1.00 50.62 132 LYS B C 1
ATOM 2973 O O . LYS B 1 32 ? 9.180 -12.577 129.432 1.00 51.15 132 LYS B O 1
ATOM 2979 N N . SER B 1 33 ? 8.834 -10.816 130.833 1.00 47.63 133 SER B N 1
ATOM 2980 C CA . SER B 1 33 ? 10.024 -10.030 130.465 1.00 47.27 133 SER B CA 1
ATOM 2981 C C . SER B 1 33 ? 10.279 -8.864 131.386 1.00 51.60 133 SER B C 1
ATOM 2982 O O . SER B 1 33 ? 9.359 -8.316 132.009 1.00 51.84 133 SER B O 1
ATOM 2985 N N . PHE B 1 34 ? 11.549 -8.500 131.491 1.00 47.47 134 PHE B N 1
ATOM 2986 C CA . PHE B 1 34 ? 11.982 -7.373 132.284 1.00 47.62 134 PHE B CA 1
ATOM 2987 C C . PHE B 1 34 ? 12.988 -6.604 131.427 1.00 51.67 134 PHE B C 1
ATOM 2988 O O . PHE B 1 34 ? 14.096 -7.097 131.197 1.00 52.52 134 PHE B O 1
ATOM 2996 N N . ILE B 1 35 ? 12.588 -5.429 130.911 1.00 45.66 135 ILE B N 1
ATOM 2997 C CA . ILE B 1 35 ? 13.449 -4.578 130.086 1.00 43.82 135 ILE B CA 1
ATOM 2998 C C . ILE B 1 35 ? 13.866 -3.352 130.911 1.00 46.32 135 ILE B C 1
ATOM 2999 O O . ILE B 1 35 ? 13.030 -2.636 131.449 1.00 43.53 135 ILE B O 1
ATOM 3004 N N . GLU B 1 36 ? 15.162 -3.158 131.050 1.00 44.11 136 GLU B N 1
ATOM 3005 C CA . GLU B 1 36 ? 15.736 -2.061 131.819 1.00 45.15 136 GLU B CA 1
ATOM 3006 C C . GLU B 1 36 ? 16.173 -0.948 130.874 1.00 49.16 136 GLU B C 1
ATOM 3007 O O . GLU B 1 36 ? 16.561 -1.230 129.747 1.00 49.87 136 GLU B O 1
ATOM 3013 N N . ASP B 1 37 ? 16.083 0.310 131.317 1.00 44.82 137 ASP B N 1
ATOM 3014 C CA . ASP B 1 37 ? 16.592 1.463 130.562 1.00 43.31 137 ASP B CA 1
ATOM 3015 C C . ASP B 1 37 ? 17.576 2.076 131.515 1.00 45.91 137 ASP B C 1
ATOM 3016 O O . ASP B 1 37 ? 17.179 2.606 132.546 1.00 44.67 137 ASP B O 1
ATOM 3021 N N . LYS B 1 38 ? 18.866 1.925 131.223 1.00 44.93 138 LYS B N 1
ATOM 3022 C CA . LYS B 1 38 ? 19.937 2.422 132.079 1.00 45.25 138 LYS B CA 1
ATOM 3023 C C . LYS B 1 38 ? 19.973 3.933 132.190 1.00 48.09 138 LYS B C 1
ATOM 3024 O O . LYS B 1 38 ? 20.258 4.457 133.266 1.00 49.27 138 LYS B O 1
ATOM 3030 N N . GLY B 1 39 ? 19.616 4.618 131.114 1.00 42.99 139 GLY B N 1
ATOM 3031 C CA . GLY B 1 39 ? 19.575 6.076 131.095 1.00 42.71 139 GLY B CA 1
ATOM 3032 C C . GLY B 1 39 ? 18.490 6.691 131.961 1.00 44.67 139 GLY B C 1
ATOM 3033 O O . GLY B 1 39 ? 18.773 7.556 132.802 1.00 42.92 139 GLY B O 1
ATOM 3034 N N . THR B 1 40 ? 17.227 6.245 131.754 1.00 40.04 140 THR B N 1
ATOM 3035 C CA . THR B 1 40 ? 16.052 6.786 132.447 1.00 39.03 140 THR B CA 1
ATOM 3036 C C . THR B 1 40 ? 15.751 6.070 133.768 1.00 43.83 140 THR B C 1
ATOM 3037 O O . THR B 1 40 ? 15.023 6.609 134.598 1.00 43.74 140 THR B O 1
ATOM 3041 N N . ARG B 1 41 ? 16.283 4.843 133.949 1.00 41.16 141 ARG B N 1
ATOM 3042 C CA . ARG B 1 41 ? 16.017 3.962 135.100 1.00 40.49 141 ARG B CA 1
ATOM 3043 C C . ARG B 1 41 ? 14.499 3.638 135.200 1.00 43.31 141 ARG B C 1
ATOM 3044 O O . ARG B 1 41 ? 13.965 3.421 136.279 1.00 42.46 141 ARG B O 1
ATOM 3052 N N . ILE B 1 42 ? 13.825 3.610 134.048 1.00 40.06 142 ILE B N 1
ATOM 3053 C CA . ILE B 1 42 ? 12.416 3.255 133.936 1.00 39.76 142 ILE B CA 1
ATOM 3054 C C . ILE B 1 42 ? 12.405 1.842 133.359 1.00 46.86 142 ILE B C 1
ATOM 3055 O O . ILE B 1 42 ? 12.861 1.625 132.230 1.00 48.21 142 ILE B O 1
ATOM 3060 N N . ASP B 1 43 ? 11.940 0.878 134.155 1.00 42.76 143 ASP B N 1
ATOM 3061 C CA . ASP B 1 43 ? 11.853 -0.517 133.734 1.00 42.94 143 ASP B CA 1
ATOM 3062 C C . ASP B 1 43 ? 10.498 -0.866 133.152 1.00 44.47 143 ASP B C 1
ATOM 3063 O O . ASP B 1 43 ? 9.491 -0.267 133.530 1.00 44.33 143 ASP B O 1
ATOM 3068 N N . GLU B 1 44 ? 10.482 -1.798 132.195 1.00 39.50 144 GLU B N 1
ATOM 3069 C CA . GLU B 1 44 ? 9.262 -2.320 131.598 1.00 38.76 144 GLU B CA 1
ATOM 3070 C C . GLU B 1 44 ? 9.138 -3.771 132.083 1.00 42.80 144 GLU B C 1
ATOM 3071 O O . GLU B 1 44 ? 9.986 -4.616 131.758 1.00 42.89 144 GLU B O 1
ATOM 3077 N N . ILE B 1 45 ? 8.139 -4.025 132.936 1.00 38.07 145 ILE B N 1
ATOM 3078 C CA . ILE B 1 45 ? 7.893 -5.342 133.517 1.00 38.00 145 ILE B CA 1
ATOM 3079 C C . ILE B 1 45 ? 6.622 -5.951 132.909 1.00 41.77 145 ILE B C 1
ATOM 3080 O O . ILE B 1 45 ? 5.553 -5.350 133.015 1.00 41.29 145 ILE B O 1
ATOM 3085 N N . THR B 1 46 ? 6.741 -7.133 132.279 1.00 36.41 146 THR B N 1
ATOM 3086 C CA . THR B 1 46 ? 5.611 -7.812 131.656 1.00 35.97 146 THR B CA 1
ATOM 3087 C C . THR B 1 46 ? 5.217 -9.040 132.448 1.00 38.85 146 THR B C 1
ATOM 3088 O O . THR B 1 46 ? 6.082 -9.855 132.786 1.00 37.85 146 THR B O 1
ATOM 3092 N N . PHE B 1 47 ? 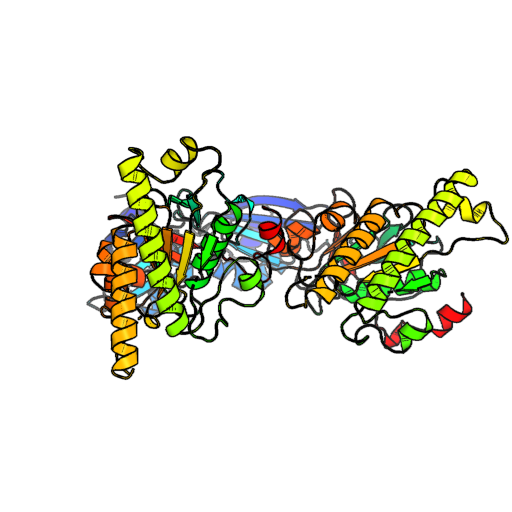3.900 -9.163 132.749 1.00 34.23 147 PHE B N 1
ATOM 3093 C CA . PHE B 1 47 ? 3.365 -10.285 133.520 1.00 32.84 147 PHE B CA 1
ATOM 3094 C C . PHE B 1 47 ? 2.173 -10.907 132.856 1.00 35.24 147 PHE B C 1
ATOM 3095 O O . PHE B 1 47 ? 1.311 -10.197 132.336 1.00 33.02 147 PHE B O 1
ATOM 3103 N N . GLU B 1 48 ? 2.078 -12.242 132.972 1.00 32.56 148 GLU B N 1
ATOM 3104 C CA . GLU B 1 48 ? 0.950 -12.998 132.486 1.00 32.70 148 GLU B CA 1
ATOM 3105 C C . GLU B 1 48 ? 0.199 -13.501 133.730 1.00 36.28 148 GLU B C 1
ATOM 3106 O O . GLU B 1 48 ? 0.832 -14.029 134.643 1.00 36.19 148 GLU B O 1
ATOM 3112 N N . SER B 1 49 ? -1.125 -13.305 133.786 1.00 31.36 149 SER B N 1
ATOM 3113 C CA . SER B 1 49 ? -1.931 -13.783 134.920 1.00 32.01 149 SER B CA 1
ATOM 3114 C C . SER B 1 49 ? -3.409 -13.819 134.571 1.00 36.78 149 SER B C 1
ATOM 3115 O O . SER B 1 49 ? -3.813 -13.297 133.532 1.00 36.03 149 SER B O 1
ATOM 3126 N N . ILE B 1 51 ? -5.488 -12.196 136.567 1.00 27.28 151 ILE B N 1
ATOM 3127 C CA . ILE B 1 51 ? -5.857 -11.065 137.411 1.00 25.99 151 ILE B CA 1
ATOM 3128 C C . ILE B 1 51 ? -6.152 -9.874 136.446 1.00 28.87 151 ILE B C 1
ATOM 3129 O O . ILE B 1 51 ? -5.272 -9.468 135.692 1.00 26.74 151 ILE B O 1
ATOM 3134 N N . PRO B 1 52 ? -7.385 -9.324 136.470 1.00 27.01 152 PRO B N 1
ATOM 3135 C CA . PRO B 1 52 ? -7.708 -8.196 135.566 1.00 26.93 152 PRO B CA 1
ATOM 3136 C C . PRO B 1 52 ? -6.872 -6.966 135.816 1.00 28.42 152 PRO B C 1
ATOM 3137 O O . PRO B 1 52 ? -6.433 -6.742 136.940 1.00 26.16 152 PRO B O 1
ATOM 3141 N N . ILE B 1 53 ? -6.659 -6.158 134.765 1.00 25.48 153 ILE B N 1
ATOM 3142 C CA . ILE B 1 53 ? -5.888 -4.924 134.876 1.00 25.09 153 ILE B CA 1
ATOM 3143 C C . ILE B 1 53 ? -6.468 -3.969 135.968 1.00 29.32 153 ILE B C 1
ATOM 3144 O O . ILE B 1 53 ? -5.697 -3.270 136.640 1.00 29.24 153 ILE B O 1
ATOM 3149 N N . GLU B 1 54 ? -7.806 -3.960 136.157 1.00 26.62 154 GLU B N 1
ATOM 3150 C CA . GLU B 1 54 ? -8.468 -3.113 137.172 1.00 27.33 154 GLU B CA 1
ATOM 3151 C C . GLU B 1 54 ? -8.019 -3.514 138.582 1.00 31.21 154 GLU B C 1
ATOM 3152 O O . GLU B 1 54 ? -7.816 -2.638 139.423 1.00 29.70 154 GLU B O 1
ATOM 3158 N N . THR B 1 55 ? -7.786 -4.841 138.816 1.00 26.96 155 THR B N 1
ATOM 3159 C CA . THR B 1 55 ? -7.312 -5.341 140.102 1.00 27.04 155 THR B CA 1
ATOM 3160 C C . THR B 1 55 ? -5.851 -4.945 140.288 1.00 31.21 155 THR B C 1
ATOM 3161 O O . THR B 1 55 ? -5.477 -4.507 141.384 1.00 32.39 155 THR B O 1
ATOM 3165 N N . TRP B 1 56 ? -5.024 -5.090 139.235 1.00 25.81 156 TRP B N 1
ATOM 3166 C CA . TRP B 1 56 ? -3.615 -4.663 139.298 1.00 24.87 156 TRP B CA 1
ATOM 3167 C C . TRP B 1 56 ? -3.553 -3.187 139.750 1.00 28.14 156 TRP B C 1
ATOM 3168 O O . TRP B 1 56 ? -2.810 -2.873 140.683 1.00 27.12 156 TRP B O 1
ATOM 3179 N N . LYS B 1 57 ? -4.365 -2.304 139.119 1.00 25.18 157 LYS B N 1
ATOM 3180 C CA . LYS B 1 57 ? -4.408 -0.855 139.428 1.00 26.10 157 LYS B CA 1
ATOM 3181 C C . LYS B 1 57 ? -4.890 -0.611 140.872 1.00 32.25 157 LYS B C 1
ATOM 3182 O O . LYS B 1 57 ? -4.257 0.145 141.600 1.00 32.38 157 LYS B O 1
ATOM 3188 N N . SER B 1 58 ? -5.937 -1.320 141.315 1.00 29.74 158 SER B N 1
ATOM 3189 C CA . SER B 1 58 ? -6.411 -1.169 142.692 1.00 31.29 158 SER B CA 1
ATOM 3190 C C . SER B 1 58 ? -5.360 -1.604 143.749 1.00 35.77 158 SER B C 1
ATOM 3191 O O . SER B 1 58 ? -5.377 -1.074 144.853 1.00 35.46 158 SER B O 1
ATOM 3194 N N . TYR B 1 59 ? -4.402 -2.492 143.371 1.00 31.25 159 TYR B N 1
ATOM 3195 C CA . TYR B 1 59 ? -3.324 -3.019 144.228 1.00 29.47 159 TYR B CA 1
ATOM 3196 C C . TYR B 1 59 ? -2.015 -2.238 144.098 1.00 30.95 159 TYR B C 1
ATOM 3197 O O . TYR B 1 59 ? -1.006 -2.635 144.692 1.00 31.03 159 TYR B O 1
ATOM 3206 N N . ILE B 1 60 ? -2.002 -1.135 143.334 1.00 27.39 160 ILE B N 1
ATOM 3207 C CA . ILE B 1 60 ? -0.777 -0.320 143.174 1.00 27.33 160 ILE B CA 1
ATOM 3208 C C . ILE B 1 60 ? -0.084 -0.023 144.540 1.00 33.81 160 ILE B C 1
ATOM 3209 O O . ILE B 1 60 ? 1.106 -0.301 144.636 1.00 34.91 160 ILE B O 1
ATOM 3214 N N . PRO B 1 61 ? -0.760 0.470 145.615 1.00 31.62 161 PRO B N 1
ATOM 3215 C CA . PRO B 1 61 ? -0.023 0.719 146.873 1.00 31.88 161 PRO B CA 1
ATOM 3216 C C . PRO B 1 61 ? 0.702 -0.533 147.415 1.00 36.56 161 PRO B C 1
ATOM 3217 O O . PRO B 1 61 ? 1.890 -0.462 147.739 1.00 35.91 161 PRO B O 1
ATOM 3221 N N . GLN B 1 62 ? 0.014 -1.691 147.433 1.00 33.91 162 GLN B N 1
ATOM 3222 C CA . GLN B 1 62 ? 0.589 -2.962 147.914 1.00 33.69 162 GLN B CA 1
ATOM 3223 C C . GLN B 1 62 ? 1.718 -3.464 146.998 1.00 35.76 162 GLN B C 1
ATOM 3224 O O . GLN B 1 62 ? 2.754 -3.883 147.483 1.00 35.51 162 GLN B O 1
ATOM 3230 N N . LEU B 1 63 ? 1.546 -3.365 145.675 1.00 32.60 163 LEU B N 1
ATOM 3231 C CA . LEU B 1 63 ? 2.571 -3.810 144.727 1.00 32.30 163 LEU B CA 1
ATOM 3232 C C . LEU B 1 63 ? 3.838 -2.972 144.851 1.00 36.24 163 LEU B C 1
ATOM 3233 O O . LEU B 1 63 ? 4.927 -3.531 144.858 1.00 35.67 163 LEU B O 1
ATOM 3238 N N . GLN B 1 64 ? 3.691 -1.649 145.044 1.00 32.22 164 GLN B N 1
ATOM 3239 C CA . GLN B 1 64 ? 4.819 -0.728 145.253 1.00 31.45 164 GLN B CA 1
ATOM 3240 C C . GLN B 1 64 ? 5.617 -1.076 146.529 1.00 37.90 164 GLN B C 1
ATOM 3241 O O . GLN B 1 64 ? 6.831 -1.190 146.470 1.00 37.68 164 GLN B O 1
ATOM 3247 N N . THR B 1 65 ? 4.934 -1.292 147.648 1.00 37.77 165 THR B N 1
ATOM 3248 C CA . THR B 1 65 ? 5.559 -1.663 148.921 1.00 39.60 165 THR B CA 1
ATOM 3249 C C . THR B 1 65 ? 6.248 -3.036 148.860 1.00 46.46 165 THR B C 1
ATOM 3250 O O . THR B 1 65 ? 7.416 -3.143 149.231 1.00 47.01 165 THR B O 1
ATOM 3254 N N . SER B 1 66 ? 5.530 -4.073 148.398 1.00 43.05 166 SER B N 1
ATOM 3255 C CA . SER B 1 66 ? 6.076 -5.427 148.388 1.00 42.23 166 SER B CA 1
ATOM 3256 C C . SER B 1 66 ? 7.144 -5.669 147.316 1.00 45.26 166 SER B C 1
ATOM 3257 O O . SER B 1 66 ? 8.013 -6.505 147.545 1.00 45.00 166 SER B O 1
ATOM 3260 N N . LEU B 1 67 ? 7.127 -4.939 146.184 1.00 41.23 167 LEU B N 1
ATOM 3261 C CA . LEU B 1 67 ? 8.148 -5.117 145.132 1.00 40.51 167 LEU B CA 1
ATOM 3262 C C . LEU B 1 67 ? 9.246 -4.042 145.226 1.00 44.60 167 LEU B C 1
ATOM 3263 O O . LEU B 1 67 ? 10.239 -4.110 144.492 1.00 44.88 167 LEU B O 1
ATOM 3268 N N . ASN B 1 68 ? 9.062 -3.043 146.129 1.00 40.26 168 ASN B N 1
ATOM 3269 C CA . ASN B 1 68 ? 9.973 -1.916 146.331 1.00 41.09 168 ASN B CA 1
ATOM 3270 C C . ASN B 1 68 ? 10.186 -1.179 145.015 1.00 45.74 168 ASN B C 1
ATOM 3271 O O . ASN B 1 68 ? 11.288 -1.161 144.469 1.00 47.84 168 ASN B O 1
ATOM 3276 N N . ILE B 1 69 ? 9.098 -0.653 144.461 1.00 39.04 169 ILE B N 1
ATOM 3277 C CA . ILE B 1 69 ? 9.111 0.056 143.184 1.00 36.58 169 ILE B CA 1
ATOM 3278 C C . ILE B 1 69 ? 8.105 1.189 143.254 1.00 38.21 169 ILE B C 1
ATOM 3279 O O . ILE B 1 69 ? 7.257 1.208 144.143 1.00 35.64 169 ILE B O 1
ATOM 3284 N N . SER B 1 70 ? 8.205 2.129 142.314 1.00 35.20 170 SER B N 1
ATOM 3285 C CA . SER B 1 70 ? 7.236 3.193 142.117 1.00 34.98 170 SER B CA 1
ATOM 3286 C C . SER B 1 70 ? 6.653 2.891 140.736 1.00 37.80 170 SER B C 1
ATOM 3287 O O . SER B 1 70 ? 7.403 2.789 139.769 1.00 37.42 170 SER B O 1
ATOM 3290 N N . ILE B 1 71 ? 5.339 2.676 140.652 1.00 32.68 171 ILE B N 1
ATOM 3291 C CA . ILE B 1 71 ? 4.678 2.341 139.388 1.00 30.84 171 ILE B CA 1
ATOM 3292 C C . ILE B 1 71 ? 4.313 3.639 138.671 1.00 35.69 171 ILE B C 1
ATOM 3293 O O . ILE B 1 71 ? 3.838 4.578 139.306 1.00 36.88 171 ILE B O 1
ATOM 3298 N N . ILE B 1 72 ? 4.579 3.702 137.365 1.00 31.54 172 ILE B N 1
ATOM 3299 C CA . ILE B 1 72 ? 4.269 4.865 136.529 1.00 30.66 172 ILE B CA 1
ATOM 3300 C C . ILE B 1 72 ? 2.967 4.598 135.776 1.00 33.45 172 ILE B C 1
ATOM 3301 O O . ILE B 1 72 ? 2.127 5.488 135.660 1.00 32.45 172 ILE B O 1
ATOM 3306 N N . SER B 1 73 ? 2.814 3.381 135.233 1.00 28.27 173 SER B N 1
ATOM 3307 C CA . SER B 1 73 ? 1.602 3.029 134.493 1.00 27.96 173 SER B CA 1
ATOM 3308 C C . SER B 1 73 ? 1.504 1.523 134.435 1.00 31.43 173 SER B C 1
ATOM 3309 O O . SER B 1 73 ? 2.524 0.830 134.557 1.00 29.75 173 SER B O 1
ATOM 3312 N N . ILE B 1 74 ? 0.291 1.028 134.216 1.00 27.83 174 ILE B N 1
ATOM 3313 C CA . ILE B 1 74 ? -0.030 -0.385 133.994 1.00 27.21 174 ILE B CA 1
ATOM 3314 C C . ILE B 1 74 ? -0.910 -0.336 132.752 1.00 31.00 174 ILE B C 1
ATOM 3315 O O . ILE B 1 74 ? -1.861 0.426 132.735 1.00 29.70 174 ILE B O 1
ATOM 3320 N N . GLU B 1 75 ? -0.572 -1.097 131.714 1.00 30.26 175 GLU B N 1
ATOM 3321 C CA . GLU B 1 75 ? -1.278 -1.122 130.428 1.00 31.07 175 GLU B CA 1
ATOM 3322 C C . GLU B 1 75 ? -1.540 -2.569 130.050 1.00 32.13 175 GLU B C 1
ATOM 3323 O O . GLU B 1 75 ? -0.740 -3.428 130.397 1.00 30.30 175 GLU B O 1
ATOM 3329 N N . GLN B 1 76 ? -2.626 -2.846 129.324 1.00 28.42 176 GLN B N 1
ATOM 3330 C CA . GLN B 1 76 ? -2.906 -4.199 128.870 1.00 29.35 176 GLN B CA 1
ATOM 3331 C C . GLN B 1 76 ? -1.976 -4.515 127.681 1.00 38.20 176 GLN B C 1
ATOM 3332 O O . GLN B 1 76 ? -1.791 -3.671 126.807 1.00 38.64 176 GLN B O 1
ATOM 3338 N N . GLY B 1 77 ? -1.381 -5.703 127.680 1.00 36.49 177 GLY B N 1
ATOM 3339 C CA . GLY B 1 77 ? -0.530 -6.165 126.589 1.00 36.19 177 GLY B CA 1
ATOM 3340 C C . GLY B 1 77 ? -1.341 -6.764 125.459 1.00 40.14 177 GLY B C 1
ATOM 3341 O O . GLY B 1 77 ? -2.457 -6.314 125.198 1.00 38.54 177 GLY B O 1
ATOM 3342 N N . ALA B 1 78 ? -0.802 -7.834 124.831 1.00 38.59 178 ALA B N 1
ATOM 3343 C CA . ALA B 1 78 ? -1.373 -8.560 123.686 1.00 39.45 178 ALA B CA 1
ATOM 3344 C C . ALA B 1 78 ? -2.707 -9.265 123.965 1.00 42.98 178 ALA B C 1
ATOM 3345 O O . ALA B 1 78 ? -3.438 -9.613 123.025 1.00 41.77 178 ALA B O 1
ATOM 3347 N N . SER B 1 79 ? -3.005 -9.523 125.247 1.00 38.40 179 SER B N 1
ATOM 3348 C CA . SER B 1 79 ? -4.253 -10.162 125.635 1.00 36.65 179 SER B CA 1
ATOM 3349 C C . SER B 1 79 ? -4.696 -9.620 126.984 1.00 36.06 179 SER B C 1
ATOM 3350 O O . SER B 1 79 ? -3.932 -8.916 127.628 1.00 34.40 179 SER B O 1
ATOM 3353 N N . LYS B 1 80 ? -5.907 -9.994 127.435 1.00 32.96 180 LYS B N 1
ATOM 3354 C CA . LYS B 1 80 ? -6.458 -9.593 128.737 1.00 32.08 180 LYS B CA 1
ATOM 3355 C C . LYS B 1 80 ? -5.711 -10.274 129.898 1.00 35.75 180 LYS B C 1
ATOM 3356 O O . LYS B 1 80 ? -5.920 -9.917 131.055 1.00 36.02 180 LYS B O 1
ATOM 3362 N N . ARG B 1 81 ? -4.834 -11.246 129.576 1.00 30.52 181 ARG B N 1
ATOM 3363 C CA . ARG B 1 81 ? -4.002 -11.971 130.531 1.00 29.08 181 ARG B CA 1
ATOM 3364 C C . ARG B 1 81 ? -2.620 -11.307 130.690 1.00 32.72 181 ARG B C 1
ATOM 3365 O O . ARG B 1 81 ? -1.857 -11.680 131.574 1.00 32.01 181 ARG B O 1
ATOM 3373 N N . ILE B 1 82 ? -2.302 -10.306 129.856 1.00 28.70 182 ILE B N 1
ATOM 3374 C CA . ILE B 1 82 ? -0.990 -9.681 129.946 1.00 28.80 182 ILE B CA 1
ATOM 3375 C C . ILE B 1 82 ? -1.082 -8.215 130.355 1.00 31.69 182 ILE B C 1
ATOM 3376 O O . ILE B 1 82 ? -1.893 -7.480 129.799 1.00 32.55 182 ILE B O 1
ATOM 3381 N N . VAL B 1 83 ? -0.266 -7.804 131.343 1.00 26.49 183 VAL B N 1
ATOM 3382 C CA . VAL B 1 83 ? -0.131 -6.404 131.786 1.00 25.62 183 VAL B CA 1
ATOM 3383 C C . VAL B 1 83 ? 1.329 -5.972 131.581 1.00 32.02 183 VAL B C 1
ATOM 3384 O O . VAL B 1 83 ? 2.265 -6.753 131.816 1.00 30.39 183 VAL B O 1
ATOM 3388 N N . ILE B 1 84 ? 1.510 -4.730 131.176 1.00 31.12 184 ILE B N 1
ATOM 3389 C CA . ILE B 1 84 ? 2.825 -4.111 130.969 1.00 32.09 184 ILE B CA 1
ATOM 3390 C C . ILE B 1 84 ? 2.979 -2.987 132.008 1.00 34.66 184 ILE B C 1
ATOM 3391 O O . ILE B 1 84 ? 2.186 -2.044 132.020 1.00 34.07 184 ILE B O 1
ATOM 3396 N N . ILE B 1 85 ? 3.973 -3.104 132.887 1.00 30.47 185 ILE B N 1
ATOM 3397 C CA . ILE B 1 85 ? 4.196 -2.121 133.946 1.00 29.59 185 ILE B CA 1
ATOM 3398 C C . ILE B 1 85 ? 5.444 -1.296 133.659 1.00 35.36 185 ILE B C 1
ATOM 3399 O O . ILE B 1 85 ? 6.494 -1.865 133.373 1.00 36.40 185 ILE B O 1
ATOM 3404 N N . LYS B 1 86 ? 5.323 0.035 133.718 1.00 30.67 186 LYS B N 1
ATOM 3405 C CA . LYS B 1 86 ? 6.471 0.926 133.602 1.00 30.87 186 LYS B CA 1
ATOM 3406 C C . LYS B 1 86 ? 6.725 1.319 135.045 1.00 34.35 186 LYS B C 1
ATOM 3407 O O . LYS B 1 86 ? 5.790 1.717 135.741 1.00 34.01 186 LYS B O 1
ATOM 3413 N N . SER B 1 87 ? 7.936 1.106 135.537 1.00 31.44 187 SER B N 1
ATOM 3414 C CA . SER B 1 87 ? 8.223 1.384 136.938 1.00 32.28 187 SER B CA 1
ATOM 3415 C C . SER B 1 87 ? 9.655 1.825 137.172 1.00 38.64 187 SER B C 1
ATOM 3416 O O . SER B 1 87 ? 10.478 1.683 136.292 1.00 40.53 187 SER B O 1
ATOM 3427 N N . ALA B 1 89 ? 12.841 1.389 140.149 1.00 40.57 189 ALA B N 1
ATOM 3428 C CA . ALA B 1 89 ? 13.262 0.704 141.383 1.00 41.11 189 ALA B CA 1
ATOM 3429 C C . ALA B 1 89 ? 13.327 1.708 142.525 1.00 46.90 189 ALA B C 1
ATOM 3430 O O . ALA B 1 89 ? 13.571 2.890 142.283 1.00 46.48 189 ALA B O 1
ATOM 3432 N N . GLY B 1 90 ? 13.057 1.243 143.742 1.00 45.37 190 GLY B N 1
ATOM 3433 C CA . GLY B 1 90 ? 13.092 2.057 144.956 1.00 45.92 190 GLY B CA 1
ATOM 3434 C C . GLY B 1 90 ? 14.415 2.764 145.211 1.00 51.60 190 GLY B C 1
ATOM 3435 O O . GLY B 1 90 ? 14.436 3.796 145.889 1.00 51.38 190 GLY B O 1
ATOM 3436 N N . ASP B 1 91 ? 15.526 2.215 144.661 1.00 48.56 191 ASP B N 1
ATOM 3437 C CA . ASP B 1 91 ? 16.884 2.754 144.766 1.00 49.51 191 ASP B CA 1
ATOM 3438 C C . ASP B 1 91 ? 17.193 3.861 143.718 1.00 55.46 191 ASP B C 1
ATOM 3439 O O . ASP B 1 91 ? 18.232 4.512 143.827 1.00 55.23 191 ASP B O 1
ATOM 3444 N N . ALA B 1 92 ? 16.312 4.062 142.699 1.00 52.45 192 ALA B N 1
ATOM 3445 C CA . ALA B 1 92 ? 16.520 5.075 141.656 1.00 52.32 192 ALA B CA 1
ATOM 3446 C C . ALA B 1 92 ? 15.970 6.418 142.154 1.00 57.82 192 ALA B C 1
ATOM 3447 O O . ALA B 1 92 ? 14.955 6.913 141.654 1.00 58.28 192 ALA B O 1
ATOM 3449 N N . LYS B 1 93 ? 16.662 7.005 143.155 1.00 53.83 193 LYS B N 1
ATOM 3450 C CA . LYS B 1 93 ? 16.254 8.240 143.823 1.00 52.98 193 LYS B CA 1
ATOM 3451 C C . LYS B 1 93 ? 16.699 9.533 143.105 1.00 52.97 193 LYS B C 1
ATOM 3452 O O . LYS B 1 93 ? 17.872 9.713 142.769 1.00 50.58 193 LYS B O 1
ATOM 3458 N N . ILE B 1 94 ? 15.729 10.430 142.902 1.00 48.86 194 ILE B N 1
ATOM 3459 C CA . ILE B 1 94 ? 15.895 11.757 142.307 1.00 48.85 194 ILE B CA 1
ATOM 3460 C C . ILE B 1 94 ? 14.980 12.689 143.090 1.00 50.01 194 ILE B C 1
ATOM 3461 O O . ILE B 1 94 ? 13.838 12.314 143.325 1.00 48.99 194 ILE B O 1
ATOM 3466 N N . PRO B 1 95 ? 15.420 13.906 143.480 1.00 46.08 195 PRO B N 1
ATOM 3467 C CA . PRO B 1 95 ? 14.508 14.810 144.213 1.00 45.29 195 PRO B CA 1
ATOM 3468 C C . PRO B 1 95 ? 13.244 15.182 143.437 1.00 47.32 195 PRO B C 1
ATOM 3469 O O . PRO B 1 95 ? 13.149 14.934 142.238 1.00 45.97 195 PRO B O 1
ATOM 3473 N N . LYS B 1 96 ? 12.259 15.758 144.138 1.00 43.19 196 LYS B N 1
ATOM 3474 C CA . LYS B 1 96 ? 10.994 16.188 143.545 1.00 42.44 196 LYS B CA 1
ATOM 3475 C C . LYS B 1 96 ? 10.932 17.711 143.545 1.00 44.06 196 LYS B C 1
ATOM 3476 O O . LYS B 1 96 ? 10.104 18.308 142.868 1.00 45.07 196 LYS B O 1
ATOM 3482 N N . TYR B 1 97 ? 11.816 18.334 144.305 1.00 37.27 197 TYR B N 1
ATOM 3483 C CA . TYR B 1 97 ? 11.945 19.779 144.376 1.00 36.68 197 TYR B CA 1
ATOM 3484 C C . TYR B 1 97 ? 13.418 20.046 144.565 1.00 40.90 197 TYR B C 1
ATOM 3485 O O . TYR B 1 97 ? 14.045 19.435 145.432 1.00 40.20 197 TYR B O 1
ATOM 3494 N N . LEU B 1 98 ? 13.972 20.905 143.705 1.00 36.32 198 LEU B N 1
ATOM 3495 C CA . LEU B 1 98 ? 15.382 21.237 143.668 1.00 36.17 198 LEU B CA 1
ATOM 3496 C C . LEU B 1 98 ? 15.464 22.744 143.394 1.00 37.54 198 LEU B C 1
ATOM 3497 O O . LEU B 1 98 ? 15.467 23.158 142.241 1.00 38.58 198 LEU B O 1
ATOM 3502 N N . PRO B 1 99 ? 15.413 23.613 144.432 1.00 34.38 199 PRO B N 1
ATOM 3503 C CA . PRO B 1 99 ? 15.418 25.059 144.156 1.00 34.14 199 PRO B CA 1
ATOM 3504 C C . PRO B 1 99 ? 16.760 25.549 143.605 1.00 39.26 199 PRO B C 1
ATOM 3505 O O . PRO B 1 99 ? 17.811 24.998 143.957 1.00 39.40 199 PRO B O 1
ATOM 3509 N N . TRP B 1 100 ? 16.726 26.569 142.729 1.00 34.06 200 TRP B N 1
ATOM 3510 C CA . TRP B 1 100 ? 17.955 27.128 142.199 1.00 33.07 200 TRP B CA 1
ATOM 3511 C C . TRP B 1 100 ? 18.715 27.776 143.341 1.00 35.89 200 TRP B C 1
ATOM 3512 O O . TRP B 1 100 ? 18.111 28.274 144.295 1.00 34.74 200 TRP B O 1
ATOM 3523 N N . ASP B 1 101 ? 20.040 27.777 143.223 1.00 32.43 201 ASP B N 1
ATOM 3524 C CA . ASP B 1 101 ? 20.968 28.388 144.167 1.00 30.97 201 ASP B CA 1
ATOM 3525 C C . ASP B 1 101 ? 22.258 28.707 143.387 1.00 33.90 201 ASP B C 1
ATOM 3526 O O . ASP B 1 101 ? 22.749 27.861 142.626 1.00 31.49 201 ASP B O 1
ATOM 3531 N N . ASP B 1 102 ? 22.788 29.927 143.555 1.00 31.12 202 ASP B N 1
ATOM 3532 C CA . ASP B 1 102 ? 24.007 30.377 142.872 1.00 31.63 202 ASP B CA 1
ATOM 3533 C C . ASP B 1 102 ? 25.258 29.547 143.207 1.00 36.09 202 ASP B C 1
ATOM 3534 O O . ASP B 1 102 ? 26.198 29.616 142.449 1.00 37.29 202 ASP B O 1
ATOM 3539 N N . LYS B 1 103 ? 25.219 28.669 144.220 1.00 33.12 203 LYS B N 1
ATOM 3540 C CA . LYS B 1 103 ? 26.310 27.720 144.528 1.00 33.20 203 LYS B CA 1
ATOM 3541 C C . LYS B 1 103 ? 26.566 26.743 143.330 1.00 38.57 203 LYS B C 1
ATOM 3542 O O . LYS B 1 103 ? 27.652 26.180 143.235 1.00 38.29 203 LYS B O 1
ATOM 3548 N N . TYR B 1 104 ? 25.562 26.554 142.440 1.00 34.22 204 TYR B N 1
ATOM 3549 C CA . TYR B 1 104 ? 25.659 25.679 141.274 1.00 34.44 204 TYR B CA 1
ATOM 3550 C C . TYR B 1 104 ? 26.326 26.341 140.062 1.00 38.43 204 TYR B C 1
ATOM 3551 O O . TYR B 1 104 ? 26.637 25.640 139.110 1.00 37.70 204 TYR B O 1
ATOM 3560 N N . ILE B 1 105 ? 26.467 27.673 140.048 1.00 36.08 205 ILE B N 1
ATOM 3561 C CA . ILE B 1 105 ? 27.090 28.381 138.920 1.00 36.70 205 ILE B CA 1
ATOM 3562 C C . ILE B 1 105 ? 28.496 27.824 138.594 1.00 40.77 205 ILE B C 1
ATOM 3563 O O . ILE B 1 105 ? 29.289 27.596 139.495 1.00 40.03 205 ILE B O 1
ATOM 3568 N N . GLU B 1 106 ? 28.762 27.539 137.320 1.00 37.18 206 GLU B N 1
ATOM 3569 C CA . GLU B 1 106 ? 30.067 27.014 136.899 1.00 36.34 206 GLU B CA 1
ATOM 3570 C C . GLU B 1 106 ? 31.026 28.162 136.664 1.00 37.70 206 GLU B C 1
ATOM 3571 O O . GLU B 1 106 ? 30.627 29.183 136.123 1.00 34.19 206 GLU B O 1
ATOM 3577 N N . GLU B 1 107 ? 32.304 27.963 136.995 1.00 36.14 207 GLU B N 1
ATOM 3578 C CA . GLU B 1 107 ? 33.344 28.963 136.749 1.00 36.00 207 GLU B CA 1
ATOM 3579 C C . GLU B 1 107 ? 33.698 29.023 135.248 1.00 41.05 207 GLU B C 1
ATOM 3580 O O . GLU B 1 107 ? 33.961 30.113 134.730 1.00 41.00 207 GLU B O 1
ATOM 3586 N N . GLN B 1 108 ? 33.699 27.861 134.556 1.00 36.72 208 GLN B N 1
ATOM 3587 C CA . GLN B 1 108 ? 34.059 27.786 133.135 1.00 35.98 208 GLN B CA 1
ATOM 3588 C C . GLN B 1 108 ? 32.974 28.430 132.274 1.00 38.82 208 GLN B C 1
ATOM 3589 O O . GLN B 1 108 ? 31.810 28.040 132.362 1.00 38.11 208 GLN B O 1
ATOM 3595 N N . GLU B 1 109 ? 33.354 29.421 131.452 1.00 35.93 209 GLU B N 1
ATOM 3596 C CA . GLU B 1 109 ? 32.424 30.149 130.586 1.00 36.79 209 GLU B CA 1
ATOM 3597 C C . GLU B 1 109 ? 31.711 29.210 129.587 1.00 38.12 209 GLU B C 1
ATOM 3598 O O . GLU B 1 109 ? 32.356 28.391 128.939 1.00 39.41 209 GLU B O 1
ATOM 3604 N N . GLY B 1 110 ? 30.403 29.353 129.473 1.00 32.01 210 GLY B N 1
ATOM 3605 C CA . GLY B 1 110 ? 29.595 28.548 128.562 1.00 30.78 210 GLY B CA 1
ATOM 3606 C C . GLY B 1 110 ? 29.118 27.228 129.130 1.00 33.75 210 GLY B C 1
ATOM 3607 O O . GLY B 1 110 ? 28.394 26.503 128.441 1.00 34.13 210 GLY B O 1
ATOM 3608 N N . VAL B 1 111 ? 29.509 26.887 130.393 1.00 29.97 211 VAL B N 1
ATOM 3609 C CA . VAL B 1 111 ? 29.038 25.652 131.053 1.00 28.59 211 VAL B CA 1
ATOM 3610 C C . VAL B 1 111 ? 27.866 26.019 131.938 1.00 31.79 211 VAL B C 1
ATOM 3611 O O . VAL B 1 111 ? 27.960 26.963 132.728 1.00 31.07 211 VAL B O 1
ATOM 3615 N N . VAL B 1 112 ? 26.747 25.283 131.794 1.00 28.30 212 VAL B N 1
ATOM 3616 C CA . VAL B 1 112 ? 25.534 25.524 132.574 1.00 27.18 212 VAL B CA 1
ATOM 3617 C C . VAL B 1 112 ? 25.063 24.200 133.188 1.00 33.96 212 VAL B C 1
ATOM 3618 O O . VAL B 1 112 ? 25.384 23.121 132.676 1.00 33.47 212 VAL B O 1
ATOM 3622 N N . VAL B 1 113 ? 24.342 24.286 134.295 1.00 31.49 213 VAL B N 1
ATOM 3623 C CA . VAL B 1 113 ? 23.812 23.125 135.036 1.00 32.35 213 VAL B CA 1
ATOM 3624 C C . VAL B 1 113 ? 22.283 23.238 134.989 1.00 31.91 213 VAL B C 1
ATOM 3625 O O . VAL B 1 113 ? 21.745 24.319 135.208 1.00 31.17 213 VAL B O 1
ATOM 3629 N N . VAL B 1 114 ? 21.598 22.185 134.567 1.00 27.56 214 VAL B N 1
ATOM 3630 C CA . VAL B 1 114 ? 20.140 22.295 134.391 1.00 27.98 214 VAL B CA 1
ATOM 3631 C C . VAL B 1 114 ? 19.336 21.546 135.456 1.00 32.08 214 VAL B C 1
ATOM 3632 O O . VAL B 1 114 ? 18.136 21.766 135.574 1.00 33.00 214 VAL B O 1
ATOM 3636 N N . GLY B 1 115 ? 19.982 20.659 136.191 1.00 30.01 215 GLY B N 1
ATOM 3637 C CA . GLY B 1 115 ? 19.311 19.875 137.212 1.00 29.87 215 GLY B CA 1
ATOM 3638 C C . GLY B 1 115 ? 20.117 18.706 137.728 1.00 34.20 215 GLY B C 1
ATOM 3639 O O . GLY B 1 115 ? 21.325 18.628 137.511 1.00 32.99 215 GLY B O 1
ATOM 3640 N N . GLN B 1 116 ? 19.459 17.825 138.485 1.00 31.20 216 GLN B N 1
ATOM 3641 C CA . GLN B 1 116 ? 20.147 16.699 139.089 1.00 31.98 216 GLN B CA 1
ATOM 3642 C C . GLN B 1 116 ? 19.609 15.401 138.566 1.00 35.66 216 GLN B C 1
ATOM 3643 O O . GLN B 1 116 ? 18.383 15.201 138.491 1.00 36.23 216 GLN B O 1
ATOM 3649 N N . THR B 1 117 ? 20.520 14.519 138.206 1.00 31.83 217 THR B N 1
ATOM 3650 C CA . THR B 1 117 ? 20.190 13.161 137.777 1.00 32.88 217 THR B CA 1
ATOM 3651 C C . THR B 1 117 ? 20.527 12.169 138.952 1.00 39.42 217 THR B C 1
ATOM 3652 O O . THR B 1 117 ? 20.603 12.625 140.091 1.00 39.65 217 THR B O 1
ATOM 3656 N N . PHE B 1 118 ? 20.645 10.840 138.692 1.00 38.41 218 PHE B N 1
ATOM 3657 C CA . PHE B 1 118 ? 20.844 9.793 139.722 1.00 39.34 218 PHE B CA 1
ATOM 3658 C C . PHE B 1 118 ? 22.172 9.924 140.427 1.00 48.73 218 PHE B C 1
ATOM 3659 O O . PHE B 1 118 ? 22.207 9.867 141.652 1.00 50.06 218 PHE B O 1
ATOM 3667 N N . SER B 1 119 ? 23.251 10.133 139.668 1.00 48.48 219 SER B N 1
ATOM 3668 C CA . SER B 1 119 ? 24.565 10.385 140.237 1.00 50.41 219 SER B CA 1
ATOM 3669 C C . SER B 1 119 ? 25.082 11.668 139.593 1.00 55.53 219 SER B C 1
ATOM 3670 O O . SER B 1 119 ? 25.394 11.676 138.402 1.00 58.19 219 SER B O 1
ATOM 3673 N N . GLY B 1 120 ? 25.050 12.758 140.352 1.00 48.82 220 GLY B N 1
ATOM 3674 C CA . GLY B 1 120 ? 25.529 14.058 139.897 1.00 46.43 220 GLY B CA 1
ATOM 3675 C C . GLY B 1 120 ? 24.490 14.931 139.230 1.00 46.45 220 GLY B C 1
ATOM 3676 O O . GLY B 1 120 ? 23.291 14.615 139.218 1.00 44.37 220 GLY B O 1
ATOM 3677 N N . ASN B 1 121 ? 24.968 16.042 138.665 1.00 39.48 221 ASN B N 1
ATOM 3678 C CA . ASN B 1 121 ? 24.146 17.045 137.997 1.00 38.11 221 ASN B CA 1
ATOM 3679 C C . ASN B 1 121 ? 24.245 16.975 136.485 1.00 38.74 221 ASN B C 1
ATOM 3680 O O . ASN B 1 121 ? 25.227 16.456 135.975 1.00 39.00 221 ASN B O 1
ATOM 3685 N N . ILE B 1 122 ? 23.238 17.479 135.759 1.00 33.52 222 ILE B N 1
ATOM 3686 C CA . ILE B 1 122 ? 23.314 17.493 134.296 1.00 33.89 222 ILE B CA 1
ATOM 3687 C C . ILE B 1 122 ? 23.925 18.834 133.902 1.00 35.27 222 ILE B C 1
ATOM 3688 O O . ILE B 1 122 ? 23.366 19.888 134.226 1.00 34.34 222 ILE B O 1
ATOM 3693 N N . LYS B 1 123 ? 25.056 18.787 133.207 1.00 31.35 223 LYS B N 1
ATOM 3694 C CA . LYS B 1 123 ? 25.756 19.976 132.748 1.00 32.90 223 LYS B CA 1
ATOM 3695 C C . LYS B 1 123 ? 25.834 20.012 131.231 1.00 36.46 223 LYS B C 1
ATOM 3696 O O . LYS B 1 123 ? 26.002 18.961 130.619 1.00 36.56 223 LYS B O 1
ATOM 3702 N N . ILE B 1 124 ? 25.651 21.211 130.626 1.00 29.41 224 ILE B N 1
ATOM 3703 C CA . ILE B 1 124 ? 25.727 21.419 129.177 1.00 27.20 224 ILE B CA 1
ATOM 3704 C C . ILE B 1 124 ? 26.915 22.356 128.921 1.00 32.41 224 ILE B C 1
ATOM 3705 O O . ILE B 1 124 ? 27.012 23.400 129.556 1.00 32.55 224 ILE B O 1
ATOM 3710 N N . ASP B 1 125 ? 27.787 22.018 127.966 1.00 30.95 225 ASP B N 1
ATOM 3711 C CA . ASP B 1 125 ? 28.893 22.905 127.607 1.00 30.10 225 ASP B CA 1
ATOM 3712 C C . ASP B 1 125 ? 28.511 23.503 126.267 1.00 32.25 225 ASP B C 1
ATOM 3713 O O . ASP B 1 125 ? 28.497 22.800 125.257 1.00 30.39 225 ASP B O 1
ATOM 3718 N N . LEU B 1 126 ? 28.164 24.795 126.262 1.00 28.72 226 LEU B N 1
ATOM 3719 C CA . LEU B 1 126 ? 27.695 25.435 125.034 1.00 28.75 226 LEU B CA 1
ATOM 3720 C C . LEU B 1 126 ? 28.770 25.562 123.953 1.00 36.26 226 LEU B C 1
ATOM 3721 O O . LEU B 1 126 ? 28.426 25.726 122.784 1.00 37.28 226 LEU B O 1
ATOM 3726 N N . ASN B 1 127 ? 30.048 25.391 124.326 1.00 32.74 227 ASN B N 1
ATOM 3727 C CA . ASN B 1 127 ? 31.176 25.447 123.397 1.00 33.52 227 ASN B CA 1
ATOM 3728 C C . ASN B 1 127 ? 31.221 24.183 122.564 1.00 39.52 227 ASN B C 1
ATOM 3729 O O . ASN B 1 127 ? 31.717 24.220 121.443 1.00 40.97 227 ASN B O 1
ATOM 3734 N N . LYS B 1 128 ? 30.666 23.079 123.096 1.00 35.13 228 LYS B N 1
ATOM 3735 C CA . LYS B 1 128 ? 30.565 21.781 122.432 1.00 34.90 228 LYS B CA 1
ATOM 3736 C C . LYS B 1 128 ? 29.179 21.538 121.848 1.00 38.42 228 LYS B C 1
ATOM 3737 O O . LYS B 1 128 ? 29.091 20.985 120.754 1.00 38.23 228 LYS B O 1
ATOM 3743 N N . SER B 1 129 ? 28.089 21.886 122.584 1.00 33.10 229 SER B N 1
ATOM 3744 C CA . SER B 1 129 ? 26.712 21.639 122.110 1.00 31.54 229 SER B CA 1
ATOM 3745 C C . SER B 1 129 ? 25.994 22.983 122.238 1.00 33.93 229 SER B C 1
ATOM 3746 O O . SER B 1 129 ? 25.563 23.370 123.326 1.00 33.25 229 SER B O 1
ATOM 3749 N N . PRO B 1 130 ? 26.015 23.754 121.124 1.00 29.67 230 PRO B N 1
ATOM 3750 C CA . PRO B 1 130 ? 25.645 25.182 121.188 1.00 29.12 230 PRO B CA 1
ATOM 3751 C C . PRO B 1 130 ? 24.178 25.577 121.212 1.00 32.77 230 PRO B C 1
ATOM 3752 O O . PRO B 1 130 ? 23.894 26.713 121.544 1.00 32.97 230 PRO B O 1
ATOM 3756 N N . HIS B 1 131 ? 23.264 24.689 120.884 1.00 28.58 231 HIS B N 1
ATOM 3757 C CA . HIS B 1 131 ? 21.853 25.051 120.856 1.00 27.66 231 HIS B CA 1
ATOM 3758 C C . HIS B 1 131 ? 21.047 24.075 121.696 1.00 29.88 231 HIS B C 1
ATOM 3759 O O . HIS B 1 131 ? 21.408 22.890 121.773 1.00 27.91 231 HIS B O 1
ATOM 3766 N N . ILE B 1 132 ? 20.002 24.594 122.376 1.00 24.31 232 ILE B N 1
ATOM 3767 C CA . ILE B 1 132 ? 19.140 23.809 123.267 1.00 24.31 232 ILE B CA 1
ATOM 3768 C C . ILE B 1 132 ? 17.658 23.898 122.875 1.00 28.59 232 ILE B C 1
ATOM 3769 O O . ILE B 1 132 ? 17.140 25.007 122.683 1.00 28.28 232 ILE B O 1
ATOM 3774 N N . LEU B 1 133 ? 16.973 22.753 122.786 1.00 25.88 233 LEU B N 1
ATOM 3775 C CA . LEU B 1 133 ? 15.508 22.744 122.601 1.00 28.63 233 LEU B CA 1
ATOM 3776 C C . LEU B 1 133 ? 14.911 22.179 123.934 1.00 31.52 233 LEU B C 1
ATOM 3777 O O . LEU B 1 133 ? 15.291 21.086 124.352 1.00 31.47 233 LEU B O 1
ATOM 3782 N N . SER B 1 134 ? 14.000 22.921 124.574 1.00 26.66 234 SER B N 1
ATOM 3783 C CA . SER B 1 134 ? 13.310 22.540 125.814 1.00 26.71 234 SER B CA 1
ATOM 3784 C C . SER B 1 134 ? 11.816 22.414 125.502 1.00 31.14 234 SER B C 1
ATOM 3785 O O . SER B 1 134 ? 11.167 23.416 125.180 1.00 30.53 234 SER B O 1
ATOM 3788 N N . ALA B 1 135 ? 11.269 21.192 125.574 1.00 25.96 235 ALA B N 1
ATOM 3789 C CA . ALA B 1 135 ? 9.857 20.973 125.267 1.00 25.20 235 ALA B CA 1
ATOM 3790 C C . ALA B 1 135 ? 9.064 20.531 126.464 1.00 27.82 235 ALA B C 1
ATOM 3791 O O . ALA B 1 135 ? 9.550 19.763 127.286 1.00 25.67 235 ALA B O 1
ATOM 3793 N N . GLY B 1 136 ? 7.842 21.035 126.570 1.00 25.16 236 GLY B N 1
ATOM 3794 C CA . GLY B 1 136 ? 6.976 20.641 127.671 1.00 25.81 236 GLY B CA 1
ATOM 3795 C C . GLY B 1 136 ? 5.640 21.330 127.644 1.00 29.88 236 GLY B C 1
ATOM 3796 O O . GLY B 1 136 ? 5.481 22.369 127.003 1.00 27.28 236 GLY B O 1
ATOM 3797 N N . GLU B 1 137 ? 4.677 20.744 128.332 1.00 29.34 237 GLU B N 1
ATOM 3798 C CA . GLU B 1 137 ? 3.326 21.277 128.429 1.00 30.21 237 GLU B CA 1
ATOM 3799 C C . GLU B 1 137 ? 3.324 22.508 129.316 1.00 37.42 237 GLU B C 1
ATOM 3800 O O . GLU B 1 137 ? 4.285 22.725 130.060 1.00 37.78 237 GLU B O 1
ATOM 3806 N N . THR B 1 138 ? 2.274 23.342 129.224 1.00 36.85 238 THR B N 1
ATOM 3807 C CA . THR B 1 138 ? 2.152 24.565 130.034 1.00 37.61 238 THR B CA 1
ATOM 3808 C C . THR B 1 138 ? 2.242 24.196 131.514 1.00 39.74 238 THR B C 1
ATOM 3809 O O . THR B 1 138 ? 1.677 23.181 131.912 1.00 38.24 238 THR B O 1
ATOM 3813 N N . GLY B 1 139 ? 3.077 24.915 132.261 1.00 36.20 239 GLY B N 1
ATOM 3814 C CA . GLY B 1 139 ? 3.325 24.625 133.670 1.00 35.18 239 GLY B CA 1
ATOM 3815 C C . GLY B 1 139 ? 4.274 23.470 133.954 1.00 39.05 239 GLY B C 1
ATOM 3816 O O . GLY B 1 139 ? 4.463 23.124 135.119 1.00 40.99 239 GLY B O 1
ATOM 3817 N N . SER B 1 140 ? 4.889 22.852 132.922 1.00 32.24 240 SER B N 1
ATOM 3818 C CA . SER B 1 140 ? 5.855 21.758 133.105 1.00 31.25 240 SER B CA 1
ATOM 3819 C C . SER B 1 140 ? 7.195 22.255 133.695 1.00 32.19 240 SER B C 1
ATOM 3820 O O . SER B 1 140 ? 7.987 21.453 134.196 1.00 32.21 240 SER B O 1
ATOM 3823 N N . GLY B 1 141 ? 7.480 23.533 133.520 1.00 27.65 241 GLY B N 1
ATOM 3824 C CA . GLY B 1 141 ? 8.764 24.106 133.907 1.00 27.68 241 GLY B CA 1
ATOM 3825 C C . GLY B 1 141 ? 9.756 24.149 132.761 1.00 32.38 241 GLY B C 1
ATOM 3826 O O . GLY B 1 141 ? 10.932 24.430 132.984 1.00 33.79 241 GLY B O 1
ATOM 3827 N N . LYS B 1 142 ? 9.308 23.894 131.507 1.00 29.28 242 LYS B N 1
ATOM 3828 C CA . LYS B 1 142 ? 10.233 23.895 130.356 1.00 28.78 242 LYS B CA 1
ATOM 3829 C C . LYS B 1 142 ? 10.809 25.312 130.110 1.00 34.18 242 LYS B C 1
ATOM 3830 O O . LYS B 1 142 ? 11.933 25.433 129.647 1.00 33.79 242 LYS B O 1
ATOM 3836 N N . SER B 1 143 ? 10.038 26.372 130.425 1.00 32.83 243 SER B N 1
ATOM 3837 C CA . SER B 1 143 ? 10.477 27.769 130.238 1.00 33.44 243 SER B CA 1
ATOM 3838 C C . SER B 1 143 ? 11.324 28.226 131.415 1.00 35.60 243 SER B C 1
ATOM 3839 O O . SER B 1 143 ? 12.203 29.065 131.239 1.00 36.47 243 SER B O 1
ATOM 3842 N N . VAL B 1 144 ? 11.052 27.673 132.613 1.00 30.00 244 VAL B N 1
ATOM 3843 C CA . VAL B 1 144 ? 11.805 27.913 133.848 1.00 30.04 244 VAL B CA 1
ATOM 3844 C C . VAL B 1 144 ? 13.276 27.467 133.596 1.00 31.04 244 VAL B C 1
ATOM 3845 O O . VAL B 1 144 ? 14.197 28.193 133.965 1.00 30.47 244 VAL B O 1
ATOM 3849 N N . ILE B 1 145 ? 13.475 26.286 132.960 1.00 26.36 245 ILE B N 1
ATOM 3850 C CA . ILE B 1 145 ? 14.804 25.757 132.601 1.00 27.05 245 ILE B CA 1
ATOM 3851 C C . ILE B 1 145 ? 15.570 26.804 131.744 1.00 30.12 245 ILE B C 1
ATOM 3852 O O . ILE B 1 145 ? 16.747 27.061 131.998 1.00 28.46 245 ILE B O 1
ATOM 3857 N N . LEU B 1 146 ? 14.887 27.409 130.763 1.00 27.18 246 LEU B N 1
ATOM 3858 C CA . LEU B 1 146 ? 15.506 28.411 129.887 1.00 28.71 246 LEU B CA 1
ATOM 3859 C C . LEU B 1 146 ? 15.900 29.665 130.649 1.00 30.91 246 LEU B C 1
ATOM 3860 O O . LEU B 1 146 ? 16.984 30.195 130.411 1.00 28.71 246 LEU B O 1
ATOM 3865 N N . ARG B 1 147 ? 15.058 30.104 131.609 1.00 27.81 247 ARG B N 1
ATOM 3866 C CA . ARG B 1 147 ? 15.374 31.283 132.442 1.00 27.95 247 ARG B CA 1
ATOM 3867 C C . ARG B 1 147 ? 16.551 30.999 133.397 1.00 27.96 247 ARG B C 1
ATOM 3868 O O . ARG B 1 147 ? 17.386 31.878 133.631 1.00 27.43 247 ARG B O 1
ATOM 3876 N N . CYS B 1 148 ? 16.643 29.771 133.888 1.00 23.84 248 CYS B N 1
ATOM 3877 C CA . CYS B 1 148 ? 17.744 29.309 134.749 1.00 25.22 248 CYS B CA 1
ATOM 3878 C C . CYS B 1 148 ? 19.072 29.273 133.937 1.00 29.24 248 CYS B C 1
ATOM 3879 O O . CYS B 1 148 ? 20.093 29.721 134.424 1.00 29.27 248 CYS B O 1
ATOM 3882 N N . ILE B 1 149 ? 19.045 28.770 132.686 1.00 25.83 249 ILE B N 1
ATOM 3883 C CA . ILE B 1 149 ? 20.211 28.744 131.800 1.00 24.38 249 ILE B CA 1
ATOM 3884 C C . ILE B 1 149 ? 20.580 30.195 131.500 1.00 27.61 249 ILE B C 1
ATOM 3885 O O . ILE B 1 149 ? 21.749 30.534 131.560 1.00 26.16 249 ILE B O 1
ATOM 3890 N N . LEU B 1 150 ? 19.573 31.043 131.168 1.00 25.11 250 LEU B N 1
ATOM 3891 C CA . LEU B 1 150 ? 19.751 32.478 130.900 1.00 24.38 250 LEU B CA 1
ATOM 3892 C C . LEU B 1 150 ? 20.483 33.138 132.066 1.00 29.17 250 LEU B C 1
ATOM 3893 O O . LEU B 1 150 ? 21.464 33.839 131.840 1.00 28.31 250 LEU B O 1
ATOM 3898 N N . TRP B 1 151 ? 20.015 32.898 133.313 1.00 27.48 251 TRP B N 1
ATOM 3899 C CA . TRP B 1 151 ? 20.614 33.477 134.530 1.00 27.34 251 TRP B CA 1
ATOM 3900 C C . TRP B 1 151 ? 22.118 33.142 134.634 1.00 31.48 251 TRP B C 1
ATOM 3901 O O . TRP B 1 151 ? 22.941 34.045 134.817 1.00 30.44 251 TRP B O 1
ATOM 3912 N N . GLN B 1 152 ? 22.469 31.859 134.472 1.00 27.52 252 GLN B N 1
ATOM 3913 C CA . GLN B 1 152 ? 23.875 31.418 134.538 1.00 27.19 252 GLN B CA 1
ATOM 3914 C C . GLN B 1 152 ? 24.776 32.111 133.525 1.00 31.05 252 GLN B C 1
ATOM 3915 O O . GLN B 1 152 ? 25.873 32.532 133.875 1.00 30.73 252 GLN B O 1
ATOM 3921 N N . LEU B 1 153 ? 24.297 32.266 132.283 1.00 27.72 253 LEU B N 1
ATOM 3922 C CA . LEU B 1 153 ? 25.080 32.894 131.218 1.00 26.38 253 LEU B CA 1
ATOM 3923 C C . LEU B 1 153 ? 25.207 34.404 131.420 1.00 27.47 253 LEU B C 1
ATOM 3924 O O . LEU B 1 153 ? 26.267 34.939 131.187 1.00 24.88 253 LEU B O 1
ATOM 3929 N N . LEU B 1 154 ? 24.168 35.071 131.931 1.00 26.13 254 LEU B N 1
ATOM 3930 C CA . LEU B 1 154 ? 24.223 36.509 132.234 1.00 26.60 254 LEU B CA 1
ATOM 3931 C C . LEU B 1 154 ? 25.269 36.743 133.326 1.00 31.36 254 LEU B C 1
ATOM 3932 O O . LEU B 1 154 ? 26.052 37.683 133.240 1.00 31.77 254 LEU B O 1
ATOM 3937 N N . LYS B 1 155 ? 25.277 35.862 134.327 1.00 28.41 255 LYS B N 1
ATOM 3938 C CA . LYS B 1 155 ? 26.187 35.861 135.469 1.00 29.83 255 LYS B CA 1
ATOM 3939 C C . LYS B 1 155 ? 27.664 35.663 135.013 1.00 35.01 255 LYS B C 1
ATOM 3940 O O . LYS B 1 155 ? 28.564 36.194 135.649 1.00 35.02 255 LYS B O 1
ATOM 3946 N N . GLN B 1 156 ? 27.874 35.042 133.829 1.00 31.96 256 GLN B N 1
ATOM 3947 C CA . GLN B 1 156 ? 29.176 34.831 133.164 1.00 30.89 256 GLN B CA 1
ATOM 3948 C C . GLN B 1 156 ? 29.487 35.954 132.168 1.00 34.99 256 GLN B C 1
ATOM 3949 O O . GLN B 1 156 ? 30.517 35.917 131.498 1.00 34.95 256 GLN B O 1
ATOM 3955 N N . GLY B 1 157 ? 28.602 36.947 132.086 1.00 31.58 257 GLY B N 1
ATOM 3956 C CA . GLY B 1 157 ? 28.807 38.124 131.251 1.00 31.66 257 GLY B CA 1
ATOM 3957 C C . GLY B 1 157 ? 28.326 38.081 129.814 1.00 35.11 257 GLY B C 1
ATOM 3958 O O . GLY B 1 157 ? 28.767 38.897 129.015 1.00 36.14 257 GLY B O 1
ATOM 3959 N N . ALA B 1 158 ? 27.383 37.202 129.486 1.00 30.51 258 ALA B N 1
ATOM 3960 C CA . ALA B 1 158 ? 26.785 37.114 128.151 1.00 29.87 258 ALA B CA 1
ATOM 3961 C C . ALA B 1 158 ? 25.809 38.273 127.851 1.00 35.21 258 ALA B C 1
ATOM 3962 O O . ALA B 1 158 ? 25.257 38.858 128.778 1.00 34.84 258 ALA B O 1
ATOM 3964 N N . ILE B 1 159 ? 25.605 38.581 126.551 1.00 33.41 259 ILE B N 1
ATOM 3965 C CA . ILE B 1 159 ? 24.622 39.538 125.991 1.00 33.63 259 ILE B CA 1
ATOM 3966 C C . ILE B 1 159 ? 23.361 38.663 125.767 1.00 36.16 259 ILE B C 1
ATOM 3967 O O . ILE B 1 159 ? 23.490 37.529 125.280 1.00 37.33 259 ILE B O 1
ATOM 3972 N N . ALA B 1 160 ? 22.172 39.162 126.106 1.00 29.57 260 ALA B N 1
ATOM 3973 C CA . ALA B 1 160 ? 20.970 38.373 125.941 1.00 28.60 260 ALA B CA 1
ATOM 3974 C C . ALA B 1 160 ? 19.920 39.039 125.114 1.00 32.79 260 ALA B C 1
ATOM 3975 O O . ALA B 1 160 ? 19.706 40.262 125.199 1.00 32.24 260 ALA B O 1
ATOM 3977 N N . TYR B 1 161 ? 19.212 38.213 124.342 1.00 28.91 261 TYR B N 1
ATOM 3978 C CA . TYR B 1 161 ? 18.066 38.668 123.554 1.00 28.68 261 TYR B CA 1
ATOM 3979 C C . TYR B 1 161 ? 16.986 37.672 123.866 1.00 34.27 261 TYR B C 1
ATOM 3980 O O . TYR B 1 161 ? 17.235 36.465 123.795 1.00 33.44 261 TYR B O 1
ATOM 3997 N N . VAL B 1 163 ? 13.006 36.540 123.051 1.00 35.03 263 VAL B N 1
ATOM 3998 C CA . VAL B 1 163 ? 11.905 36.670 122.093 1.00 34.62 263 VAL B CA 1
ATOM 3999 C C . VAL B 1 163 ? 10.594 36.222 122.724 1.00 38.73 263 VAL B C 1
ATOM 4000 O O . VAL B 1 163 ? 10.468 35.065 123.103 1.00 38.16 263 VAL B O 1
ATOM 4004 N N . ASP B 1 164 ? 9.639 37.145 122.862 1.00 36.28 264 ASP B N 1
ATOM 4005 C CA . ASP B 1 164 ? 8.329 36.854 123.450 1.00 37.81 264 ASP B CA 1
ATOM 4006 C C . ASP B 1 164 ? 7.222 37.704 122.785 1.00 42.80 264 ASP B C 1
ATOM 4007 O O . ASP B 1 164 ? 7.084 38.889 123.095 1.00 42.86 264 ASP B O 1
ATOM 4012 N N . PHE B 1 165 ? 6.457 37.099 121.867 1.00 40.22 265 PHE B N 1
ATOM 4013 C CA . PHE B 1 165 ? 5.375 37.785 121.145 1.00 40.93 265 PHE B CA 1
ATOM 4014 C C . PHE B 1 165 ? 4.114 37.992 121.979 1.00 47.88 265 PHE B C 1
ATOM 4015 O O . PHE B 1 165 ? 3.187 38.633 121.488 1.00 46.94 265 PHE B O 1
ATOM 4023 N N . LYS B 1 166 ? 4.115 37.543 123.253 1.00 47.64 266 LYS B N 1
ATOM 4024 C CA . LYS B 1 166 ? 2.994 37.721 124.187 1.00 50.08 266 LYS B CA 1
ATOM 4025 C C . LYS B 1 166 ? 3.088 39.071 124.926 1.00 60.19 266 LYS B C 1
ATOM 4026 O O . LYS B 1 166 ? 2.585 39.208 126.046 1.00 60.89 266 LYS B O 1
ATOM 4032 N N . GLY B 1 167 ? 3.724 40.047 124.276 1.00 60.33 267 GLY B N 1
ATOM 4033 C CA . GLY B 1 167 ? 3.908 41.410 124.769 1.00 61.43 267 GLY B CA 1
ATOM 4034 C C . GLY B 1 167 ? 4.812 41.546 125.974 1.00 68.50 267 GLY B C 1
ATOM 4035 O O . GLY B 1 167 ? 4.639 42.474 126.773 1.00 69.89 267 GLY B O 1
ATOM 4036 N N . GLY B 1 168 ? 5.772 40.634 126.099 1.00 65.36 268 GLY B N 1
ATOM 4037 C CA . GLY B 1 168 ? 6.734 40.635 127.196 1.00 65.25 268 GLY B CA 1
ATOM 4038 C C .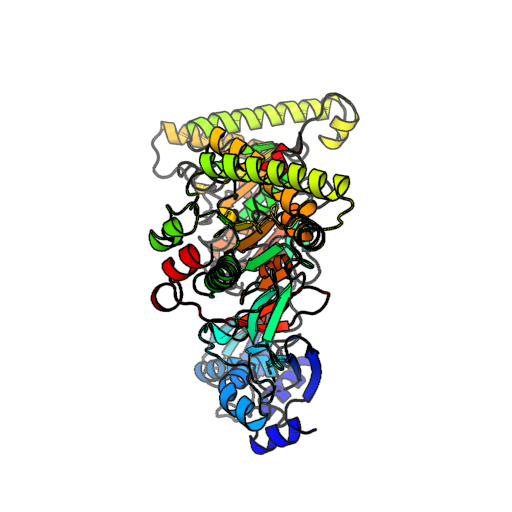 GLY B 1 168 ? 6.133 40.280 128.538 1.00 70.31 268 GLY B C 1
ATOM 4039 O O . GLY B 1 168 ? 6.599 40.772 129.571 1.00 71.13 268 GLY B O 1
ATOM 4040 N N . VAL B 1 169 ? 5.087 39.426 128.537 1.00 66.13 269 VAL B N 1
ATOM 4041 C CA . VAL B 1 169 ? 4.429 38.972 129.765 1.00 65.46 269 VAL B CA 1
ATOM 4042 C C . VAL B 1 169 ? 5.272 37.880 130.455 1.00 66.57 269 VAL B C 1
ATOM 4043 O O . VAL B 1 169 ? 5.201 37.750 131.672 1.00 66.62 269 VAL B O 1
ATOM 4047 N N . GLU B 1 170 ? 6.088 37.134 129.684 1.00 61.35 270 GLU B N 1
ATOM 4048 C CA . GLU B 1 170 ? 6.981 36.086 130.201 1.00 60.98 270 GLU B CA 1
ATOM 4049 C C . GLU B 1 170 ? 8.382 36.634 130.574 1.00 60.61 270 GLU B C 1
ATOM 4050 O O . GLU B 1 170 ? 9.139 35.957 131.282 1.00 61.66 270 GLU B O 1
ATOM 4056 N N . PHE B 1 171 ? 8.709 37.861 130.118 1.00 52.14 271 PHE B N 1
ATOM 4057 C CA . PHE B 1 171 ? 9.962 38.553 130.427 1.00 50.47 271 PHE B CA 1
ATOM 4058 C C . PHE B 1 171 ? 9.634 40.019 130.754 1.00 56.58 271 PHE B C 1
ATOM 4059 O O . PHE B 1 171 ? 9.647 40.891 129.865 1.00 55.89 271 PHE B O 1
ATOM 4067 N N . GLY B 1 172 ? 9.325 40.259 132.026 1.00 53.66 272 GLY B N 1
ATOM 4068 C CA . GLY B 1 172 ? 8.929 41.570 132.536 1.00 53.34 272 GLY B CA 1
ATOM 4069 C C . GLY B 1 172 ? 9.987 42.655 132.509 1.00 55.54 272 GLY B C 1
ATOM 4070 O O . GLY B 1 172 ? 11.070 42.469 131.945 1.00 53.55 272 GLY B O 1
ATOM 4071 N N . LEU B 1 173 ? 9.670 43.805 133.142 1.00 52.31 273 LEU B N 1
ATOM 4072 C CA . LEU B 1 173 ? 10.560 44.962 133.237 1.00 52.98 273 LEU B CA 1
ATOM 4073 C C . LEU B 1 173 ? 11.922 44.556 133.829 1.00 54.11 273 LEU B C 1
ATOM 4074 O O . LEU B 1 173 ? 12.936 45.175 133.506 1.00 54.28 273 LEU B O 1
ATOM 4079 N N . GLU B 1 174 ? 11.939 43.537 134.710 1.00 46.65 274 GLU B N 1
ATOM 4080 C CA . GLU B 1 174 ? 13.182 43.062 135.309 1.00 45.27 274 GLU B CA 1
ATOM 4081 C C . GLU B 1 174 ? 14.172 42.591 134.232 1.00 43.99 274 GLU B C 1
ATOM 4082 O O . GLU B 1 174 ? 15.338 42.983 134.272 1.00 43.30 274 GLU B O 1
ATOM 4088 N N . TYR B 1 175 ? 13.686 41.809 133.239 1.00 36.34 275 TYR B N 1
ATOM 4089 C CA . TYR B 1 175 ? 14.501 41.273 132.151 1.00 35.15 275 TYR B CA 1
ATOM 4090 C C . TYR B 1 175 ? 14.992 42.348 131.187 1.00 39.63 275 TYR B C 1
ATOM 4091 O O . TYR B 1 175 ? 16.104 42.235 130.667 1.00 40.24 275 TYR B O 1
ATOM 4100 N N . GLU B 1 176 ? 14.191 43.410 130.985 1.00 35.09 276 GLU B N 1
ATOM 4101 C CA . GLU B 1 176 ? 14.521 44.546 130.120 1.00 34.94 276 GLU B CA 1
ATOM 4102 C C . GLU B 1 176 ? 15.778 45.293 130.599 1.00 38.20 276 GLU B C 1
ATOM 4103 O O . GLU B 1 176 ? 16.450 45.936 129.789 1.00 37.19 276 GLU B O 1
ATOM 4109 N N . LYS B 1 177 ? 16.121 45.167 131.900 1.00 34.43 277 LYS B N 1
ATOM 4110 C CA . LYS B 1 177 ? 17.329 45.789 132.469 1.00 34.33 277 LYS B CA 1
ATOM 4111 C C . LYS B 1 177 ? 18.628 45.104 132.006 1.00 38.66 277 LYS B C 1
ATOM 4112 O O . LYS B 1 177 ? 19.656 45.756 131.935 1.00 38.28 277 LYS B O 1
ATOM 4118 N N . VAL B 1 178 ? 18.588 43.791 131.693 1.00 35.70 278 VAL B N 1
ATOM 4119 C CA . VAL B 1 178 ? 19.796 43.028 131.329 1.00 35.00 278 VAL B CA 1
ATOM 4120 C C . VAL B 1 178 ? 19.897 42.683 129.836 1.00 38.91 278 VAL B C 1
ATOM 4121 O O . VAL B 1 178 ? 20.915 42.149 129.385 1.00 38.98 278 VAL B O 1
ATOM 4125 N N . GLY B 1 179 ? 18.856 42.992 129.081 1.00 34.69 279 GLY B N 1
ATOM 4126 C CA . GLY B 1 179 ? 18.857 42.756 127.645 1.00 33.71 279 GLY B CA 1
ATOM 4127 C C . GLY B 1 179 ? 17.610 43.254 126.951 1.00 36.12 279 GLY B C 1
ATOM 4128 O O . GLY B 1 179 ? 16.747 43.884 127.563 1.00 35.20 279 GLY B O 1
ATOM 4129 N N . GLN B 1 180 ? 17.518 42.958 125.668 1.00 31.34 280 GLN B N 1
ATOM 4130 C CA . GLN B 1 180 ? 16.443 43.394 124.806 1.00 30.96 280 GLN B CA 1
ATOM 4131 C C . GLN B 1 180 ? 15.392 42.300 124.736 1.00 32.46 280 GLN B C 1
ATOM 4132 O O . GLN B 1 180 ? 15.709 41.139 124.530 1.00 31.17 280 GLN B O 1
ATOM 4138 N N . VAL B 1 181 ? 14.167 42.670 125.013 1.00 30.54 281 VAL B N 1
ATOM 4139 C CA . VAL B 1 181 ? 12.980 41.813 124.972 1.00 30.17 281 VAL B CA 1
ATOM 4140 C C . VAL B 1 181 ? 12.310 42.228 123.685 1.00 36.68 281 VAL B C 1
ATOM 4141 O O . VAL B 1 181 ? 11.961 43.414 123.525 1.00 36.60 281 VAL B O 1
ATOM 4145 N N . ILE B 1 182 ? 12.253 41.270 122.729 1.00 33.15 282 ILE B N 1
ATOM 4146 C CA . ILE B 1 182 ? 11.717 41.402 121.374 1.00 33.10 282 ILE B CA 1
ATOM 4147 C C . ILE B 1 182 ? 10.299 40.858 121.405 1.00 36.54 282 ILE B C 1
ATOM 4148 O O . ILE B 1 182 ? 10.077 39.696 121.784 1.00 35.81 282 ILE B O 1
ATOM 4153 N N . THR B 1 183 ? 9.328 41.718 121.071 1.00 33.59 283 THR B N 1
ATOM 4154 C CA . THR B 1 183 ? 7.916 41.364 121.212 1.00 34.39 283 THR B CA 1
ATOM 4155 C C . THR B 1 183 ? 7.125 41.401 119.903 1.00 42.26 283 THR B C 1
ATOM 4156 O O . THR B 1 183 ? 5.985 40.948 119.877 1.00 43.53 283 THR B O 1
ATOM 4160 N N . GLU B 1 184 ? 7.720 41.909 118.825 1.00 40.10 284 GLU B N 1
ATOM 4161 C CA . GLU B 1 184 ? 7.038 42.046 117.539 1.00 40.13 284 GLU B CA 1
ATOM 4162 C C . GLU B 1 184 ? 7.834 41.403 116.403 1.00 41.80 284 GLU B C 1
ATOM 4163 O O . GLU B 1 184 ? 9.069 41.376 116.472 1.00 39.12 284 GLU B O 1
ATOM 4169 N N . VAL B 1 185 ? 7.124 40.952 115.331 1.00 38.74 285 VAL B N 1
ATOM 4170 C CA . VAL B 1 185 ? 7.700 40.343 114.125 1.00 39.13 285 VAL B CA 1
ATOM 4171 C C . VAL B 1 185 ? 8.826 41.213 113.514 1.00 40.44 285 VAL B C 1
ATOM 4172 O O . VAL B 1 185 ? 9.915 40.688 113.317 1.00 39.10 285 VAL B O 1
ATOM 4176 N N . ASP B 1 186 ? 8.580 42.524 113.254 1.00 35.59 286 ASP B N 1
ATOM 4177 C CA . ASP B 1 186 ? 9.583 43.432 112.674 1.00 37.69 286 ASP B CA 1
ATOM 4178 C C . ASP B 1 186 ? 10.898 43.480 113.480 1.00 40.48 286 ASP B C 1
ATOM 4179 O O . ASP B 1 186 ? 11.963 43.381 112.888 1.00 40.16 286 ASP B O 1
ATOM 4184 N N . ALA B 1 187 ? 10.812 43.593 114.823 1.00 36.74 287 ALA B N 1
ATOM 4185 C CA . ALA B 1 187 ? 11.987 43.625 115.692 1.00 36.59 287 ALA B CA 1
ATOM 4186 C C . ALA B 1 187 ? 12.672 42.243 115.717 1.00 38.78 287 ALA B C 1
ATOM 4187 O O . ALA B 1 187 ? 13.888 42.171 115.859 1.00 37.78 287 ALA B O 1
ATOM 4189 N N . ALA B 1 188 ? 11.894 41.165 115.536 1.00 34.60 288 ALA B N 1
ATOM 4190 C CA . ALA B 1 188 ? 12.419 39.808 115.480 1.00 34.62 288 ALA B CA 1
ATOM 4191 C C . ALA B 1 188 ? 13.166 39.585 114.166 1.00 35.97 288 ALA B C 1
ATOM 4192 O O . ALA B 1 188 ? 14.212 38.945 114.174 1.00 35.19 288 ALA B O 1
ATOM 4194 N N . GLU B 1 189 ? 12.660 40.144 113.049 1.00 31.46 289 GLU B N 1
ATOM 4195 C CA . GLU B 1 189 ? 13.324 40.055 111.751 1.00 31.05 289 GLU B CA 1
ATOM 4196 C C . GLU B 1 189 ? 14.676 40.788 111.786 1.00 34.41 289 GLU B C 1
ATOM 4197 O O . GLU B 1 189 ? 15.655 40.275 111.256 1.00 34.68 289 GLU B O 1
ATOM 4203 N N . LYS B 1 190 ? 14.726 41.970 112.414 1.00 29.43 290 LYS B N 1
ATOM 4204 C CA . LYS B 1 190 ? 15.956 42.751 112.552 1.00 29.85 290 LYS B CA 1
ATOM 4205 C C . LYS B 1 190 ? 16.958 41.989 113.423 1.00 33.62 290 LYS B C 1
ATOM 4206 O O . LYS B 1 190 ? 18.147 41.960 113.115 1.00 32.92 290 LYS B O 1
ATOM 4212 N N . LEU B 1 191 ? 16.476 41.410 114.525 1.00 29.82 291 LEU B N 1
ATOM 4213 C CA . LEU B 1 191 ? 17.330 40.672 115.443 1.00 29.88 291 LEU B CA 1
ATOM 4214 C C . LEU B 1 191 ? 18.031 39.522 114.746 1.00 32.22 291 LEU B C 1
ATOM 4215 O O . LEU B 1 191 ? 19.253 39.461 114.783 1.00 33.66 291 LEU B O 1
ATOM 4220 N N . PHE B 1 192 ? 17.275 38.644 114.087 1.00 28.39 292 PHE B N 1
ATOM 4221 C CA . PHE B 1 192 ? 17.843 37.459 113.454 1.00 29.24 292 PHE B CA 1
ATOM 4222 C C . PHE B 1 192 ? 18.731 37.791 112.250 1.00 32.00 292 PHE B C 1
ATOM 4223 O O . PHE B 1 192 ? 19.716 37.081 112.029 1.00 31.93 292 PHE B O 1
ATOM 4231 N N . LYS B 1 193 ? 18.467 38.920 111.564 1.00 27.28 293 LYS B N 1
ATOM 4232 C CA . LYS B 1 193 ? 19.321 39.353 110.449 1.00 26.90 293 LYS B CA 1
ATOM 4233 C C . LYS B 1 193 ? 20.636 39.834 111.027 1.00 32.62 293 LYS B C 1
ATOM 4234 O O . LYS B 1 193 ? 21.707 39.527 110.490 1.00 33.32 293 LYS B O 1
ATOM 4240 N N . TYR B 1 194 ? 20.566 40.575 112.143 1.00 29.84 294 TYR B N 1
ATOM 4241 C CA . TYR B 1 194 ? 21.778 41.063 112.813 1.00 28.95 294 TYR B CA 1
ATOM 4242 C C . TYR B 1 194 ? 22.594 39.849 113.285 1.00 30.86 294 TYR B C 1
ATOM 4243 O O . TYR B 1 194 ? 23.791 39.811 113.054 1.00 31.26 294 TYR B O 1
ATOM 4252 N N . LEU B 1 195 ? 21.949 38.864 113.949 1.00 28.08 295 LEU B N 1
ATOM 4253 C CA . LEU B 1 195 ? 22.666 37.675 114.466 1.00 28.53 295 LEU B CA 1
ATOM 4254 C C . LEU B 1 195 ? 23.359 36.882 113.363 1.00 32.65 295 LEU B C 1
ATOM 4255 O O . LEU B 1 195 ? 24.480 36.457 113.561 1.00 32.31 295 LEU B O 1
ATOM 4260 N N . VAL B 1 196 ? 22.720 36.737 112.193 1.00 31.60 296 VAL B N 1
ATOM 4261 C CA . VAL B 1 196 ? 23.327 36.082 111.024 1.00 32.63 296 VAL B CA 1
ATOM 4262 C C . VAL B 1 196 ? 24.579 36.868 110.567 1.00 36.14 296 VAL B C 1
ATOM 4263 O O . VAL B 1 196 ? 25.622 36.251 110.309 1.00 36.48 296 VAL B O 1
ATOM 4267 N N . ASP B 1 197 ? 24.489 38.221 110.500 1.00 32.95 297 ASP B N 1
ATOM 4268 C CA . ASP B 1 197 ? 25.636 39.049 110.095 1.00 33.41 297 ASP B CA 1
ATOM 4269 C C . ASP B 1 197 ? 26.744 39.047 111.151 1.00 35.11 297 ASP B C 1
ATOM 4270 O O . ASP B 1 197 ? 27.930 39.073 110.808 1.00 32.60 297 ASP B O 1
ATOM 4275 N N . GLU B 1 198 ? 26.346 38.984 112.441 1.00 31.96 298 GLU B N 1
ATOM 4276 C CA . GLU B 1 198 ? 27.271 38.936 113.580 1.00 30.90 298 GLU B CA 1
ATOM 4277 C C . GLU B 1 198 ? 28.028 37.615 113.550 1.00 34.42 298 GLU B C 1
ATOM 4278 O O . GLU B 1 198 ? 29.253 37.595 113.742 1.00 35.10 298 GLU B O 1
ATOM 4284 N N . ASN B 1 199 ? 27.301 36.523 113.259 1.00 29.14 299 ASN B N 1
ATOM 4285 C CA . ASN B 1 199 ? 27.878 35.204 113.111 1.00 29.17 299 ASN B CA 1
ATOM 4286 C C . ASN B 1 199 ? 28.969 35.210 112.018 1.00 34.56 299 ASN B C 1
ATOM 4287 O O . ASN B 1 199 ? 30.093 34.785 112.283 1.00 34.54 299 ASN B O 1
ATOM 4292 N N . ALA B 1 200 ? 28.643 35.736 110.808 1.00 32.35 300 ALA B N 1
ATOM 4293 C CA . ALA B 1 200 ? 29.575 35.814 109.677 1.00 31.80 300 ALA B CA 1
ATOM 4294 C C . ALA B 1 200 ? 30.798 36.660 110.002 1.00 34.11 300 ALA B C 1
ATOM 4295 O O . ALA B 1 200 ? 31.892 36.301 109.604 1.00 34.07 300 ALA B O 1
ATOM 4297 N N . LYS B 1 201 ? 30.629 37.754 110.756 1.00 31.79 301 LYS B N 1
ATOM 4298 C CA . LYS B 1 201 ? 31.720 38.634 111.166 1.00 31.09 301 LYS B CA 1
ATOM 4299 C C . LYS B 1 201 ? 32.627 37.907 112.173 1.00 34.20 301 LYS B C 1
ATOM 4300 O O . LYS B 1 201 ? 33.853 37.970 112.060 1.00 33.63 301 LYS B O 1
ATOM 4306 N N . ARG B 1 202 ? 32.027 37.165 113.116 1.00 30.51 302 ARG B N 1
ATOM 4307 C CA . ARG B 1 202 ? 32.795 36.381 114.083 1.00 29.67 302 ARG B CA 1
ATOM 4308 C C . ARG B 1 202 ? 33.555 35.236 113.409 1.00 33.03 302 ARG B C 1
ATOM 4309 O O . ARG B 1 202 ? 34.729 35.042 113.726 1.00 32.32 302 ARG B O 1
ATOM 4317 N N . LEU B 1 203 ? 32.944 34.556 112.417 1.00 29.18 303 LEU B N 1
ATOM 4318 C CA . LEU B 1 203 ? 33.641 33.488 111.690 1.00 30.93 303 LEU B CA 1
ATOM 4319 C C . LEU B 1 203 ? 34.881 34.039 111.007 1.00 38.36 303 LEU B C 1
ATOM 4320 O O . LEU B 1 203 ? 35.937 33.403 111.057 1.00 39.60 303 LEU B O 1
ATOM 4325 N N . LYS B 1 204 ? 34.758 35.244 110.423 1.00 36.42 304 LYS B N 1
ATOM 4326 C CA . LYS B 1 204 ? 35.830 35.954 109.746 1.00 38.22 304 LYS B CA 1
ATOM 4327 C C . LYS B 1 204 ? 36.962 36.323 110.730 1.00 41.51 304 LYS B C 1
ATOM 4328 O O . LYS B 1 204 ? 38.127 36.141 110.388 1.00 41.47 304 LYS B O 1
ATOM 4334 N N . LEU B 1 205 ? 36.624 36.821 111.947 1.00 35.51 305 LEU B N 1
ATOM 4335 C CA . LEU B 1 205 ? 37.636 37.159 112.967 1.00 33.00 305 LEU B CA 1
ATOM 4336 C C . LEU B 1 205 ? 38.355 35.910 113.451 1.00 36.43 305 LEU B C 1
ATOM 4337 O O . LEU B 1 205 ? 39.556 35.947 113.684 1.00 35.07 305 LEU B O 1
ATOM 4342 N N . LEU B 1 206 ? 37.616 34.797 113.603 1.00 32.66 306 LEU B N 1
ATOM 4343 C CA . LEU B 1 206 ? 38.169 33.527 114.038 1.00 33.14 306 LEU B CA 1
ATOM 4344 C C . LEU B 1 206 ? 39.170 33.028 112.984 1.00 39.62 306 LEU B C 1
ATOM 4345 O O . LEU B 1 206 ? 40.333 32.766 113.316 1.00 38.46 306 LEU B O 1
ATOM 4350 N N . ARG B 1 207 ? 38.744 32.968 111.703 1.00 36.92 307 ARG B N 1
ATOM 4351 C CA . ARG B 1 207 ? 39.627 32.512 110.642 1.00 36.99 307 ARG B CA 1
ATOM 4352 C C . ARG B 1 207 ? 40.886 33.365 110.489 1.00 43.25 307 ARG B C 1
ATOM 4353 O O . ARG B 1 207 ? 41.990 32.813 110.518 1.00 42.51 307 ARG B O 1
ATOM 4361 N N . GLU B 1 208 ? 40.738 34.692 110.351 1.00 42.49 308 GLU B N 1
ATOM 4362 C CA . GLU B 1 208 ? 41.904 35.581 110.166 1.00 43.71 308 GLU B CA 1
ATOM 4363 C C . GLU B 1 208 ? 42.892 35.589 111.368 1.00 49.25 308 GLU B C 1
ATOM 4364 O O . GLU B 1 208 ? 44.073 35.878 111.168 1.00 50.44 308 GLU B O 1
ATOM 4370 N N . SER B 1 209 ? 42.433 35.219 112.580 1.00 43.42 309 SER B N 1
ATOM 4371 C CA . SER B 1 209 ? 43.295 35.151 113.772 1.00 42.61 309 SER B CA 1
ATOM 4372 C C . SER B 1 209 ? 43.865 33.742 114.009 1.00 46.26 309 SER B C 1
ATOM 4373 O O . SER B 1 209 ? 44.547 33.517 115.010 1.00 46.40 309 SER B O 1
ATOM 4376 N N . GLY B 1 210 ? 43.545 32.805 113.115 1.00 40.99 310 GLY B N 1
ATOM 4377 C CA . GLY B 1 210 ? 43.967 31.418 113.237 1.00 40.43 310 GLY B CA 1
ATOM 4378 C C . GLY B 1 210 ? 43.293 30.687 114.384 1.00 44.42 310 GLY B C 1
ATOM 4379 O O . GLY B 1 210 ? 43.844 29.715 114.898 1.00 43.93 310 GLY B O 1
ATOM 4380 N N . SER B 1 211 ? 42.082 31.145 114.782 1.00 40.61 311 SER B N 1
ATOM 4381 C CA . SER B 1 211 ? 41.289 30.572 115.870 1.00 40.79 311 SER B CA 1
ATOM 4382 C C . SER B 1 211 ? 40.204 29.629 115.335 1.00 46.28 311 SER B C 1
ATOM 4383 O O . SER B 1 211 ? 39.648 29.868 114.257 1.00 45.63 311 SER B O 1
ATOM 4386 N N . LYS B 1 212 ? 39.889 28.580 116.117 1.00 43.28 312 LYS B N 1
ATOM 4387 C CA . LYS B 1 212 ? 38.864 27.591 115.793 1.00 43.62 312 LYS B CA 1
ATOM 4388 C C . LYS B 1 212 ? 37.523 27.937 116.408 1.00 44.59 312 LYS B C 1
ATOM 4389 O O . LYS B 1 212 ? 36.499 27.560 115.858 1.00 43.54 312 LYS B O 1
ATOM 4391 N N . ASN B 1 213 ? 37.519 28.629 117.564 1.00 40.77 313 ASN B N 1
ATOM 4392 C CA . ASN B 1 213 ? 36.280 28.981 118.286 1.00 39.71 313 ASN B CA 1
ATOM 4393 C C . ASN B 1 213 ? 36.502 30.200 119.149 1.00 43.55 313 ASN B C 1
ATOM 4394 O O . ASN B 1 213 ? 37.651 30.579 119.368 1.00 43.43 313 ASN B O 1
ATOM 4399 N N . ILE B 1 214 ? 35.414 30.793 119.666 1.00 40.59 314 ILE B N 1
ATOM 4400 C CA . ILE B 1 214 ? 35.391 31.981 120.536 1.00 41.07 314 ILE B CA 1
ATOM 4401 C C . ILE B 1 214 ? 36.374 31.883 121.745 1.00 48.04 314 ILE B C 1
ATOM 4402 O O . ILE B 1 214 ? 37.023 32.874 122.085 1.00 46.76 314 ILE B O 1
ATOM 4407 N N . GLY B 1 215 ? 36.456 30.702 122.362 1.00 48.84 315 GLY B N 1
ATOM 4408 C CA . GLY B 1 215 ? 37.341 30.430 123.493 1.00 50.41 315 GLY B CA 1
ATOM 4409 C C . GLY B 1 215 ? 38.801 30.651 123.152 1.00 57.20 315 GLY B C 1
ATOM 4410 O O . GLY B 1 215 ? 39.516 31.321 123.898 1.00 58.94 315 GLY B O 1
ATOM 4411 N N . GLU B 1 216 ? 39.230 30.139 121.986 1.00 53.20 316 GLU B N 1
ATOM 4412 C CA . GLU B 1 216 ? 40.586 30.282 121.448 1.00 52.27 316 GLU B CA 1
ATOM 4413 C C . GLU B 1 216 ? 40.879 31.752 121.110 1.00 52.90 316 GLU B C 1
ATOM 4414 O O . GLU B 1 216 ? 41.953 32.253 121.434 1.00 53.47 316 GLU B O 1
ATOM 4420 N N . TYR B 1 217 ? 39.916 32.452 120.496 1.00 46.68 317 TYR B N 1
ATOM 4421 C CA . TYR B 1 217 ? 40.051 33.866 120.126 1.00 45.06 317 TYR B CA 1
ATOM 4422 C C . TYR B 1 217 ? 40.253 34.776 121.349 1.00 51.44 317 TYR B C 1
ATOM 4423 O O . TYR B 1 217 ? 41.123 35.662 121.327 1.00 50.77 317 TYR B O 1
ATOM 4432 N N . ASN B 1 218 ? 39.419 34.574 122.391 1.00 50.13 318 ASN B N 1
ATOM 4433 C CA . ASN B 1 218 ? 39.381 35.374 123.621 1.00 51.35 318 ASN B CA 1
ATOM 4434 C C . ASN B 1 218 ? 40.673 35.318 124.433 1.00 59.50 318 ASN B C 1
ATOM 4435 O O . ASN B 1 218 ? 41.091 36.356 124.944 1.00 58.46 318 ASN B O 1
ATOM 4440 N N . LYS B 1 219 ? 41.333 34.144 124.504 1.00 59.90 319 LYS B N 1
ATOM 4441 C CA . LYS B 1 219 ? 42.612 34.037 125.215 1.00 61.51 319 LYS B CA 1
ATOM 4442 C C . LYS B 1 219 ? 43.794 34.644 124.418 1.00 67.90 319 LYS B C 1
ATOM 4443 O O . LYS B 1 219 ? 44.823 34.946 125.023 1.00 69.13 319 LYS B O 1
ATOM 4449 N N . LYS B 1 220 ? 43.632 34.861 123.092 1.00 64.33 320 LYS B N 1
ATOM 4450 C CA . LYS B 1 220 ? 44.649 35.462 122.212 1.00 64.21 320 LYS B CA 1
ATOM 4451 C C . LYS B 1 220 ? 44.585 36.979 122.275 1.00 72.65 320 LYS B C 1
ATOM 4452 O O . LYS B 1 220 ? 45.596 37.651 122.049 1.00 72.25 320 LYS B O 1
ATOM 4458 N N . PHE B 1 221 ? 43.376 37.520 122.494 1.00 72.33 321 PHE B N 1
ATOM 4459 C CA . PHE B 1 221 ? 43.154 38.958 122.526 1.00 73.68 321 PHE B CA 1
ATOM 4460 C C . PHE B 1 221 ? 42.877 39.450 123.950 1.00 81.05 321 PHE B C 1
ATOM 4461 O O . PHE B 1 221 ? 41.911 39.026 124.586 1.00 80.27 321 PHE B O 1
ATOM 4469 N N . GLU B 1 222 ? 43.794 40.288 124.468 1.00 80.46 322 GLU B N 1
ATOM 4470 C CA . GLU B 1 222 ? 43.737 40.857 125.817 1.00 81.16 322 GLU B CA 1
ATOM 4471 C C . GLU B 1 222 ? 42.599 41.880 125.943 1.00 84.11 322 GLU B C 1
ATOM 4472 O O . GLU B 1 222 ? 41.577 41.572 126.569 1.00 83.40 322 GLU B O 1
ATOM 4478 N N . GLY B 1 223 ? 42.766 43.045 125.306 1.00 80.04 323 GLY B N 1
ATOM 4479 C CA . GLY B 1 223 ? 41.787 44.132 125.291 1.00 79.46 323 GLY B CA 1
ATOM 4480 C C . GLY B 1 223 ? 40.500 43.748 124.589 1.00 81.41 323 GLY B C 1
ATOM 4481 O O . GLY B 1 223 ? 39.416 43.904 125.155 1.00 80.76 323 GLY B O 1
ATOM 4482 N N . GLU B 1 224 ? 40.624 43.218 123.354 1.00 76.65 324 GLU B N 1
ATOM 4483 C CA . GLU B 1 224 ? 39.508 42.732 122.543 1.00 75.46 324 GLU B CA 1
ATOM 4484 C C . GLU B 1 224 ? 39.040 41.382 123.112 1.00 75.27 324 GLU B C 1
ATOM 4485 O O . GLU B 1 224 ? 39.866 40.614 123.604 1.00 76.66 324 GLU B O 1
ATOM 4491 N N . GLU B 1 225 ? 37.725 41.124 123.077 1.00 65.23 325 GLU B N 1
ATOM 4492 C CA . GLU B 1 225 ? 37.073 39.885 123.513 1.00 62.27 325 GLU B CA 1
ATOM 4493 C C . GLU B 1 225 ? 35.687 39.832 122.899 1.00 56.97 325 GLU B C 1
ATOM 4494 O O . GLU B 1 225 ? 35.003 40.862 122.792 1.00 54.75 325 GLU B O 1
ATOM 4500 N N . LEU B 1 226 ? 35.286 38.635 122.470 1.00 47.23 326 LEU B N 1
ATOM 4501 C CA . LEU B 1 226 ? 33.955 38.429 121.918 1.00 43.86 326 LEU B CA 1
ATOM 4502 C C . LEU B 1 226 ? 33.113 37.934 123.067 1.00 42.82 326 LEU B C 1
ATOM 4503 O O . LEU B 1 226 ? 33.527 37.026 123.785 1.00 43.13 326 LEU B O 1
ATOM 4508 N N . LYS B 1 227 ? 31.948 38.529 123.253 1.00 36.13 327 LYS B N 1
ATOM 4509 C CA . LYS B 1 227 ? 31.042 38.112 124.317 1.00 34.22 327 LYS B CA 1
ATOM 4510 C C . LYS B 1 227 ? 30.095 37.085 123.801 1.00 33.67 327 LYS B C 1
ATOM 4511 O O . LYS B 1 227 ? 29.666 37.167 122.644 1.00 30.89 327 LYS B O 1
ATOM 4517 N N . ARG B 1 228 ? 29.710 36.139 124.669 1.00 30.73 328 ARG B N 1
ATOM 4518 C CA . ARG B 1 228 ? 28.692 35.146 124.311 1.00 30.43 328 ARG B CA 1
ATOM 4519 C C . ARG B 1 228 ? 27.348 35.860 124.108 1.00 31.73 328 ARG B C 1
ATOM 4520 O O . ARG B 1 228 ? 27.013 36.780 124.853 1.00 30.14 328 ARG B O 1
ATOM 4528 N N . ILE B 1 229 ? 26.593 35.447 123.088 1.00 28.83 329 ILE B N 1
ATOM 4529 C CA . ILE B 1 229 ? 25.250 35.979 122.860 1.00 27.63 329 ILE B CA 1
ATOM 4530 C C . ILE B 1 229 ? 24.272 34.842 123.081 1.00 30.17 329 ILE B C 1
ATOM 4531 O O . ILE B 1 229 ? 24.377 33.797 122.446 1.00 29.73 329 ILE B O 1
ATOM 4536 N N . ILE B 1 230 ? 23.331 35.046 123.990 1.00 27.56 330 ILE B N 1
ATOM 4537 C CA . ILE B 1 230 ? 22.282 34.071 124.257 1.00 27.48 330 ILE B CA 1
ATOM 4538 C C . ILE B 1 230 ? 20.934 34.602 123.722 1.00 29.52 330 ILE B C 1
ATOM 4539 O O . ILE B 1 230 ? 20.516 35.693 124.100 1.00 28.58 330 ILE B O 1
ATOM 4544 N N . VAL B 1 231 ? 20.293 33.845 122.810 1.00 25.58 331 VAL B N 1
ATOM 4545 C CA . VAL B 1 231 ? 18.973 34.167 122.258 1.00 26.33 331 VAL B CA 1
ATOM 4546 C C . VAL B 1 231 ? 17.966 33.191 122.829 1.00 32.15 331 VAL B C 1
ATOM 4547 O O . VAL B 1 231 ? 18.084 31.997 122.573 1.00 32.92 331 VAL B O 1
ATOM 4551 N N . VAL B 1 232 ? 17.025 33.673 123.668 1.00 29.09 332 VAL B N 1
ATOM 4552 C CA . VAL B 1 232 ? 16.012 32.811 124.281 1.00 29.30 332 VAL B CA 1
ATOM 4553 C C . VAL B 1 232 ? 14.714 33.016 123.511 1.00 34.02 332 VAL B C 1
ATOM 4554 O O . VAL B 1 232 ? 14.181 34.120 123.493 1.00 35.06 332 VAL B O 1
ATOM 4558 N N . ILE B 1 233 ? 14.238 31.963 122.838 1.00 28.82 333 ILE B N 1
ATOM 4559 C CA . ILE B 1 233 ? 12.977 31.971 122.118 1.00 28.93 333 ILE B CA 1
ATOM 4560 C C . ILE B 1 233 ? 12.001 31.223 123.029 1.00 33.15 333 ILE B C 1
ATOM 4561 O O . ILE B 1 233 ? 12.083 30.002 123.161 1.00 32.53 333 ILE B O 1
ATOM 4566 N N . ASP B 1 234 ? 11.134 31.975 123.709 1.00 31.05 334 ASP B N 1
ATOM 4567 C CA . ASP B 1 234 ? 10.165 31.439 124.678 1.00 31.30 334 ASP B CA 1
ATOM 4568 C C . ASP B 1 234 ? 9.167 30.438 124.061 1.00 32.23 334 ASP B C 1
ATOM 4569 O O . ASP B 1 234 ? 8.877 29.426 124.679 1.00 33.21 334 ASP B O 1
ATOM 4574 N N . GLU B 1 235 ? 8.677 30.699 122.853 1.00 26.54 335 GLU B N 1
ATOM 4575 C CA . GLU B 1 235 ? 7.778 29.773 122.173 1.00 27.69 335 GLU B CA 1
ATOM 4576 C C . GLU B 1 235 ? 8.065 29.801 120.701 1.00 33.49 335 GLU B C 1
ATOM 4577 O O . GLU B 1 235 ? 7.750 30.777 120.001 1.00 32.66 335 GLU B O 1
ATOM 4583 N N . LEU B 1 236 ? 8.605 28.686 120.219 1.00 31.26 336 LEU B N 1
ATOM 4584 C CA . LEU B 1 236 ? 8.964 28.526 118.817 1.00 32.29 336 LEU B CA 1
ATOM 4585 C C . LEU B 1 236 ? 7.769 28.677 117.869 1.00 37.03 336 LEU B C 1
ATOM 4586 O O . LEU B 1 236 ? 7.962 29.129 116.754 1.00 37.37 336 LEU B O 1
ATOM 4591 N N . ALA B 1 237 ? 6.553 28.332 118.297 1.00 34.87 337 ALA B N 1
ATOM 4592 C CA . ALA B 1 237 ? 5.397 28.447 117.391 1.00 35.09 337 ALA B CA 1
ATOM 4593 C C . ALA B 1 237 ? 5.093 29.900 116.953 1.00 41.30 337 ALA B C 1
ATOM 4594 O O . ALA B 1 237 ? 4.537 30.094 115.882 1.00 41.14 337 ALA B O 1
ATOM 4596 N N . GLU B 1 238 ? 5.547 30.912 117.722 1.00 38.58 338 GLU B N 1
ATOM 4597 C CA . GLU B 1 238 ? 5.353 32.337 117.389 1.00 38.88 338 GLU B CA 1
ATOM 4598 C C . GLU B 1 238 ? 6.187 32.763 116.160 1.00 46.85 338 GLU B C 1
ATOM 4599 O O . GLU B 1 238 ? 5.843 33.722 115.461 1.00 47.02 338 GLU B O 1
ATOM 4605 N N . LEU B 1 239 ? 7.267 32.021 115.886 1.00 46.63 339 LEU B N 1
ATOM 4606 C CA . LEU B 1 239 ? 8.162 32.238 114.756 1.00 47.71 339 LEU B CA 1
ATOM 4607 C C . LEU B 1 239 ? 7.897 31.242 113.627 1.00 58.79 339 LEU B C 1
ATOM 4608 O O . LEU B 1 239 ? 8.166 31.571 112.468 1.00 58.03 339 LEU B O 1
ATOM 4621 N N . ASP B 1 241 ? 4.791 29.035 113.297 1.00 67.55 341 ASP B N 1
ATOM 4622 C CA . ASP B 1 241 ? 3.412 28.885 112.873 1.00 67.28 341 ASP B CA 1
ATOM 4623 C C . ASP B 1 241 ? 2.984 30.125 112.088 1.00 71.07 341 ASP B C 1
ATOM 4624 O O . ASP B 1 241 ? 2.773 31.198 112.663 1.00 70.34 341 ASP B O 1
ATOM 4629 N N . LYS B 1 242 ? 2.884 29.966 110.752 1.00 67.89 342 LYS B N 1
ATOM 4630 C CA . LYS B 1 242 ? 2.475 31.014 109.811 1.00 67.33 342 LYS B CA 1
ATOM 4631 C C . LYS B 1 242 ? 0.950 30.986 109.604 1.00 72.41 342 LYS B C 1
ATOM 4632 O O . LYS B 1 242 ? 0.436 31.617 108.683 1.00 72.87 342 LYS B O 1
ATOM 4638 N N . THR B 1 243 ? 0.232 30.261 110.479 1.00 68.99 343 THR B N 1
ATOM 4639 C CA . THR B 1 243 ? -1.233 30.132 110.491 1.00 68.54 343 THR B CA 1
ATOM 4640 C C . THR B 1 243 ? -1.843 31.464 110.953 1.00 71.55 343 THR B C 1
ATOM 4641 O O . THR B 1 243 ? -1.304 32.104 111.856 1.00 72.70 343 THR B O 1
ATOM 4645 N N . GLY B 1 244 ? -2.948 31.858 110.335 1.00 65.85 344 GLY B N 1
ATOM 4646 C CA . GLY B 1 244 ? -3.708 33.046 110.710 1.00 65.37 344 GLY B CA 1
ATOM 4647 C C . GLY B 1 244 ? -3.167 34.408 110.331 1.00 68.49 344 GLY B C 1
ATOM 4648 O O . GLY B 1 244 ? -3.959 35.346 110.154 1.00 69.09 344 GLY B O 1
ATOM 4649 N N . VAL B 1 245 ? -1.827 34.535 110.201 1.00 61.67 345 VAL B N 1
ATOM 4650 C CA . VAL B 1 245 ? -1.145 35.796 109.868 1.00 59.36 345 VAL B CA 1
ATOM 4651 C C . VAL B 1 245 ? -1.400 36.257 108.438 1.00 61.12 345 VAL B C 1
ATOM 4652 O O . VAL B 1 245 ? -1.603 35.427 107.551 1.00 61.14 345 VAL B O 1
ATOM 4656 N N . ASP B 1 246 ? -1.319 37.579 108.202 1.00 56.47 346 ASP B N 1
ATOM 4657 C CA . ASP B 1 246 ? -1.477 38.165 106.864 1.00 55.97 346 ASP B CA 1
ATOM 4658 C C . ASP B 1 246 ? -0.209 37.950 106.031 1.00 59.41 346 ASP B C 1
ATOM 4659 O O . ASP B 1 246 ? 0.836 37.605 106.575 1.00 59.03 346 ASP B O 1
ATOM 4664 N N . ASP B 1 247 ? -0.311 38.142 104.710 1.00 55.83 347 ASP B N 1
ATOM 4665 C CA . ASP B 1 247 ? 0.758 37.919 103.749 1.00 55.54 347 ASP B CA 1
ATOM 4666 C C . ASP B 1 247 ? 2.052 38.657 104.082 1.00 58.01 347 ASP B C 1
ATOM 4667 O O . ASP B 1 247 ? 3.117 38.036 104.010 1.00 57.97 347 ASP B O 1
ATOM 4672 N N . GLU B 1 248 ? 1.963 39.943 104.496 1.00 52.14 348 GLU B N 1
ATOM 4673 C CA . GLU B 1 248 ? 3.124 40.750 104.883 1.00 50.82 348 GLU B CA 1
ATOM 4674 C C . GLU B 1 248 ? 3.845 40.106 106.071 1.00 52.99 348 GLU B C 1
ATOM 4675 O O . GLU B 1 248 ? 5.053 39.926 106.002 1.00 53.27 348 GLU B O 1
ATOM 4681 N N . THR B 1 249 ? 3.096 39.727 107.134 1.00 47.54 349 THR B N 1
ATOM 4682 C CA . THR B 1 249 ? 3.638 39.099 108.338 1.00 46.06 349 THR B CA 1
ATOM 4683 C C . THR B 1 249 ? 4.226 37.746 107.992 1.00 46.74 349 THR B C 1
ATOM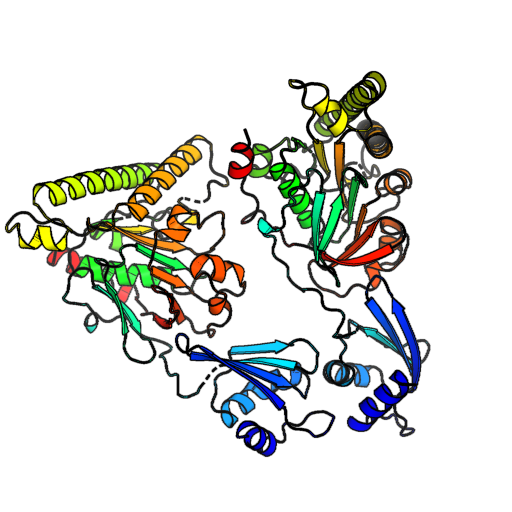 4684 O O . THR B 1 249 ? 5.328 37.436 108.436 1.00 43.89 349 THR B O 1
ATOM 4688 N N . ARG B 1 250 ? 3.529 36.983 107.133 1.00 44.00 350 ARG B N 1
ATOM 4689 C CA . ARG B 1 250 ? 3.964 35.665 106.662 1.00 43.19 350 ARG B CA 1
ATOM 4690 C C . ARG B 1 250 ? 5.358 35.738 105.995 1.00 46.12 350 ARG B C 1
ATOM 4691 O O . ARG B 1 250 ? 6.220 34.932 106.334 1.00 45.98 350 ARG B O 1
ATOM 4699 N N . ALA B 1 251 ? 5.594 36.736 105.111 1.00 40.60 351 ALA B N 1
ATOM 4700 C CA . ALA B 1 251 ? 6.884 36.899 104.438 1.00 40.31 351 ALA B CA 1
ATOM 4701 C C . ALA B 1 251 ? 8.031 37.182 105.416 1.00 43.49 351 ALA B C 1
ATOM 4702 O O . ALA B 1 251 ? 9.135 36.685 105.211 1.00 43.45 351 ALA B O 1
ATOM 4704 N N . LYS B 1 252 ? 7.754 37.935 106.503 1.00 38.61 352 LYS B N 1
ATOM 4705 C CA . LYS B 1 252 ? 8.730 38.228 107.547 1.00 37.12 352 LYS B CA 1
ATOM 4706 C C . LYS B 1 252 ? 9.058 36.957 108.333 1.00 37.38 352 LYS B C 1
ATOM 4707 O O . LYS B 1 252 ? 10.234 36.683 108.615 1.00 34.53 352 LYS B O 1
ATOM 4713 N N . LEU B 1 253 ? 8.031 36.154 108.638 1.00 33.47 353 LEU B N 1
ATOM 4714 C CA . LEU B 1 253 ? 8.208 34.886 109.349 1.00 34.44 353 LEU B CA 1
ATOM 4715 C C . LEU B 1 253 ? 9.017 33.872 108.531 1.00 41.45 353 LEU B C 1
ATOM 4716 O O . LEU B 1 253 ? 9.846 33.169 109.100 1.00 41.54 353 LEU B O 1
ATOM 4721 N N . VAL B 1 254 ? 8.827 33.852 107.196 1.00 39.64 354 VAL B N 1
ATOM 4722 C CA . VAL B 1 254 ? 9.572 32.971 106.289 1.00 40.27 354 VAL B CA 1
ATOM 4723 C C . VAL B 1 254 ? 11.047 33.403 106.316 1.00 46.07 354 VAL B C 1
ATOM 4724 O O . VAL B 1 254 ? 11.926 32.545 106.465 1.00 46.64 354 VAL B O 1
ATOM 4728 N N . ARG B 1 255 ? 11.307 34.732 106.255 1.00 41.47 355 ARG B N 1
ATOM 4729 C CA . ARG B 1 255 ? 12.676 35.246 106.369 1.00 40.66 355 ARG B CA 1
ATOM 4730 C C . ARG B 1 255 ? 13.304 34.909 107.732 1.00 43.29 355 ARG B C 1
ATOM 4731 O O . ARG B 1 255 ? 14.465 34.511 107.760 1.00 42.87 355 ARG B O 1
ATOM 4739 N N . ILE B 1 256 ? 12.541 35.010 108.847 1.00 38.87 356 ILE B N 1
ATOM 4740 C CA . ILE B 1 256 ? 13.056 34.670 110.186 1.00 38.45 356 ILE B CA 1
ATOM 4741 C C . ILE B 1 256 ? 13.435 33.181 110.253 1.00 43.03 356 ILE B C 1
ATOM 4742 O O . ILE B 1 256 ? 14.509 32.854 110.753 1.00 42.18 356 ILE B O 1
ATOM 4747 N N . GLU B 1 257 ? 12.589 32.296 109.692 1.00 40.46 357 GLU B N 1
ATOM 4748 C CA . GLU B 1 257 ? 12.848 30.854 109.650 1.00 41.04 357 GLU B CA 1
ATOM 4749 C C . GLU B 1 257 ? 14.195 30.557 108.940 1.00 42.15 357 GLU B C 1
ATOM 4750 O O . GLU B 1 257 ? 14.986 29.775 109.449 1.00 41.74 357 GLU B O 1
ATOM 4756 N N . GLY B 1 258 ? 14.469 31.262 107.845 1.00 36.62 358 GLY B N 1
ATOM 4757 C CA . GLY B 1 258 ? 15.720 31.147 107.115 1.00 36.33 358 GLY B CA 1
ATOM 4758 C C . GLY B 1 258 ? 16.907 31.562 107.979 1.00 39.96 358 GLY B C 1
ATOM 4759 O O . GLY B 1 258 ? 17.913 30.849 108.022 1.00 38.77 358 GLY B O 1
ATOM 4760 N N . TYR B 1 259 ? 16.777 32.694 108.721 1.00 34.34 359 TYR B N 1
ATOM 4761 C CA . TYR B 1 259 ? 17.837 33.195 109.599 1.00 33.92 359 TYR B CA 1
ATOM 4762 C C . TYR B 1 259 ? 18.180 32.232 110.723 1.00 35.28 359 TYR B C 1
ATOM 4763 O O . TYR B 1 259 ? 19.357 31.929 110.912 1.00 34.30 359 TYR B O 1
ATOM 4772 N N . THR B 1 260 ? 17.163 31.730 111.434 1.00 32.71 360 THR B N 1
ATOM 4773 C CA . THR B 1 260 ? 17.300 30.795 112.567 1.00 33.53 360 TH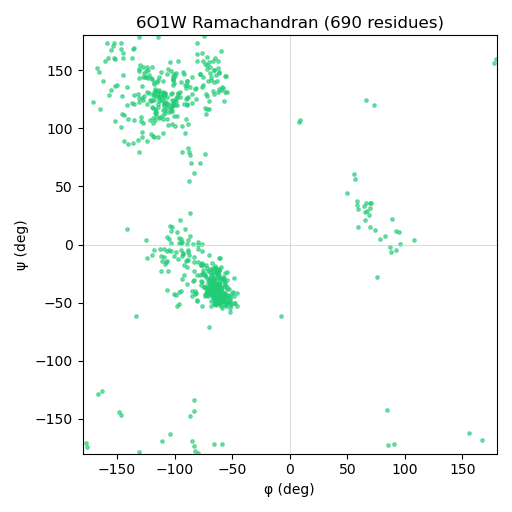R B CA 1
ATOM 4774 C C . THR B 1 260 ? 17.989 29.502 112.122 1.00 39.55 360 THR B C 1
ATOM 4775 O O . THR B 1 260 ? 18.823 28.974 112.852 1.00 40.51 360 THR B O 1
ATOM 4779 N N . SER B 1 261 ? 17.676 29.044 110.900 1.00 36.08 361 SER B N 1
ATOM 4780 C CA . SER B 1 261 ? 18.235 27.858 110.253 1.00 36.56 361 SER B CA 1
ATOM 4781 C C . SER B 1 261 ? 19.735 28.035 109.988 1.00 38.42 361 SER B C 1
ATOM 4782 O O . SER B 1 261 ? 20.506 27.100 110.217 1.00 35.87 361 SER B O 1
ATOM 4785 N N . THR B 1 262 ? 20.132 29.219 109.471 1.00 34.74 362 THR B N 1
ATOM 4786 C CA . THR B 1 262 ? 21.528 29.570 109.201 1.00 34.75 362 THR B CA 1
ATOM 4787 C C . THR B 1 262 ? 22.307 29.538 110.515 1.00 37.68 362 THR B C 1
ATOM 4788 O O . THR B 1 262 ? 23.395 28.976 110.537 1.00 36.94 362 THR B O 1
ATOM 4792 N N . LEU B 1 263 ? 21.733 30.102 111.605 1.00 33.37 363 LEU B N 1
ATOM 4793 C CA . LEU B 1 263 ? 22.363 30.150 112.933 1.00 32.72 363 LEU B CA 1
ATOM 4794 C C . LEU B 1 263 ? 22.525 28.755 113.531 1.00 37.31 363 LEU B C 1
ATOM 4795 O O . LEU B 1 263 ? 23.605 28.405 113.980 1.00 37.15 363 LEU B O 1
ATOM 4800 N N . ALA B 1 264 ? 21.469 27.953 113.512 1.00 35.48 364 ALA B N 1
ATOM 4801 C CA . ALA B 1 264 ? 21.495 26.598 114.060 1.00 35.94 364 ALA B CA 1
ATOM 4802 C C . ALA B 1 264 ? 22.569 25.730 113.351 1.00 39.82 364 ALA B C 1
ATOM 4803 O O . ALA B 1 264 ? 23.232 24.934 114.008 1.00 39.61 364 ALA B O 1
ATOM 4805 N N . ARG B 1 265 ? 22.769 25.912 112.046 1.00 35.51 365 ARG B N 1
ATOM 4806 C CA . ARG B 1 265 ? 23.753 25.090 111.373 1.00 35.76 365 ARG B CA 1
ATOM 4807 C C . ARG B 1 265 ? 25.170 25.686 111.311 1.00 37.03 365 ARG B C 1
ATOM 4808 O O . ARG B 1 265 ? 26.107 24.905 111.275 1.00 38.32 365 ARG B O 1
ATOM 4816 N N . LEU B 1 266 ? 25.337 27.022 111.348 1.00 31.25 366 LEU B N 1
ATOM 4817 C CA . LEU B 1 266 ? 26.630 27.687 111.178 1.00 30.65 366 LEU B CA 1
ATOM 4818 C C . LEU B 1 266 ? 27.233 28.409 112.383 1.00 38.35 366 LEU B C 1
ATOM 4819 O O . LEU B 1 266 ? 28.409 28.803 112.304 1.00 36.46 366 LEU B O 1
ATOM 4824 N N . SER B 1 267 ? 26.462 28.585 113.485 1.00 37.82 367 SER B N 1
ATOM 4825 C CA . SER B 1 267 ? 26.863 29.386 114.663 1.00 39.58 367 SER B CA 1
ATOM 4826 C C . SER B 1 267 ? 27.647 28.675 115.804 1.00 47.12 367 SER B C 1
ATOM 4827 O O . SER B 1 267 ? 27.979 29.312 116.831 1.00 50.19 367 SER B O 1
ATOM 4830 N N . ARG B 1 268 ? 27.976 27.410 115.596 1.00 40.90 368 ARG B N 1
ATOM 4831 C CA . ARG B 1 268 ? 28.677 26.480 116.482 1.00 40.06 368 ARG B CA 1
ATOM 4832 C C . ARG B 1 268 ? 29.932 27.010 117.185 1.00 43.70 368 ARG B C 1
ATOM 4833 O O . ARG B 1 268 ? 30.141 26.697 118.354 1.00 44.39 368 ARG B O 1
ATOM 4841 N N . ALA B 1 269 ? 30.781 27.765 116.475 1.00 38.15 369 ALA B N 1
ATOM 4842 C CA . ALA B 1 269 ? 32.070 28.248 116.982 1.00 36.24 369 ALA B CA 1
ATOM 4843 C C . ALA B 1 269 ? 32.100 29.704 117.456 1.00 35.66 369 ALA B C 1
ATOM 4844 O O . ALA B 1 269 ? 33.079 30.104 118.093 1.00 34.25 369 ALA B O 1
ATOM 4846 N N . THR B 1 270 ? 31.035 30.475 117.197 1.00 29.82 370 THR B N 1
ATOM 4847 C CA . THR B 1 270 ? 31.032 31.921 117.426 1.00 29.52 370 THR B CA 1
ATOM 4848 C C . THR B 1 270 ? 30.445 32.411 118.752 1.00 32.15 370 THR B C 1
ATOM 4849 O O . THR B 1 270 ? 30.385 33.622 118.985 1.00 31.23 370 THR B O 1
ATOM 4853 N N . GLY B 1 271 ? 30.012 31.505 119.601 1.00 29.10 371 GLY B N 1
ATOM 4854 C CA . GLY B 1 271 ? 29.432 31.898 120.886 1.00 28.28 371 GLY B CA 1
ATOM 4855 C C . GLY B 1 271 ? 28.094 32.570 120.737 1.00 28.80 371 GLY B C 1
ATOM 4856 O O . GLY B 1 271 ? 27.804 33.523 121.446 1.00 28.30 371 GLY B O 1
ATOM 4857 N N . ILE B 1 272 ? 27.293 32.127 119.772 1.00 27.09 372 ILE B N 1
ATOM 4858 C CA . ILE B 1 272 ? 25.909 32.592 119.563 1.00 27.12 372 ILE B CA 1
ATOM 4859 C C . ILE B 1 272 ? 25.025 31.363 119.792 1.00 31.76 372 ILE B C 1
ATOM 4860 O O . ILE B 1 272 ? 25.082 30.400 119.016 1.00 29.81 372 ILE B O 1
ATOM 4865 N N . ASN B 1 273 ? 24.260 31.372 120.899 1.00 29.07 373 ASN B N 1
ATOM 4866 C CA . ASN B 1 273 ? 23.462 30.218 121.327 1.00 28.47 373 ASN B CA 1
ATOM 4867 C C . ASN B 1 273 ? 21.947 30.456 121.363 1.00 32.77 373 ASN B C 1
ATOM 4868 O O . ASN B 1 273 ? 21.465 31.443 121.940 1.00 30.72 373 ASN B O 1
ATOM 4873 N N . LEU B 1 274 ? 21.209 29.525 120.765 1.00 30.46 374 LEU B N 1
ATOM 4874 C CA . LEU B 1 274 ? 19.745 29.556 120.736 1.00 31.97 374 LEU B CA 1
ATOM 4875 C C . LEU B 1 274 ? 19.203 28.599 121.784 1.00 34.29 374 LEU B C 1
ATOM 4876 O O . LEU B 1 274 ? 19.551 27.426 121.752 1.00 33.80 374 LEU B O 1
ATOM 4881 N N . CYS B 1 275 ? 18.367 29.100 122.712 1.00 30.18 375 CYS B N 1
ATOM 4882 C CA . CYS B 1 275 ? 17.688 28.310 123.738 1.00 32.07 375 CYS B CA 1
ATOM 4883 C C . CYS B 1 275 ? 16.223 28.478 123.412 1.00 33.37 375 CYS B C 1
ATOM 4884 O O . CYS B 1 275 ? 15.681 29.576 123.525 1.00 31.43 375 CYS B O 1
ATOM 4887 N N . ILE B 1 276 ? 15.624 27.413 122.873 1.00 29.04 376 ILE B N 1
ATOM 4888 C CA . ILE B 1 276 ? 14.262 27.411 122.322 1.00 28.22 376 ILE B CA 1
ATOM 4889 C C . ILE B 1 276 ? 13.303 26.602 123.184 1.00 30.35 376 ILE B C 1
ATOM 4890 O O . ILE B 1 276 ? 13.549 25.442 123.469 1.00 30.56 376 ILE B O 1
ATOM 4895 N N . GLY B 1 277 ? 12.205 27.210 123.530 1.00 25.78 377 GLY B N 1
ATOM 4896 C CA . GLY B 1 277 ? 11.128 26.548 124.242 1.00 26.13 377 GLY B CA 1
ATOM 4897 C C . GLY B 1 277 ? 10.018 26.185 123.274 1.00 30.31 377 GLY B C 1
ATOM 4898 O O . GLY B 1 277 ? 9.747 26.912 122.304 1.00 28.94 377 GLY B O 1
ATOM 4899 N N . VAL B 1 278 ? 9.406 25.027 123.489 1.00 27.30 378 VAL B N 1
ATOM 4900 C CA . VAL B 1 278 ? 8.318 24.599 122.629 1.00 27.83 378 VAL B CA 1
ATOM 4901 C C . VAL B 1 278 ? 7.239 23.913 123.492 1.00 29.60 378 VAL B C 1
ATOM 4902 O O . VAL B 1 278 ? 7.522 22.978 124.217 1.00 26.59 378 VAL B O 1
ATOM 4906 N N . GLN B 1 279 ? 6.033 24.466 123.473 1.00 27.29 379 GLN B N 1
ATOM 4907 C CA . GLN B 1 279 ? 4.915 23.932 124.235 1.00 28.14 379 GLN B CA 1
ATOM 4908 C C . GLN B 1 279 ? 4.246 22.771 123.518 1.00 35.51 379 GLN B C 1
ATOM 4909 O O . GLN B 1 279 ? 3.876 21.794 124.162 1.00 35.71 379 GLN B O 1
ATOM 4915 N N . ARG B 1 280 ? 4.065 22.887 122.204 1.00 35.38 380 ARG B N 1
ATOM 4916 C CA . ARG B 1 280 ? 3.366 21.882 121.408 1.00 37.08 380 ARG B CA 1
ATOM 4917 C C . ARG B 1 280 ? 4.233 21.382 120.279 1.00 40.89 380 ARG B C 1
ATOM 4918 O O . ARG B 1 280 ? 4.250 21.953 119.195 1.00 41.16 380 ARG B O 1
ATOM 4926 N N . PRO B 1 281 ? 5.026 20.332 120.526 1.00 37.20 381 PRO B N 1
ATOM 4927 C CA . PRO B 1 281 ? 5.908 19.833 119.464 1.00 37.85 381 PRO B CA 1
ATOM 4928 C C . PRO B 1 281 ? 5.115 19.084 118.396 1.00 41.95 381 PRO B C 1
ATOM 4929 O O . PRO B 1 281 ? 4.506 18.075 118.696 1.00 42.28 381 PRO B O 1
ATOM 4933 N N . ASP B 1 282 ? 5.137 19.592 117.171 1.00 39.72 382 ASP B N 1
ATOM 4934 C CA . ASP B 1 282 ? 4.542 19.010 115.965 1.00 40.08 382 ASP B CA 1
ATOM 4935 C C . ASP B 1 282 ? 5.421 19.379 114.756 1.00 47.69 382 ASP B C 1
ATOM 4936 O O . ASP B 1 282 ? 6.276 20.255 114.891 1.00 47.51 382 ASP B O 1
ATOM 4941 N N . ALA B 1 283 ? 5.195 18.742 113.584 1.00 47.46 383 ALA B N 1
ATOM 4942 C CA . ALA B 1 283 ? 5.906 18.980 112.309 1.00 48.42 383 ALA B CA 1
ATOM 4943 C C . ALA B 1 283 ? 5.739 20.394 111.761 1.00 52.08 383 ALA B C 1
ATOM 4944 O O . ALA B 1 283 ? 6.578 20.857 110.982 1.00 53.54 383 ALA B O 1
ATOM 4946 N N . LYS B 1 284 ? 4.668 21.079 112.152 1.00 47.73 384 LYS B N 1
ATOM 4947 C CA . LYS B 1 284 ? 4.425 22.467 111.749 1.00 47.63 384 LYS B CA 1
ATOM 4948 C C . LYS B 1 284 ? 5.434 23.405 112.479 1.00 51.49 384 LYS B C 1
ATOM 4949 O O . LYS B 1 284 ? 5.924 24.359 111.876 1.00 53.36 384 LYS B O 1
ATOM 4955 N N . VAL B 1 285 ? 5.757 23.112 113.758 1.00 43.77 385 VAL B N 1
ATOM 4956 C CA . VAL B 1 285 ? 6.636 23.959 114.577 1.00 43.26 385 VAL B CA 1
ATOM 4957 C C . VAL B 1 285 ? 8.103 23.465 114.559 1.00 44.60 385 VAL B C 1
ATOM 4958 O O . VAL B 1 285 ? 8.996 24.274 114.346 1.00 42.36 385 VAL B O 1
ATOM 4962 N N . ILE B 1 286 ? 8.343 22.169 114.828 1.00 40.85 386 ILE B N 1
ATOM 4963 C CA . ILE B 1 286 ? 9.696 21.619 114.811 1.00 42.02 386 ILE B CA 1
ATOM 4964 C C . ILE B 1 286 ? 9.967 21.110 113.408 1.00 49.02 386 ILE B C 1
ATOM 4965 O O . ILE B 1 286 ? 9.519 20.031 113.005 1.00 47.25 386 ILE B O 1
ATOM 4970 N N . THR B 1 287 ? 10.615 21.976 112.633 1.00 49.87 387 THR B N 1
ATOM 4971 C CA . THR B 1 287 ? 10.946 21.731 111.229 1.00 52.05 387 THR B CA 1
ATOM 4972 C C . THR B 1 287 ? 12.447 21.461 111.088 1.00 60.18 387 THR B C 1
ATOM 4973 O O . THR B 1 287 ? 13.240 22.063 111.821 1.00 61.60 387 THR B O 1
ATOM 4977 N N . GLY B 1 288 ? 12.786 20.591 110.126 1.00 57.34 388 GLY B N 1
ATOM 4978 C CA . GLY B 1 288 ? 14.120 20.135 109.715 1.00 56.39 388 GLY B CA 1
ATOM 4979 C C . GLY B 1 288 ? 15.320 20.830 110.320 1.00 57.14 388 GLY B C 1
ATOM 4980 O O . GLY B 1 288 ? 16.121 20.198 111.007 1.00 55.30 388 GLY B O 1
ATOM 4981 N N . GLN B 1 289 ? 15.438 22.132 110.062 1.00 53.89 389 GLN B N 1
ATOM 4982 C CA . GLN B 1 289 ? 16.484 23.016 110.577 1.00 54.87 389 GLN B CA 1
ATOM 4983 C C . GLN B 1 289 ? 16.750 22.842 112.105 1.00 59.74 389 GLN B C 1
ATOM 4984 O O . GLN B 1 289 ? 17.890 22.623 112.521 1.00 60.75 389 GLN B O 1
ATOM 4990 N N . ILE B 1 290 ? 15.685 22.922 112.916 1.00 54.31 390 ILE B N 1
ATOM 4991 C CA . ILE B 1 290 ? 15.707 22.771 114.371 1.00 52.69 390 ILE B CA 1
ATOM 4992 C C . ILE B 1 290 ? 15.696 21.272 114.688 1.00 54.33 390 ILE B C 1
ATOM 4993 O O . ILE B 1 290 ? 16.478 20.815 115.513 1.00 52.28 390 ILE B O 1
ATOM 4998 N N . LYS B 1 291 ? 14.858 20.509 113.967 1.00 52.27 391 LYS B N 1
ATOM 4999 C CA . LYS B 1 291 ? 14.720 19.054 114.060 1.00 52.99 391 LYS B CA 1
ATOM 5000 C C . LYS B 1 291 ? 16.050 18.310 114.035 1.00 57.54 391 LYS B C 1
ATOM 5001 O O . LYS B 1 291 ? 16.122 17.224 114.611 1.00 59.06 391 LYS B O 1
ATOM 5007 N N . ASN B 1 292 ? 17.096 18.852 113.380 1.00 52.91 392 ASN B N 1
ATOM 5008 C CA . ASN B 1 292 ? 18.350 18.102 113.355 1.00 52.84 392 ASN B CA 1
ATOM 5009 C C . ASN B 1 292 ? 19.657 18.939 113.486 1.00 53.64 392 ASN B C 1
ATOM 5010 O O . ASN B 1 292 ? 20.736 18.377 113.296 1.00 54.72 392 ASN B O 1
ATOM 5015 N N . ASN B 1 293 ? 19.584 20.226 113.878 1.00 45.25 393 ASN B N 1
ATOM 5016 C CA . ASN B 1 293 ? 20.791 21.024 114.119 1.00 43.29 393 ASN B CA 1
ATOM 5017 C C . ASN B 1 293 ? 20.815 21.646 115.541 1.00 43.20 393 ASN B C 1
ATOM 5018 O O . ASN B 1 293 ? 21.749 22.368 115.880 1.00 42.86 393 ASN B O 1
ATOM 5023 N N . VAL B 1 294 ? 19.813 21.330 116.376 1.00 35.61 394 VAL B N 1
ATOM 5024 C CA . VAL B 1 294 ? 19.775 21.742 117.778 1.00 34.41 394 VAL B CA 1
ATOM 5025 C C . VAL B 1 294 ? 20.119 20.417 118.543 1.00 36.62 394 VAL B C 1
ATOM 5026 O O . VAL B 1 294 ? 19.307 19.488 118.570 1.00 35.24 394 VAL B O 1
ATOM 5030 N N . PRO B 1 295 ? 21.362 20.267 119.045 1.00 30.84 395 PRO B N 1
ATOM 5031 C CA . PRO B 1 295 ? 21.753 18.973 119.638 1.00 30.12 395 PRO B CA 1
ATOM 5032 C C . PRO B 1 295 ? 21.207 18.665 121.035 1.00 33.31 395 PRO B C 1
ATOM 5033 O O . PRO B 1 295 ? 20.944 17.494 121.321 1.00 32.95 395 PRO B O 1
ATOM 5037 N N . VAL B 1 296 ? 21.013 19.680 121.895 1.00 27.25 396 VAL B N 1
ATOM 5038 C CA . VAL B 1 296 ? 20.512 19.425 123.243 1.00 26.03 396 VAL B CA 1
ATOM 5039 C C . VAL B 1 296 ? 18.976 19.339 123.252 1.00 30.66 396 VAL B C 1
ATOM 5040 O O . VAL B 1 296 ? 18.264 20.268 122.872 1.00 29.66 396 VAL B O 1
ATOM 5044 N N . ARG B 1 297 ? 18.471 18.202 123.698 1.00 27.35 397 ARG B N 1
ATOM 5045 C CA . ARG B 1 297 ? 17.026 18.005 123.770 1.00 27.68 397 ARG B CA 1
ATOM 5046 C C . ARG B 1 297 ? 16.634 17.781 125.195 1.00 30.96 397 ARG B C 1
ATOM 5047 O O . ARG B 1 297 ? 17.189 16.906 125.871 1.00 30.45 397 ARG B O 1
ATOM 5055 N N . ILE B 1 298 ? 15.717 18.611 125.667 1.00 26.62 398 ILE B N 1
ATOM 5056 C CA . ILE B 1 298 ? 15.171 18.520 127.012 1.00 25.36 398 ILE B CA 1
ATOM 5057 C C . ILE B 1 298 ? 13.690 18.314 126.775 1.00 33.32 398 ILE B C 1
ATOM 5058 O O . ILE B 1 298 ? 13.065 19.113 126.074 1.00 31.66 398 ILE B O 1
ATOM 5063 N N . CYS B 1 299 ? 13.120 17.222 127.309 1.00 31.50 399 CYS B N 1
ATOM 5064 C CA . CYS B 1 299 ? 11.703 16.974 127.036 1.00 30.16 399 CYS B CA 1
ATOM 5065 C C . CYS B 1 299 ? 10.899 16.653 128.298 1.00 32.62 399 CYS B C 1
ATOM 5066 O O . CYS B 1 299 ? 11.274 15.778 129.074 1.00 31.67 399 CYS B O 1
ATOM 5069 N N . GLY B 1 300 ? 9.793 17.354 128.471 1.00 27.76 400 GLY B N 1
ATOM 5070 C CA . GLY B 1 300 ? 8.853 17.103 129.558 1.00 27.95 400 GLY B CA 1
ATOM 5071 C C . GLY B 1 300 ? 7.950 15.927 129.227 1.00 31.27 400 GLY B C 1
ATOM 5072 O O . GLY B 1 300 ? 8.087 15.306 128.171 1.00 27.54 400 GLY B O 1
ATOM 5073 N N . ARG B 1 301 ? 7.038 15.603 130.142 1.00 31.10 401 ARG B N 1
ATOM 5074 C CA . ARG B 1 301 ? 6.105 14.494 129.959 1.00 32.28 401 ARG B CA 1
ATOM 5075 C C . ARG B 1 301 ? 5.063 14.867 128.917 1.00 36.76 401 ARG B C 1
ATOM 5076 O O . ARG B 1 301 ? 4.446 15.912 129.016 1.00 35.52 401 ARG B O 1
ATOM 5084 N N . PHE B 1 302 ? 4.892 14.009 127.922 1.00 35.31 402 PHE B N 1
ATOM 5085 C CA . PHE B 1 302 ? 3.873 14.163 126.907 1.00 36.14 402 PHE B CA 1
ATOM 5086 C C . PHE B 1 302 ? 3.079 12.867 126.826 1.00 45.98 402 PHE B C 1
ATOM 5087 O O . PHE B 1 302 ? 3.673 11.823 126.597 1.00 44.86 402 PHE B O 1
ATOM 5095 N N . ALA B 1 303 ? 1.747 12.934 126.992 1.00 47.90 403 ALA B N 1
ATOM 5096 C CA . ALA B 1 303 ? 0.867 11.750 126.900 1.00 49.50 403 ALA B CA 1
ATOM 5097 C C . ALA B 1 303 ? 0.991 11.085 125.526 1.00 56.65 403 ALA B C 1
ATOM 5098 O O . ALA B 1 303 ? 1.137 9.872 125.462 1.00 57.20 403 ALA B O 1
ATOM 5100 N N . ASP B 1 304 ? 1.007 11.874 124.438 1.00 54.36 404 ASP B N 1
ATOM 5101 C CA . ASP B 1 304 ? 1.142 11.295 123.105 1.00 54.65 404 ASP B CA 1
ATOM 5102 C C . ASP B 1 304 ? 2.599 10.992 122.754 1.00 56.83 404 ASP B C 1
ATOM 5103 O O . ASP B 1 304 ? 3.500 11.817 122.968 1.00 56.51 404 ASP B O 1
ATOM 5108 N N . SER B 1 305 ? 2.810 9.791 122.208 1.00 51.45 405 SER B N 1
ATOM 5109 C CA . SER B 1 305 ? 4.092 9.254 121.776 1.00 50.30 405 SER B CA 1
ATOM 5110 C C . SER B 1 305 ? 4.762 10.073 120.645 1.00 51.36 405 SER B C 1
ATOM 5111 O O . SER B 1 305 ? 5.996 10.061 120.544 1.00 49.34 405 SER B O 1
ATOM 5114 N N . LYS B 1 306 ? 3.949 10.759 119.794 1.00 46.55 406 LYS B N 1
ATOM 5115 C CA . LYS B 1 306 ? 4.424 11.557 118.646 1.00 45.22 406 LYS B CA 1
ATOM 5116 C C . LYS B 1 306 ? 5.205 12.807 119.063 1.00 45.01 406 LYS B C 1
ATOM 5117 O O . LYS B 1 306 ? 6.180 13.156 118.405 1.00 45.07 406 LYS B O 1
ATOM 5123 N N . ALA B 1 307 ? 4.798 13.462 120.157 1.00 39.04 407 ALA B N 1
ATOM 5124 C CA . ALA B 1 307 ? 5.483 14.650 120.676 1.00 37.37 407 ALA B CA 1
ATOM 5125 C C . ALA B 1 307 ? 6.889 14.246 121.128 1.00 39.92 407 ALA B C 1
ATOM 5126 O O . ALA B 1 307 ? 7.851 14.929 120.791 1.00 38.38 407 ALA B O 1
ATOM 5128 N N . SER B 1 308 ? 7.006 13.075 121.808 1.00 35.80 408 SER B N 1
ATOM 5129 C CA . SER B 1 308 ? 8.283 12.535 122.277 1.00 35.72 408 SER B CA 1
ATOM 5130 C C . SER B 1 308 ? 9.191 12.197 121.094 1.00 39.50 408 SER B C 1
ATOM 5131 O O . SER B 1 308 ? 10.392 12.463 121.152 1.00 39.46 408 SER B O 1
ATOM 5134 N N . GLU B 1 309 ? 8.619 11.597 120.039 1.00 37.51 409 GLU B N 1
ATOM 5135 C CA . GLU B 1 309 ? 9.323 11.211 118.815 1.00 38.32 409 GLU B CA 1
ATOM 5136 C C . GLU B 1 309 ? 9.938 12.424 118.130 1.00 41.15 409 GLU B C 1
ATOM 5137 O O . GLU B 1 309 ? 11.102 12.370 117.738 1.00 40.02 409 GLU B O 1
ATOM 5143 N N . ILE B 1 310 ? 9.177 13.522 118.001 1.00 38.54 410 ILE B N 1
ATOM 5144 C CA . ILE B 1 310 ? 9.709 14.742 117.377 1.00 38.83 410 ILE B CA 1
ATOM 5145 C C . ILE B 1 310 ? 10.908 15.316 118.178 1.00 39.69 410 ILE B C 1
ATOM 5146 O O . ILE B 1 310 ? 11.894 15.727 117.585 1.00 39.71 410 ILE B O 1
ATOM 5151 N N . VAL B 1 311 ? 10.846 15.294 119.513 1.00 34.93 411 VAL B N 1
ATOM 5152 C CA . VAL B 1 311 ? 11.896 15.916 120.341 1.00 33.29 411 VAL B CA 1
ATOM 5153 C C . VAL B 1 311 ? 13.103 15.017 120.610 1.00 36.18 411 VAL B C 1
ATOM 5154 O O . VAL B 1 311 ? 14.241 15.494 120.514 1.00 35.09 411 VAL B O 1
ATOM 5158 N N . LEU B 1 312 ? 12.864 13.733 120.945 1.00 33.01 412 LEU B N 1
ATOM 5159 C CA . LEU B 1 312 ? 13.895 12.783 121.376 1.00 31.82 412 LEU B CA 1
ATOM 5160 C C . LEU B 1 312 ? 14.244 11.703 120.389 1.00 37.89 412 LEU B C 1
ATOM 5161 O O . LEU B 1 312 ? 15.234 11.004 120.604 1.00 36.96 412 LEU B O 1
ATOM 5166 N N . SER B 1 313 ? 13.387 11.484 119.380 1.00 37.54 413 SER B N 1
ATOM 5167 C CA . SER B 1 313 ? 13.479 10.415 118.368 1.00 39.14 413 SER B CA 1
ATOM 5168 C C . SER B 1 313 ? 13.332 9.020 119.033 1.00 43.43 413 SER B C 1
ATOM 5169 O O . SER B 1 313 ? 13.912 8.025 118.610 1.00 43.04 413 SER B O 1
ATOM 5172 N N . ASN B 1 314 ? 12.513 8.992 120.093 1.00 39.93 414 ASN B N 1
ATOM 5173 C CA . ASN B 1 314 ? 12.129 7.834 120.879 1.00 39.29 414 ASN B CA 1
ATOM 5174 C C . ASN B 1 314 ? 10.818 8.209 121.587 1.00 42.97 414 ASN B C 1
ATOM 5175 O O . ASN B 1 314 ? 10.407 9.371 121.552 1.00 40.75 414 ASN B O 1
ATOM 5180 N N . THR B 1 315 ? 10.206 7.249 122.263 1.00 39.75 415 THR B N 1
ATOM 5181 C CA . THR B 1 315 ? 8.878 7.356 122.875 1.00 39.91 415 THR B CA 1
ATOM 5182 C C . THR B 1 315 ? 8.933 7.518 124.424 1.00 40.83 415 THR B C 1
ATOM 5183 O O . THR B 1 315 ? 7.896 7.586 125.088 1.00 39.24 415 THR B O 1
ATOM 5187 N N . LYS B 1 316 ? 10.137 7.639 124.979 1.00 36.32 416 LYS B N 1
ATOM 5188 C CA . LYS B 1 316 ? 10.388 7.675 126.435 1.00 35.44 416 LYS B CA 1
ATOM 5189 C C . LYS B 1 316 ? 9.660 8.784 127.237 1.00 37.53 416 LYS B C 1
ATOM 5190 O O . LYS B 1 316 ? 9.354 8.545 128.416 1.00 35.27 416 LYS B O 1
ATOM 5196 N N . ALA B 1 317 ? 9.348 9.963 126.623 1.00 33.21 417 ALA B N 1
ATOM 5197 C CA . ALA B 1 317 ? 8.642 11.045 127.345 1.00 32.43 417 ALA B CA 1
ATOM 5198 C C . ALA B 1 317 ? 7.240 10.680 127.807 1.00 36.76 417 ALA B C 1
ATOM 5199 O O . ALA B 1 317 ? 6.739 11.265 128.765 1.00 36.51 417 ALA B O 1
ATOM 5201 N N . LYS B 1 318 ? 6.628 9.688 127.167 1.00 35.40 418 LYS B N 1
ATOM 5202 C CA . LYS B 1 318 ? 5.311 9.171 127.533 1.00 35.83 418 LYS B CA 1
ATOM 5203 C C . LYS B 1 318 ? 5.381 8.475 128.910 1.00 39.07 418 LYS B C 1
ATOM 5204 O O . LYS B 1 318 ? 4.388 8.509 129.639 1.00 40.23 418 LYS B O 1
ATOM 5210 N N . ASP B 1 319 ? 6.566 7.914 129.283 1.00 32.81 419 ASP B N 1
ATOM 5211 C CA . ASP B 1 319 ? 6.805 7.146 130.532 1.00 33.36 419 ASP B CA 1
ATOM 5212 C C . ASP B 1 319 ? 7.437 7.896 131.718 1.00 36.87 419 ASP B C 1
ATOM 5213 O O . ASP B 1 319 ? 7.795 7.254 132.714 1.00 37.85 419 ASP B O 1
ATOM 5218 N N . LEU B 1 320 ? 7.535 9.233 131.656 1.00 31.52 420 LEU B N 1
ATOM 5219 C CA . LEU B 1 320 ? 8.075 10.014 132.771 1.00 29.81 420 LEU B CA 1
ATOM 5220 C C . LEU B 1 320 ? 7.114 9.961 133.960 1.00 33.65 420 LEU B C 1
ATOM 5221 O O . LEU B 1 320 ? 5.910 10.019 133.745 1.00 31.74 420 LEU B O 1
ATOM 5226 N N . PRO B 1 321 ? 7.580 9.935 135.226 1.00 33.36 421 PRO B N 1
ATOM 5227 C CA . PRO B 1 321 ? 6.620 10.049 136.356 1.00 33.23 421 PRO B CA 1
ATOM 5228 C C . PRO B 1 321 ? 5.908 11.405 136.295 1.00 37.50 421 PRO B C 1
ATOM 5229 O O . PRO B 1 321 ? 6.468 12.360 135.719 1.00 36.14 421 PRO B O 1
ATOM 5233 N N . GLU B 1 322 ? 4.712 11.514 136.927 1.00 34.18 422 GLU B N 1
ATOM 5234 C CA . GLU B 1 322 ? 3.956 12.773 136.995 1.00 34.63 422 GLU B CA 1
ATOM 5235 C C . GLU B 1 322 ? 4.454 13.658 138.128 1.00 38.96 422 GLU B C 1
ATOM 5236 O O . GLU B 1 322 ? 3.722 13.959 139.068 1.00 41.53 422 GLU B O 1
ATOM 5242 N N . VAL B 1 323 ? 5.710 14.059 138.047 1.00 34.88 423 VAL B N 1
ATOM 5243 C CA . VAL B 1 323 ? 6.346 14.925 139.042 1.00 33.44 423 VAL B CA 1
ATOM 5244 C C . VAL B 1 323 ? 6.620 16.221 138.319 1.00 33.85 423 VAL B C 1
ATOM 5245 O O . VAL B 1 323 ? 7.274 16.193 137.280 1.00 33.08 423 VAL B O 1
ATOM 5249 N N . LYS B 1 324 ? 6.164 17.350 138.852 1.00 30.73 424 LYS B N 1
ATOM 5250 C CA . LYS B 1 324 ? 6.479 18.632 138.214 1.00 31.09 424 LYS B CA 1
ATOM 5251 C C . LYS B 1 324 ? 8.001 18.905 138.304 1.00 33.11 424 LYS B C 1
ATOM 5252 O O . LYS B 1 324 ? 8.602 18.726 139.375 1.00 30.85 424 LYS B O 1
ATOM 5258 N N . GLY B 1 325 ? 8.596 19.236 137.158 1.00 30.63 425 GLY B N 1
ATOM 5259 C CA . GLY B 1 325 ? 10.031 19.512 137.027 1.00 30.18 425 GLY B CA 1
ATOM 5260 C C . GLY B 1 325 ? 10.852 18.322 136.565 1.00 32.85 425 GLY B C 1
ATOM 5261 O O . GLY B 1 325 ? 12.071 18.426 136.408 1.00 31.34 425 GLY B O 1
ATOM 5262 N N . ARG B 1 326 ? 10.191 17.182 136.317 1.00 29.49 426 ARG B N 1
ATOM 5263 C CA . ARG B 1 326 ? 10.891 15.975 135.894 1.00 27.91 426 ARG B CA 1
ATOM 5264 C C . ARG B 1 326 ? 10.988 15.946 134.399 1.00 30.55 426 ARG B C 1
ATOM 5265 O O . ARG B 1 326 ? 9.973 16.075 133.716 1.00 30.34 426 ARG B O 1
ATOM 5273 N N . PHE B 1 327 ? 12.220 15.794 133.883 1.00 26.81 427 PHE B N 1
ATOM 5274 C CA . PHE B 1 327 ? 12.446 15.852 132.452 1.00 26.95 427 PHE B CA 1
ATOM 5275 C C . PHE B 1 327 ? 13.366 14.780 131.986 1.00 30.65 427 PHE B C 1
ATOM 5276 O O . PHE B 1 327 ? 14.038 14.142 132.792 1.00 28.51 427 PHE B O 1
ATOM 5284 N N . LEU B 1 328 ? 13.433 14.621 130.660 1.00 29.07 428 LEU B N 1
ATOM 5285 C CA . LEU B 1 328 ? 14.392 13.740 130.003 1.00 28.81 428 LEU B CA 1
ATOM 5286 C C . LEU B 1 328 ? 15.373 14.637 129.281 1.00 32.60 428 LEU B C 1
ATOM 5287 O O . LEU B 1 328 ? 14.981 15.664 128.737 1.00 32.55 428 LEU B O 1
ATOM 5292 N N . PHE B 1 329 ? 16.644 14.262 129.313 1.00 29.84 429 PHE B N 1
ATOM 5293 C CA . PHE B 1 329 ? 17.762 14.954 128.674 1.00 28.75 429 PHE B CA 1
ATOM 5294 C C . PHE B 1 329 ? 18.380 14.002 127.651 1.00 32.95 429 PHE B C 1
ATOM 5295 O O . PHE B 1 329 ? 18.717 12.863 127.972 1.00 31.78 429 PHE B O 1
ATOM 5303 N N . LYS B 1 330 ? 18.549 14.484 126.428 1.00 30.00 430 LYS B N 1
ATOM 5304 C CA . LYS B 1 330 ? 19.181 13.734 125.359 1.00 29.49 430 LYS B CA 1
ATOM 5305 C C . LYS B 1 330 ? 20.169 14.650 124.636 1.00 34.51 430 LYS B C 1
ATOM 5306 O O . LYS B 1 330 ? 19.820 15.769 124.287 1.00 32.93 430 LYS B O 1
ATOM 5312 N N . LEU B 1 331 ? 21.404 14.185 124.475 1.00 34.47 431 LEU B N 1
ATOM 5313 C CA . LEU B 1 331 ? 22.474 14.860 123.747 1.00 36.72 431 LEU B CA 1
ATOM 5314 C C . LEU B 1 331 ? 23.148 13.831 122.820 1.00 47.69 431 LEU B C 1
ATOM 5315 O O . LEU B 1 331 ? 23.083 13.956 121.600 1.00 49.20 431 LEU B O 1
ATOM 5320 N N . GLY B 1 332 ? 23.722 12.794 123.377 1.00 47.86 432 GLY B N 1
ATOM 5321 C CA . GLY B 1 332 ? 24.274 11.755 122.517 1.00 50.29 432 GLY B CA 1
ATOM 5322 C C . GLY B 1 332 ? 23.176 10.795 122.090 1.00 57.20 432 GLY B C 1
ATOM 5323 O O . GLY B 1 332 ? 22.060 11.205 121.740 1.00 57.51 432 GLY B O 1
ATOM 5324 N N . ALA B 1 333 ? 23.467 9.511 122.187 1.00 54.18 433 ALA B N 1
ATOM 5325 C CA . ALA B 1 333 ? 22.510 8.461 121.862 1.00 54.18 433 ALA B CA 1
ATOM 5326 C C . ALA B 1 333 ? 21.704 8.103 123.111 1.00 56.55 433 ALA B C 1
ATOM 5327 O O . ALA B 1 333 ? 20.669 7.447 123.009 1.00 57.55 433 ALA B O 1
ATOM 5329 N N . ASP B 1 334 ? 22.174 8.559 124.280 1.00 50.98 434 ASP B N 1
ATOM 5330 C CA . ASP B 1 334 ? 21.600 8.290 125.594 1.00 50.03 434 ASP B CA 1
ATOM 5331 C C . ASP B 1 334 ? 20.539 9.304 126.059 1.00 48.51 434 ASP B C 1
ATOM 5332 O O . ASP B 1 334 ? 20.749 10.519 125.957 1.00 46.73 434 ASP B O 1
ATOM 5337 N N . THR B 1 335 ? 19.417 8.781 126.606 1.00 41.47 435 THR B N 1
ATOM 5338 C CA . THR B 1 335 ? 18.331 9.557 127.212 1.00 40.01 435 THR B CA 1
ATOM 5339 C C . THR B 1 335 ? 18.443 9.370 128.718 1.00 43.04 435 THR B C 1
ATOM 5340 O O . THR B 1 335 ? 18.508 8.245 129.205 1.00 42.73 435 THR B O 1
ATOM 5344 N N . VAL B 1 336 ? 18.484 10.477 129.451 1.00 37.90 436 VAL B N 1
ATOM 5345 C CA . VAL B 1 336 ? 18.668 10.463 130.892 1.00 36.44 436 VAL B CA 1
ATOM 5346 C C . VAL B 1 336 ? 17.522 11.180 131.564 1.00 35.62 436 VAL B C 1
ATOM 5347 O O . VAL B 1 336 ? 17.045 12.167 131.034 1.00 34.99 436 VAL B O 1
ATOM 5351 N N . GLN B 1 337 ? 17.081 10.695 132.724 1.00 30.11 437 GLN B N 1
ATOM 5352 C CA . GLN B 1 337 ? 16.027 11.350 133.491 1.00 31.11 437 GLN B CA 1
ATOM 5353 C C . GLN B 1 337 ? 16.687 12.269 134.534 1.00 33.72 437 GLN B C 1
ATOM 5354 O O . GLN B 1 337 ? 17.701 11.895 135.122 1.00 32.66 437 GLN B O 1
ATOM 5360 N N . PHE B 1 338 ? 16.117 13.460 134.744 1.00 28.31 438 PHE B N 1
ATOM 5361 C CA . PHE B 1 338 ? 16.624 14.431 135.714 1.00 26.65 438 PHE B CA 1
ATOM 5362 C C . PHE B 1 338 ? 15.535 15.320 136.270 1.00 28.61 438 PHE B C 1
ATOM 5363 O O . PHE B 1 338 ? 14.501 15.524 135.636 1.00 30.66 438 PHE B O 1
ATOM 5371 N N . GLN B 1 339 ? 15.803 15.919 137.430 1.00 24.70 439 GLN B N 1
ATOM 5372 C CA . GLN B 1 339 ? 14.917 16.893 138.050 1.00 23.68 439 GLN B CA 1
ATOM 5373 C C . GLN B 1 339 ? 15.525 18.244 137.785 1.00 29.82 439 GLN B C 1
ATOM 5374 O O . GLN B 1 339 ? 16.655 18.501 138.187 1.00 29.63 439 GLN B O 1
ATOM 5380 N N . ALA B 1 340 ? 14.798 19.079 137.064 1.00 27.69 440 ALA B N 1
ATOM 5381 C CA . ALA B 1 340 ? 15.218 20.424 136.712 1.00 27.57 440 ALA B CA 1
ATOM 5382 C C . ALA B 1 340 ? 15.178 21.324 137.930 1.00 34.84 440 ALA B C 1
ATOM 5383 O O . ALA B 1 340 ? 14.350 21.116 138.823 1.00 35.09 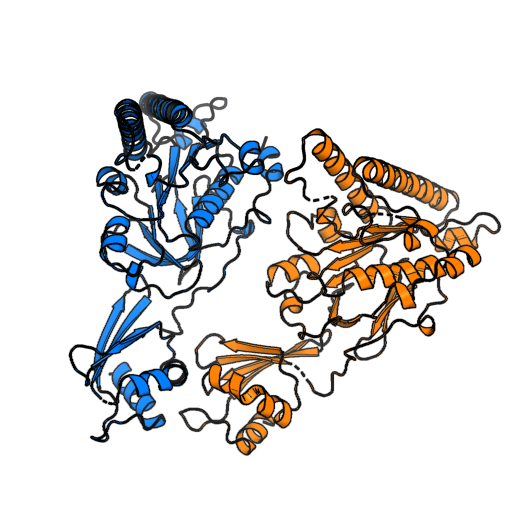440 ALA B O 1
ATOM 5385 N N . PHE B 1 341 ? 16.050 22.349 137.959 1.00 32.07 441 PHE B N 1
ATOM 5386 C CA . PHE B 1 341 ? 16.046 23.312 139.043 1.00 32.27 441 PHE B CA 1
ATOM 5387 C C . PHE B 1 341 ? 14.791 24.158 138.987 1.00 41.12 441 PHE B C 1
ATOM 5388 O O . PHE B 1 341 ? 14.364 24.556 137.900 1.00 40.70 441 PHE B O 1
ATOM 5396 N N . TYR B 1 342 ? 14.230 24.473 140.159 1.00 40.32 442 TYR B N 1
ATOM 5397 C CA . TYR B 1 342 ? 13.143 25.429 140.193 1.00 40.25 442 TYR B CA 1
ATOM 5398 C C . TYR B 1 342 ? 13.729 26.830 140.367 1.00 38.13 442 TYR B C 1
ATOM 5399 O O . TYR B 1 342 ? 14.252 27.157 141.429 1.00 34.31 442 TYR B O 1
ATOM 5408 N N . PHE B 1 343 ? 13.680 27.620 139.296 1.00 34.46 443 PHE B N 1
ATOM 5409 C CA . PHE B 1 343 ? 14.203 28.988 139.238 1.00 33.33 443 PHE B CA 1
ATOM 5410 C C . PHE B 1 343 ? 13.002 29.915 139.329 1.00 40.31 443 PHE B C 1
ATOM 5411 O O . PHE B 1 343 ? 12.112 29.860 138.466 1.00 39.22 443 PHE B O 1
ATOM 5419 N N . ASP B 1 344 ? 12.961 30.733 140.387 1.00 37.81 444 ASP B N 1
ATOM 5420 C CA . ASP B 1 344 ? 11.853 31.653 140.628 1.00 38.46 444 ASP B CA 1
ATOM 5421 C C . ASP B 1 344 ? 12.332 33.071 140.378 1.00 41.35 444 ASP B C 1
ATOM 5422 O O . ASP B 1 344 ? 13.259 33.517 141.040 1.00 41.14 444 ASP B O 1
ATOM 5427 N N . ASP B 1 345 ? 11.719 33.761 139.408 1.00 39.84 445 ASP B N 1
ATOM 5428 C CA . ASP B 1 345 ? 12.060 35.137 138.995 1.00 41.43 445 ASP B CA 1
ATOM 5429 C C . ASP B 1 345 ? 12.195 36.131 140.144 1.00 47.10 445 ASP B C 1
ATOM 5430 O O . ASP B 1 345 ? 13.149 36.902 140.161 1.00 46.76 445 ASP B O 1
ATOM 5435 N N . ASP B 1 346 ? 11.262 36.096 141.112 1.00 44.94 446 ASP B N 1
ATOM 5436 C CA . ASP B 1 346 ? 11.264 37.017 142.250 1.00 45.55 446 ASP B CA 1
ATOM 5437 C C . ASP B 1 346 ? 12.310 36.697 143.305 1.00 49.45 446 ASP B C 1
ATOM 5438 O O . ASP B 1 346 ? 12.708 37.595 144.047 1.00 52.42 446 ASP B O 1
ATOM 5443 N N . LYS B 1 347 ? 12.752 35.447 143.396 1.00 42.77 447 LYS B N 1
ATOM 5444 C CA . LYS B 1 347 ? 13.760 35.073 144.398 1.00 41.79 447 LYS B CA 1
ATOM 5445 C C . LYS B 1 347 ? 15.183 35.070 143.807 1.00 43.86 447 LYS B C 1
ATOM 5446 O O . LYS B 1 347 ? 16.136 35.486 144.470 1.00 44.88 447 LYS B O 1
ATOM 5452 N N . HIS B 1 348 ? 15.329 34.565 142.573 1.00 36.12 448 HIS B N 1
ATOM 5453 C CA . HIS B 1 348 ? 16.637 34.342 141.994 1.00 34.99 448 HIS B CA 1
ATOM 5454 C C . HIS B 1 348 ? 17.084 35.318 140.921 1.00 36.13 448 HIS B C 1
ATOM 5455 O O . HIS B 1 348 ? 18.285 35.393 140.685 1.00 34.56 448 HIS B O 1
ATOM 5462 N N . PHE B 1 349 ? 16.160 36.016 140.244 1.00 32.37 449 PHE B N 1
ATOM 5463 C CA . PHE B 1 349 ? 16.573 36.937 139.189 1.00 33.23 449 PHE B CA 1
ATOM 5464 C C . PHE B 1 349 ? 16.854 38.327 139.756 1.00 38.82 449 PHE B C 1
ATOM 5465 O O . PHE B 1 349 ? 15.916 39.055 140.086 1.00 39.69 449 PHE B O 1
ATOM 5473 N N . ILE B 1 350 ? 18.151 38.681 139.897 1.00 35.03 450 ILE B N 1
ATOM 5474 C CA . ILE B 1 350 ? 18.565 39.963 140.475 1.00 34.49 450 ILE B CA 1
ATOM 5475 C C . ILE B 1 350 ? 19.356 40.740 139.411 1.00 38.05 450 ILE B C 1
ATOM 5476 O O . ILE B 1 350 ? 20.552 40.533 139.270 1.00 36.05 450 ILE B O 1
ATOM 5481 N N . PRO B 1 351 ? 18.678 41.614 138.631 1.00 37.15 451 PRO B N 1
ATOM 5482 C CA . PRO B 1 351 ? 19.357 42.320 137.524 1.00 36.62 451 PRO B CA 1
ATOM 5483 C C . PRO B 1 351 ? 20.617 43.095 137.899 1.00 37.38 451 PRO B C 1
ATOM 5484 O O . PRO B 1 351 ? 21.570 43.120 137.128 1.00 37.50 451 PRO B O 1
ATOM 5488 N N . ASN B 1 352 ? 20.622 43.696 139.076 1.00 33.05 452 ASN B N 1
ATOM 5489 C CA . ASN B 1 352 ? 21.733 44.487 139.614 1.00 34.22 452 ASN B CA 1
ATOM 5490 C C . ASN B 1 352 ? 23.046 43.727 139.642 1.00 35.76 452 ASN B C 1
ATOM 5491 O O . ASN B 1 352 ? 24.090 44.306 139.346 1.00 35.36 452 ASN B O 1
ATOM 5496 N N . LYS B 1 353 ? 22.981 42.419 139.973 1.00 31.92 453 LYS B N 1
ATOM 5497 C CA . LYS B 1 353 ? 24.132 41.516 140.017 1.00 32.52 453 LYS B CA 1
ATOM 5498 C C . LYS B 1 353 ? 24.757 41.387 138.654 1.00 36.78 453 LYS B C 1
ATOM 5499 O O . LYS B 1 353 ? 25.983 41.335 138.553 1.00 37.11 453 LYS B O 1
ATOM 5505 N N . ILE B 1 354 ? 23.918 41.372 137.607 1.00 32.23 454 ILE B N 1
ATOM 5506 C CA . ILE B 1 354 ? 24.346 41.242 136.208 1.00 31.99 454 ILE B CA 1
ATOM 5507 C C . ILE B 1 354 ? 24.998 42.530 135.694 1.00 37.36 454 ILE B C 1
ATOM 5508 O O . ILE B 1 354 ? 25.992 42.462 134.978 1.00 38.31 454 ILE B O 1
ATOM 5513 N N . LEU B 1 355 ? 24.395 43.691 135.989 1.00 33.98 455 LEU B N 1
ATOM 5514 C CA . LEU B 1 355 ? 24.926 44.985 135.533 1.00 34.01 455 LEU B CA 1
ATOM 5515 C C . LEU B 1 355 ? 26.332 45.209 136.115 1.00 38.84 455 LEU B C 1
ATOM 5516 O O . LEU B 1 355 ? 27.190 45.745 135.431 1.00 39.28 455 LEU B O 1
ATOM 5521 N N . LYS B 1 356 ? 26.586 44.718 137.338 1.00 37.69 456 LYS B N 1
ATOM 5522 C CA . LYS B 1 356 ? 27.890 44.868 137.999 1.00 39.52 456 LYS B CA 1
ATOM 5523 C C . LYS B 1 356 ? 28.992 43.973 137.401 1.00 50.39 456 LYS B C 1
ATOM 5524 O O . LYS B 1 356 ? 30.097 44.461 137.173 1.00 51.05 456 LYS B O 1
ATOM 5530 N N . LEU B 1 357 ? 28.684 42.698 137.095 1.00 50.91 457 LEU B N 1
ATOM 5531 C CA . LEU B 1 357 ? 29.654 41.760 136.505 1.00 52.42 457 LEU B CA 1
ATOM 5532 C C . LEU B 1 357 ? 29.839 41.965 134.989 1.00 58.42 457 LEU B C 1
ATOM 5533 O O . LEU B 1 357 ? 30.683 41.282 134.400 1.00 60.05 457 LEU B O 1
ATOM 5538 N N . ARG B 1 358 ? 29.057 42.902 134.376 1.00 53.42 458 ARG B N 1
ATOM 5539 C CA . ARG B 1 358 ? 28.956 43.278 132.945 1.00 64.21 458 ARG B CA 1
ATOM 5540 C C . ARG B 1 358 ? 28.012 42.339 132.181 1.00 111.99 458 ARG B C 1
ATOM 5541 O O . ARG B 1 358 ? 26.990 42.769 131.638 1.00 81.74 458 ARG B O 1
#

Sequence (694 aa):
DKRNAEYRLAFEQLNFVGADSKTPILKSFIEDKGTRIDEITFESIPIETWKSYIPQLQTSLNISIISIEQGASKRIVIIKSAGDAKIPKYLPWDDKYIEEQEGVVVVGQTFSGNIKIDLNKSPHILSAGETGSGKSVILRCILWQLLKQGAIAYVDFKGGVEFGLEYEKVGQVITEVDAAEKLFKYLVDENAKRLKLLRESGSKNIGEYNKKFEGEELKRIIVVIDELAELDKTGVDDETRAKLVRIEGYTSTLARLSRATGINLCIGVQRPDAKVITGQIKNNVPVRICGRFADSKASEIVLSNTKAKDLPEVKGRFLFKLGADTVQFQAFYFDDDKHFIPNKILKLRAEYRLAFEQLNFVGADSKTPILKSFIEDKGTRIDEITFESIPIETWKSYIPQLQTSLNISIISIEQGASKRIVIIKSAGDAKIPKYLPWDDKYIEEQEGVVVVGQTFSGNIKIDLNKSPHILSAGETGSGKSVILRCILWQLLKQGAIAYVDFKGGVEFGLEYEKVGQVITEVDAAEKLFKYLVDENAKRLKLLRESGSKNIGEYNKKFEGEELKRIIVVIDELAELDKTGVDDETRAKLVRIEGYTSTLARLSRATGINLCIGVQRPDAKVITGQIKNNVPVRICGRFADSKASEIVLSNTKAKDLPEVKGRFLFKLGADTVQFQAFYFDDDKHFIPNKILKLR

Solvent-accessible surface area: 31755 Å² total

Foldseek 3Di:
DVVQVLQQVLQVVVQVAAPVSDGWDFPDWAADVFARKIKTKTFHDAQVVVVVCQVVCCVSVQKHWQDWDAPPDRRMIITIIHVLQDADLAFADDCVQQDPDQQKAWFFFGSPGTDIDRCLAQVEEEFEAAPQQCSLQSLVRRVLSNLLSPAAEEEAQPQCPSQDPLNVLRYYYHHDLVSLLVVLVVLLVLLVVLVVLCVVVVHQAQVRSCVVDVPDRDHAYEYEYAALCNLVQPPDDPVSSVSSVSSVVSVLSCLARNSRYRYGYYHYHNFQDCVRLDPSVVVRRQKAKYAADCDQVRCCSGPVGRCSNSDRPRRQWIWIGGPNGIHIGRGHRYDCVPHVDSVSSVVVD/DLQQVLCVVVQPAAPVSGGWDWPDWAAAPFARKIKTKTFHAAPVRVVVCQVSCCVSVQKHWFDWDADPDRRMIITTMHNLQDADLAFADDCVQQDPDAQKAWFFAFSPGTDIDRCLQQVEAEFEAAVQLCSLVSVVRRVLSNLLVPAAEEEALVQCPVPDPLNVLRYYYHRDLVSLLVVLVVVLVLLVVLVVQCVVVVHDAQVRSQVVDDVDHAHAYEYEASAQCVLVLPPDDPVSSVSSVSSVVSLLSCLARNSRYRYHYYYYHNQDDCSRLDPSNQPSNQKAKYAADCDQVSCCSGLVGSCSNRFHPRRQWIWIGRDNGIHIGRGHRYDCVPHRDSVSSVVSD

B-factor: mean 44.61, std 16.68, range [16.72, 136.69]

GO terms:
  GO:0042802 identical protein binding (F, IPI)
  GO:0005515 protein binding (F, IPI)

InterPro domains:
  IPR002543 FtsK domain [PF01580] (208-381)
  IPR002543 FtsK domain [PS50901] (219-409)
  IPR027417 P-loop containing nucleoside triphosphate hydrolase [G3DSA:3.40.50.300] (202-461)
  IPR027417 P-loop containing nucleoside triphosphate hydrolase [SSF52540] (213-416)
  IPR050206 FtsK/SpoIIIE/SftA cell division and DNA translocation [PTHR22683] (212-453)